Protein AF-A0A815XWL3-F1 (afdb_monomer_lite)

pLDDT: mean 79.12, std 17.38, range [24.2, 96.75]

InterPro domains:
  IPR008138 Saposin B type, region 2 [PF03489] (61-84)
  IPR039676 Acyloxyacyl hydrolase [PTHR15010] (204-361)

Foldseek 3Di:
DPDPPPVVLVVLVVQLVVQVPDDPDPWAFLAPLLVSQLLSLLVVVLVCVVVVDDDDNPALCPLSVVCVVVVHHSNLSCVLVVSTHHDPPADDFDLDDDPDPPDSVVVSVVSNVVDDHDDDDDDDDDDAQQCPLQEGQDCDPSYCVQANHFPDSNDSQAEAFFDDDQLQQPHRRNPLPAHHADPVPRHGRSCVQPVQDDDEADPVVCVVHSSNRRRDGRLDDVLDALQCLQVSLVSDRAAQPGGHAYAAEAEHADNLQFFLDPPSRVSHHALVRSLVSVVSNVQVCLVGGYAAHAYHYDAYDLLLVVCVVFQAPWDPSQPGDHTDGLLSVLSSSSSRSNRRGVQRSHPPPVSSVVSNVSSVSNVVSVVVVVPDDGRRYD

Organism: NCBI:txid392033

Sequence (378 aa):
MMKASLEWIFLIFAILLPVINGLSIKSIDGGSDCASCTIIVGLVEKLSIVYNESIRLIFLGPIIIDGFMKEDSPDIICHALKFCTDDPGQAKCRLYLSKSPILFTQHVLNLHQQHSQPSYDLSTSKIFDFDQDRFGSEPTFRGSSWRRKDCNDFSSAIHPGARIVQGDAIIDHNCNGIYGINSATGRSWEEEFCNETQRMGSTRLFDLDHCNHRDYQNIAVTGADSKSILDIAKTLRRNLINDVPLLVIYSLVGNDVCNGHPNTLDDMATVEEMYSNILNGLAYLDTILPKGSHVLTTGLANGNVLYQLLDDLIHTFGRIGIQFTYKKIYTYLSCLQISPCNGWLTSNDTLRAIMTRERLKSMLCEMRLDYRSWKNYL

Radius of gyration: 26.39 Å; chains: 1; bounding box: 52×59×80 Å

Structure (mmCIF, N/CA/C/O backbone):
data_AF-A0A815XWL3-F1
#
_entry.id   AF-A0A815XWL3-F1
#
loop_
_atom_site.group_PDB
_atom_site.id
_atom_site.type_symbol
_atom_site.label_atom_id
_atom_site.label_alt_id
_atom_site.label_comp_id
_atom_site.label_asym_id
_atom_site.label_entity_id
_atom_site.label_seq_id
_atom_site.pdbx_PDB_ins_code
_atom_site.Cartn_x
_atom_site.Cartn_y
_atom_site.Cartn_z
_atom_site.occupancy
_atom_site.B_iso_or_equiv
_atom_site.auth_seq_id
_atom_site.auth_comp_id
_atom_site.auth_asym_id
_atom_site.auth_atom_id
_atom_site.pdbx_PDB_model_num
ATOM 1 N N . MET A 1 1 ? -4.096 -38.341 17.964 1.00 28.17 1 MET A N 1
ATOM 2 C CA . MET A 1 1 ? -3.435 -37.545 19.020 1.00 28.17 1 MET A CA 1
ATOM 3 C C . MET A 1 1 ? -2.296 -36.753 18.393 1.00 28.17 1 MET A C 1
ATOM 5 O O . MET A 1 1 ? -1.173 -37.238 18.356 1.00 28.17 1 MET A O 1
ATOM 9 N N . MET A 1 2 ? -2.580 -35.568 17.853 1.00 24.20 2 MET A N 1
ATOM 10 C CA . MET A 1 2 ? -1.539 -34.563 17.626 1.00 24.20 2 MET A CA 1
ATOM 11 C C . MET A 1 2 ? -1.405 -33.813 18.947 1.00 24.20 2 MET A C 1
ATOM 13 O O . MET A 1 2 ? -2.294 -33.049 19.295 1.00 24.20 2 MET A O 1
ATOM 17 N N . LYS A 1 3 ? -0.349 -34.099 19.715 1.00 30.45 3 LYS A N 1
ATOM 18 C CA . LYS A 1 3 ? 0.056 -33.217 20.815 1.00 30.45 3 LYS A CA 1
ATOM 19 C C . LYS A 1 3 ? 0.349 -31.855 20.193 1.00 30.45 3 LYS A C 1
ATOM 21 O O . LYS A 1 3 ? 1.082 -31.821 19.204 1.00 30.45 3 LYS A O 1
ATOM 26 N N . ALA A 1 4 ? -0.181 -30.770 20.750 1.00 37.41 4 ALA A N 1
ATOM 27 C CA . ALA A 1 4 ? 0.330 -29.442 20.442 1.00 37.41 4 ALA A CA 1
ATOM 28 C C . ALA A 1 4 ? 1.840 -29.448 20.748 1.00 37.41 4 ALA A C 1
ATOM 30 O O . ALA A 1 4 ? 2.253 -29.504 21.909 1.00 37.41 4 ALA A O 1
ATOM 31 N N . SER A 1 5 ? 2.677 -29.534 19.708 1.00 38.53 5 SER A N 1
ATOM 32 C CA . SER A 1 5 ? 4.124 -29.469 19.872 1.00 38.53 5 SER A CA 1
ATOM 33 C C . SER A 1 5 ? 4.471 -28.071 20.375 1.00 38.53 5 SER A C 1
ATOM 35 O O . SER A 1 5 ? 3.822 -27.082 20.027 1.00 38.53 5 SER A O 1
ATOM 37 N N . LEU A 1 6 ? 5.512 -27.995 21.203 1.00 39.09 6 LEU A N 1
ATOM 38 C CA . LEU A 1 6 ? 6.081 -26.774 21.787 1.00 39.09 6 LEU A CA 1
ATOM 39 C C . LEU A 1 6 ? 6.323 -25.637 20.760 1.00 39.09 6 LEU A C 1
ATOM 41 O O . LEU A 1 6 ? 6.495 -24.482 21.140 1.00 39.09 6 LEU A O 1
ATOM 45 N N . GLU A 1 7 ? 6.314 -25.957 19.467 1.00 38.97 7 GLU A N 1
ATOM 46 C CA . GLU A 1 7 ? 6.517 -25.063 18.327 1.00 38.97 7 GLU A CA 1
ATOM 47 C C . GLU A 1 7 ? 5.387 -24.031 18.143 1.00 38.97 7 GLU A C 1
ATOM 49 O O . GLU A 1 7 ? 5.665 -22.893 17.767 1.00 38.97 7 GLU A O 1
ATOM 54 N N . TRP A 1 8 ? 4.132 -24.347 18.496 1.00 42.62 8 TRP A N 1
ATOM 55 C CA . TRP A 1 8 ? 3.025 -23.372 18.418 1.00 42.62 8 TRP A CA 1
ATOM 56 C C . TRP A 1 8 ? 3.133 -22.259 19.473 1.00 42.62 8 TRP A C 1
ATOM 58 O O . TRP A 1 8 ? 2.682 -21.135 19.254 1.00 42.62 8 TRP A O 1
ATOM 68 N N . ILE A 1 9 ? 3.772 -22.554 20.609 1.00 49.34 9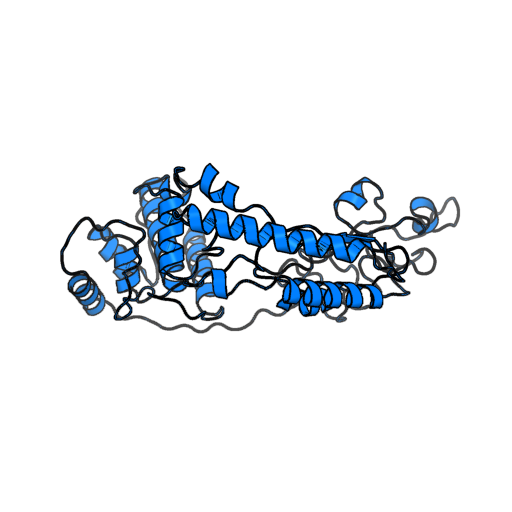 ILE A N 1
ATOM 69 C CA . ILE A 1 9 ? 3.934 -21.626 21.738 1.00 49.34 9 ILE A CA 1
ATOM 70 C C . ILE A 1 9 ? 5.006 -20.570 21.421 1.00 49.34 9 ILE A C 1
ATOM 72 O O . ILE A 1 9 ? 4.837 -19.400 21.765 1.00 49.34 9 ILE A O 1
ATOM 76 N N . PHE A 1 10 ? 6.065 -20.951 20.696 1.00 42.69 10 PHE A N 1
ATOM 77 C CA . PHE A 1 10 ? 7.072 -20.013 20.181 1.00 4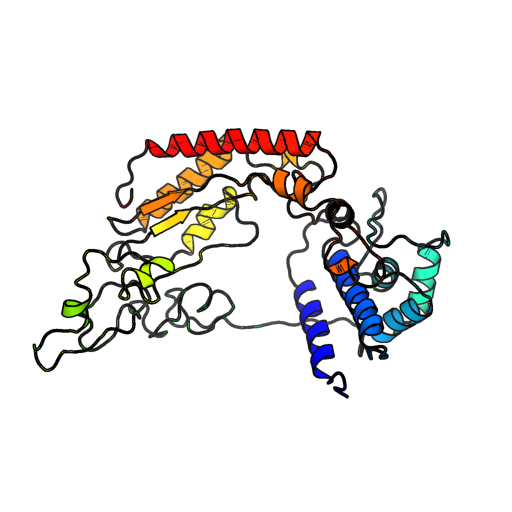2.69 10 PHE A CA 1
ATOM 78 C C . PHE A 1 10 ? 6.499 -19.055 19.125 1.00 42.69 10 PHE A C 1
ATOM 80 O O . PHE A 1 10 ? 6.899 -17.894 19.075 1.00 42.69 10 PHE A O 1
ATOM 87 N N . LEU A 1 11 ? 5.518 -19.501 18.334 1.00 46.34 11 LEU A N 1
ATOM 88 C CA . LEU A 1 11 ? 4.857 -18.689 17.307 1.00 46.34 11 LEU A CA 1
ATOM 89 C C . LEU A 1 11 ? 4.006 -17.556 17.900 1.00 46.34 11 LEU A C 1
ATOM 91 O O . LEU A 1 11 ? 4.074 -16.434 17.413 1.00 46.34 11 LEU A O 1
ATOM 95 N N . ILE A 1 12 ? 3.276 -17.802 18.993 1.00 50.62 12 ILE A N 1
ATOM 96 C CA . ILE A 1 12 ? 2.510 -16.749 19.691 1.00 50.62 12 ILE A CA 1
ATOM 97 C C . ILE A 1 12 ? 3.455 -15.699 20.304 1.00 50.62 12 ILE A C 1
ATOM 99 O O . ILE A 1 12 ? 3.162 -14.505 20.278 1.00 50.62 12 ILE A O 1
ATOM 103 N N . PHE A 1 13 ? 4.625 -16.123 20.795 1.00 50.78 13 PHE A N 1
ATOM 104 C CA . PHE A 1 13 ? 5.644 -15.223 21.346 1.00 50.78 13 PHE A CA 1
ATOM 105 C C . PHE A 1 13 ? 6.373 -14.405 20.266 1.00 50.78 13 PHE A C 1
ATOM 107 O O . PHE A 1 13 ? 6.606 -13.213 20.456 1.00 50.78 13 PHE A O 1
ATOM 114 N N . ALA A 1 14 ? 6.657 -15.001 19.104 1.00 48.00 14 ALA A N 1
ATOM 115 C CA . ALA A 1 14 ? 7.197 -14.293 17.940 1.00 48.00 14 ALA A CA 1
ATOM 116 C C . ALA A 1 14 ? 6.216 -13.258 17.352 1.00 48.00 14 ALA A C 1
ATOM 118 O O . ALA A 1 14 ? 6.655 -12.332 16.679 1.00 48.00 14 ALA A O 1
ATOM 119 N N . ILE A 1 15 ? 4.910 -13.385 17.631 1.00 47.97 15 ILE A N 1
ATOM 120 C CA . ILE A 1 15 ? 3.861 -12.419 17.251 1.00 47.97 15 ILE A CA 1
ATOM 121 C C . ILE A 1 15 ? 3.728 -11.275 18.278 1.00 47.97 15 ILE A C 1
ATOM 123 O O . ILE A 1 15 ? 3.324 -10.176 17.908 1.00 47.97 15 ILE A O 1
ATOM 127 N N . LEU A 1 16 ? 4.104 -11.489 19.546 1.00 46.97 16 LEU A N 1
ATOM 128 C CA . LEU A 1 16 ? 4.148 -10.442 20.584 1.00 46.97 16 LEU A CA 1
ATOM 129 C C . LEU A 1 16 ? 5.396 -9.544 20.481 1.00 46.97 16 LEU A C 1
ATOM 131 O O . LEU A 1 16 ? 5.343 -8.370 20.832 1.00 46.97 16 LEU A O 1
ATOM 135 N N . LEU A 1 17 ? 6.512 -10.078 19.981 1.00 47.41 17 LEU A N 1
ATOM 136 C CA . LEU A 1 17 ? 7.800 -9.378 19.862 1.00 47.41 17 LEU A CA 1
ATOM 137 C C . LEU A 1 17 ? 7.821 -8.135 18.938 1.00 47.41 17 LEU A C 1
ATOM 139 O O . LEU A 1 17 ? 8.492 -7.168 19.297 1.00 47.41 17 LEU A O 1
ATOM 143 N N . PRO A 1 18 ? 7.111 -8.075 17.792 1.00 44.75 18 PRO A N 1
ATOM 144 C CA . PRO A 1 18 ? 7.133 -6.902 16.918 1.00 44.75 18 PRO A CA 1
ATOM 145 C C . PRO A 1 18 ? 6.311 -5.728 17.461 1.00 44.75 18 PRO A C 1
ATOM 147 O O . PRO A 1 18 ? 6.518 -4.602 17.017 1.00 44.75 18 PRO A O 1
ATOM 150 N N . VAL A 1 19 ? 5.399 -5.969 18.414 1.00 45.75 19 VAL A N 1
ATOM 151 C CA . VAL A 1 19 ? 4.555 -4.922 19.023 1.00 45.75 19 VAL A CA 1
ATOM 152 C C . VAL A 1 19 ? 5.409 -3.930 19.825 1.00 45.75 19 VAL A C 1
ATOM 154 O O . VAL A 1 19 ? 5.076 -2.759 19.917 1.00 45.75 19 VAL A O 1
ATOM 157 N N . ILE A 1 20 ? 6.572 -4.361 20.321 1.00 46.56 20 ILE A N 1
ATOM 158 C CA . ILE A 1 20 ? 7.408 -3.576 21.241 1.00 46.56 20 ILE A CA 1
ATOM 159 C C . ILE A 1 20 ? 8.256 -2.507 20.514 1.00 46.56 20 ILE A C 1
ATOM 161 O O . ILE A 1 20 ? 8.685 -1.543 21.141 1.00 46.56 20 ILE A O 1
ATOM 165 N N . ASN A 1 21 ? 8.467 -2.614 19.192 1.00 36.91 21 ASN A N 1
ATOM 166 C CA . ASN A 1 21 ? 9.435 -1.769 18.467 1.00 36.91 21 ASN A CA 1
ATOM 167 C C . ASN A 1 21 ? 8.847 -0.889 17.342 1.00 36.91 21 ASN A C 1
ATOM 169 O O . ASN A 1 21 ? 9.606 -0.279 16.586 1.00 36.91 21 ASN A O 1
ATOM 173 N N . GLY A 1 22 ? 7.523 -0.793 17.197 1.00 38.16 22 GLY A N 1
ATOM 174 C CA . GLY A 1 22 ? 6.891 -0.056 16.096 1.00 38.16 22 GLY A CA 1
ATOM 175 C C . GLY A 1 22 ? 6.120 1.178 16.556 1.00 38.16 22 GLY A C 1
ATOM 176 O O . GLY A 1 22 ? 5.058 1.019 17.133 1.00 38.16 22 GLY A O 1
ATOM 177 N N . LEU A 1 23 ? 6.651 2.377 16.268 1.00 39.03 23 LEU A N 1
ATOM 178 C CA . LEU A 1 23 ? 6.000 3.702 16.334 1.00 39.03 23 LEU A CA 1
ATOM 179 C C . LEU A 1 23 ? 4.810 3.809 17.315 1.00 39.03 23 LEU A C 1
ATOM 181 O O . LEU A 1 23 ? 3.665 3.551 16.950 1.00 39.03 23 LEU A O 1
ATOM 185 N N . SER A 1 24 ? 5.067 4.293 18.534 1.00 40.28 24 SER A N 1
ATOM 186 C CA . SER A 1 24 ? 4.000 4.739 19.436 1.00 40.28 24 SER A CA 1
ATOM 187 C C . SER A 1 24 ? 3.271 5.932 18.805 1.00 40.28 24 SER A C 1
ATOM 189 O O . SER A 1 24 ? 3.732 7.074 18.852 1.00 40.28 24 SER A O 1
ATOM 191 N N . ILE A 1 25 ? 2.149 5.651 18.146 1.00 50.34 25 ILE A N 1
ATOM 192 C CA . ILE A 1 25 ? 1.191 6.658 17.699 1.00 50.34 25 ILE A CA 1
ATOM 193 C C . ILE A 1 25 ? 0.392 7.058 18.939 1.00 50.34 25 ILE A C 1
ATOM 195 O O . ILE A 1 25 ? -0.095 6.194 19.672 1.00 50.34 25 ILE A O 1
ATOM 199 N N . LYS A 1 26 ? 0.265 8.367 19.186 1.00 57.47 26 LYS A N 1
ATOM 200 C CA . LYS A 1 26 ? -0.549 8.911 20.281 1.00 57.47 26 LYS A CA 1
ATOM 201 C C . LYS A 1 26 ? -1.956 8.305 20.196 1.00 57.47 26 LYS A C 1
ATOM 203 O O . LYS A 1 26 ? -2.693 8.606 19.264 1.00 57.47 26 LYS A O 1
ATOM 208 N N . SER A 1 27 ? -2.284 7.433 21.138 1.00 71.88 27 SER A N 1
ATOM 209 C CA . SER A 1 27 ? -3.519 6.647 21.180 1.00 71.88 27 SER A CA 1
ATOM 210 C C . SER A 1 27 ? -4.064 6.634 22.606 1.00 71.88 27 SER A C 1
ATOM 212 O O . SER A 1 27 ? -3.357 7.016 23.540 1.00 71.88 27 SER A O 1
ATOM 214 N N . ILE A 1 28 ? -5.336 6.266 22.752 1.00 82.81 28 ILE A N 1
ATOM 215 C CA . ILE A 1 28 ? -6.025 6.213 24.046 1.00 82.81 28 ILE A CA 1
ATOM 216 C C . ILE A 1 28 ? -6.053 4.770 24.553 1.00 82.81 28 ILE A C 1
ATOM 218 O O . ILE A 1 28 ? -6.107 3.830 23.757 1.00 82.81 28 ILE A O 1
ATOM 222 N N . ASP A 1 29 ? -6.040 4.603 25.874 1.00 81.69 29 ASP A N 1
ATOM 223 C CA . ASP A 1 29 ? -6.262 3.336 26.580 1.00 81.69 29 ASP A CA 1
ATOM 224 C C . ASP A 1 29 ? -5.253 2.226 26.194 1.00 81.69 29 ASP A C 1
ATOM 226 O O . ASP A 1 29 ? -5.540 1.027 26.238 1.00 81.69 29 ASP A O 1
ATOM 230 N N . GLY A 1 30 ? -4.037 2.617 25.796 1.00 81.88 30 GLY A N 1
ATOM 231 C CA . GLY A 1 30 ? -2.971 1.708 25.353 1.00 81.88 30 GLY A CA 1
ATOM 232 C C . GLY A 1 30 ? -3.036 1.317 23.870 1.00 81.88 30 GLY A C 1
ATOM 233 O O . GLY A 1 30 ? -2.170 0.583 23.396 1.00 81.88 30 GLY A O 1
ATOM 234 N N . GLY A 1 31 ? -4.032 1.800 23.119 1.00 87.25 31 GLY A N 1
ATOM 235 C CA . GLY A 1 31 ? -4.044 1.770 21.656 1.00 87.25 31 GLY A CA 1
ATOM 236 C C . GLY A 1 31 ? -3.744 0.405 21.030 1.00 87.25 31 GLY A C 1
ATOM 237 O O . GLY A 1 31 ? -4.443 -0.586 21.264 1.00 87.25 31 GLY A O 1
ATOM 238 N N . SER A 1 32 ? -2.700 0.358 20.198 1.00 85.31 32 SER A N 1
ATOM 239 C CA . SER A 1 32 ? -2.276 -0.846 19.473 1.00 85.31 32 SER A CA 1
ATOM 240 C C . SER A 1 32 ? -1.833 -1.972 20.397 1.00 85.31 32 SER A C 1
ATOM 242 O O . SER A 1 32 ? -2.095 -3.138 20.096 1.00 85.31 32 SER A O 1
ATOM 244 N N . ASP A 1 33 ? -1.203 -1.640 21.521 1.00 82.50 33 ASP A N 1
ATOM 245 C CA . ASP A 1 33 ? -0.697 -2.618 22.483 1.00 82.50 33 ASP A CA 1
ATOM 246 C C . ASP A 1 33 ? -1.874 -3.289 23.190 1.00 82.50 33 ASP A C 1
ATOM 248 O O . ASP A 1 33 ? -1.933 -4.520 23.294 1.00 82.50 33 ASP A O 1
ATOM 252 N N . CYS A 1 34 ? -2.875 -2.486 23.560 1.00 88.25 34 CYS A N 1
ATOM 253 C CA . CYS A 1 34 ? -4.109 -2.977 24.152 1.00 88.25 34 CYS A CA 1
ATOM 254 C C . CYS A 1 34 ? -4.870 -3.905 23.198 1.00 88.25 34 CYS A C 1
ATOM 256 O O . CYS A 1 34 ? -5.239 -5.025 23.573 1.00 88.25 34 CYS A O 1
ATOM 258 N N . ALA A 1 35 ? -5.063 -3.484 21.943 1.00 89.75 35 ALA A N 1
ATOM 259 C CA . ALA A 1 35 ? -5.738 -4.305 20.940 1.00 89.75 35 ALA A CA 1
ATOM 260 C C . ALA A 1 35 ? -4.979 -5.608 20.657 1.00 89.75 35 ALA A C 1
ATOM 262 O O . ALA A 1 35 ? -5.590 -6.677 20.595 1.00 89.75 35 ALA A O 1
ATOM 263 N N . SER A 1 36 ? -3.652 -5.535 20.533 1.00 85.94 36 SER A N 1
ATOM 264 C CA . SER A 1 36 ? -2.799 -6.699 20.277 1.00 85.94 36 SER A CA 1
ATOM 265 C C . SER A 1 36 ? -2.889 -7.706 21.417 1.00 85.94 36 SER A C 1
ATOM 267 O O . SER A 1 36 ? -3.171 -8.881 21.173 1.00 85.94 36 SER A O 1
ATOM 269 N N . CYS A 1 37 ? -2.743 -7.248 22.664 1.00 85.69 37 CYS A N 1
ATOM 270 C CA . CYS A 1 37 ? -2.912 -8.103 23.832 1.00 85.69 37 CYS A CA 1
ATOM 271 C C . CYS A 1 37 ? -4.304 -8.748 23.848 1.00 85.69 37 CYS A C 1
ATOM 273 O O . CYS A 1 37 ? -4.416 -9.967 23.976 1.00 85.69 37 CYS A O 1
ATOM 275 N N . THR A 1 38 ? -5.361 -7.955 23.656 1.00 89.31 38 THR A N 1
ATOM 276 C CA . THR A 1 38 ? -6.756 -8.420 23.731 1.00 89.31 38 THR A CA 1
ATOM 277 C C . THR A 1 38 ? -7.047 -9.506 22.691 1.00 89.31 38 THR A C 1
ATOM 279 O O . THR A 1 38 ? -7.717 -10.503 22.985 1.00 89.31 38 THR A O 1
ATOM 282 N N . ILE A 1 39 ? -6.512 -9.352 21.476 1.00 88.19 39 ILE A N 1
ATOM 283 C CA . ILE A 1 39 ? -6.637 -10.346 20.404 1.00 88.19 39 ILE A CA 1
ATOM 284 C C . ILE A 1 39 ? -5.836 -11.605 20.738 1.00 88.19 39 ILE A C 1
ATOM 286 O O . ILE A 1 39 ? -6.361 -12.709 20.616 1.00 88.19 39 ILE A O 1
ATOM 290 N N . ILE A 1 40 ? -4.586 -11.468 21.182 1.00 84.81 40 ILE A N 1
ATOM 291 C CA . ILE A 1 40 ? -3.722 -12.616 21.477 1.00 84.81 40 ILE A CA 1
ATOM 292 C C . ILE A 1 40 ? -4.271 -13.428 22.652 1.00 84.81 40 ILE A C 1
ATOM 294 O O . ILE A 1 40 ? -4.422 -14.644 22.534 1.00 84.81 40 ILE A O 1
ATOM 298 N N . VAL A 1 41 ? -4.638 -12.776 23.755 1.00 83.88 41 VAL A N 1
ATOM 299 C CA . VAL A 1 41 ? -5.236 -13.440 24.921 1.00 83.88 41 VAL A CA 1
ATOM 300 C C . VAL A 1 41 ? -6.558 -14.107 24.526 1.00 83.88 41 VAL A C 1
ATOM 302 O O . VAL A 1 41 ? -6.756 -15.284 24.817 1.00 83.88 41 VAL A O 1
ATOM 305 N N . GLY A 1 42 ? -7.427 -13.440 23.761 1.00 86.00 42 GLY A N 1
ATOM 306 C CA . GLY A 1 42 ? -8.661 -14.079 23.294 1.00 86.00 42 GLY A CA 1
ATOM 307 C C . GLY A 1 42 ? -8.441 -15.216 22.279 1.00 86.00 42 GLY A C 1
ATOM 308 O O . GLY A 1 42 ? -9.260 -16.130 22.206 1.00 86.00 42 GLY A O 1
ATOM 309 N N . LEU A 1 43 ? -7.346 -15.219 21.505 1.00 84.62 43 LEU A N 1
ATOM 310 C CA . LEU A 1 43 ? -6.966 -16.364 20.661 1.00 84.62 43 LEU A CA 1
ATOM 311 C C . LEU A 1 43 ? -6.550 -17.559 21.520 1.00 84.62 43 LEU A C 1
ATOM 313 O O . LEU A 1 43 ? -6.952 -18.681 21.217 1.00 84.62 43 LEU A O 1
ATOM 317 N N . VAL A 1 44 ? -5.794 -17.326 22.595 1.00 80.75 44 VAL A N 1
ATOM 318 C CA . VAL A 1 44 ? -5.416 -18.373 23.556 1.00 80.75 44 VAL A CA 1
ATOM 319 C C . VAL A 1 44 ? -6.665 -19.004 24.177 1.00 80.75 44 VAL A C 1
ATOM 321 O O . VAL A 1 44 ? -6.784 -20.226 24.179 1.00 80.75 44 VAL A O 1
ATOM 324 N N . GLU A 1 45 ? -7.629 -18.197 24.623 1.00 80.38 45 GLU A N 1
ATOM 325 C CA . GLU A 1 45 ? -8.910 -18.697 25.144 1.00 80.38 45 GLU A CA 1
ATOM 326 C C . GLU A 1 45 ? -9.662 -19.542 24.099 1.00 80.38 45 GLU A C 1
ATOM 328 O O . GLU A 1 45 ? -10.144 -20.636 24.377 1.00 80.38 45 GLU A O 1
ATOM 333 N N . LYS A 1 46 ? -9.725 -19.091 22.843 1.00 82.50 46 LYS A N 1
ATOM 334 C CA . LYS A 1 46 ? -10.402 -19.851 21.777 1.00 82.50 46 LYS A CA 1
ATOM 335 C C . LYS A 1 46 ? -9.691 -21.164 21.461 1.00 82.50 46 LYS A C 1
ATOM 337 O O . LYS A 1 46 ? -10.356 -22.161 21.192 1.00 82.50 46 LYS A O 1
ATOM 342 N N . LEU A 1 47 ? -8.360 -21.184 21.492 1.00 78.56 47 LEU A N 1
ATOM 343 C CA . LEU A 1 47 ? -7.582 -22.405 21.291 1.00 78.56 47 LEU A CA 1
ATOM 344 C C . LEU A 1 47 ? -7.822 -23.414 22.419 1.00 78.56 47 LEU A C 1
ATOM 346 O O . LEU A 1 47 ? -7.948 -24.602 22.125 1.00 78.56 47 LEU A O 1
ATOM 350 N N . SER A 1 48 ? -7.953 -22.967 23.673 1.00 72.75 48 SER A N 1
ATOM 351 C CA . SER A 1 48 ? -8.272 -23.877 24.781 1.00 72.75 48 SER A CA 1
ATOM 352 C C . SER A 1 48 ? -9.670 -24.484 24.624 1.00 72.75 48 SER A C 1
ATOM 354 O O . SER A 1 48 ? -9.832 -25.681 24.850 1.00 72.75 48 SER A O 1
ATOM 356 N N . ILE A 1 49 ? -10.647 -23.713 24.126 1.00 73.31 49 ILE A N 1
ATOM 357 C CA . ILE A 1 49 ? -11.991 -24.216 23.789 1.00 73.31 49 ILE A CA 1
ATOM 358 C C . ILE A 1 49 ? -11.931 -25.265 22.668 1.00 73.31 49 ILE A C 1
ATOM 360 O O . ILE A 1 49 ? -12.559 -26.315 22.775 1.00 73.31 49 ILE A O 1
ATOM 364 N N . VAL A 1 50 ? -11.196 -24.992 21.584 1.00 76.44 50 VAL A N 1
ATOM 365 C CA . VAL A 1 50 ? -11.147 -25.875 20.402 1.00 76.44 50 VAL A CA 1
ATOM 366 C C . VAL A 1 50 ? -10.433 -27.190 20.695 1.00 76.44 50 VAL A C 1
ATOM 368 O O . VAL A 1 50 ? -10.906 -28.247 20.283 1.00 76.44 50 VAL A O 1
ATOM 371 N N . TYR A 1 51 ? -9.291 -27.132 21.379 1.00 71.62 51 TYR A N 1
ATOM 372 C CA . TYR A 1 51 ? -8.461 -28.313 21.615 1.00 71.62 51 TYR A CA 1
ATOM 373 C C . TYR A 1 51 ? -8.785 -29.029 22.929 1.00 71.62 51 TYR A C 1
ATOM 375 O O . TYR A 1 51 ? -8.330 -30.154 23.119 1.00 71.62 51 TYR A O 1
ATOM 383 N N . ASN A 1 52 ? -9.590 -28.425 23.813 1.00 66.62 52 ASN A N 1
ATOM 384 C CA . ASN A 1 52 ? -9.889 -28.939 25.154 1.00 66.62 52 ASN A CA 1
ATOM 385 C C . ASN A 1 52 ? -8.609 -29.293 25.950 1.00 66.62 52 ASN A C 1
ATOM 387 O O . ASN A 1 52 ? -8.578 -30.247 26.727 1.00 66.62 52 ASN A O 1
ATOM 391 N N . GLU A 1 53 ? -7.529 -28.541 25.713 1.00 62.09 53 GLU A N 1
ATOM 392 C CA . GLU A 1 53 ? -6.211 -28.727 26.324 1.00 62.09 53 GLU A CA 1
ATOM 393 C C . GLU A 1 53 ? -5.824 -27.506 27.171 1.00 62.09 53 GLU A C 1
ATOM 395 O O . GLU A 1 53 ? -6.135 -26.359 26.842 1.00 62.09 53 GLU A O 1
ATOM 400 N N . SER A 1 54 ? -5.084 -27.750 28.257 1.00 56.38 54 SER A N 1
ATOM 401 C CA . SER A 1 54 ? -4.476 -26.693 29.067 1.00 56.38 54 SER A CA 1
ATOM 402 C C . SER A 1 54 ? -3.264 -26.099 28.340 1.00 56.38 54 SER A C 1
ATOM 404 O O . SER A 1 54 ? -2.248 -26.779 28.169 1.00 56.38 54 SER A O 1
ATOM 406 N N . ILE A 1 55 ? -3.339 -24.828 27.947 1.00 56.09 55 ILE A N 1
ATOM 407 C CA . ILE A 1 55 ? -2.235 -24.130 27.277 1.00 56.09 55 ILE A CA 1
ATOM 408 C C . ILE A 1 55 ? -1.172 -23.741 28.315 1.00 56.09 55 ILE A C 1
ATOM 410 O O . ILE A 1 55 ? -1.431 -22.961 29.230 1.00 56.09 55 ILE A O 1
ATOM 414 N N . ARG A 1 56 ? 0.053 -24.268 28.177 1.00 47.22 56 ARG A N 1
ATOM 415 C CA . ARG A 1 56 ? 1.208 -23.857 28.995 1.00 47.22 56 ARG A CA 1
ATOM 416 C C . ARG A 1 56 ? 1.855 -22.599 28.408 1.00 47.22 56 ARG A C 1
ATOM 418 O O . ARG A 1 56 ? 2.630 -22.682 27.463 1.00 47.22 56 ARG A O 1
ATOM 425 N N . LEU A 1 57 ? 1.566 -21.439 28.992 1.00 51.44 57 LEU A N 1
ATOM 426 C CA . LEU A 1 57 ? 2.233 -20.168 28.687 1.00 51.44 57 LEU A CA 1
ATOM 427 C C . LEU A 1 57 ? 3.480 -20.007 29.577 1.00 51.44 57 LEU A C 1
ATOM 429 O O . LEU A 1 57 ? 3.374 -20.045 30.798 1.00 51.44 57 LEU A O 1
ATOM 433 N N . ILE A 1 58 ? 4.666 -19.844 28.980 1.00 49.03 58 ILE A N 1
ATOM 434 C CA . ILE A 1 58 ? 5.956 -19.989 29.691 1.00 49.03 58 ILE A CA 1
ATOM 435 C C . ILE A 1 58 ? 6.381 -18.719 30.467 1.00 49.03 58 ILE A C 1
ATOM 437 O O . ILE A 1 58 ? 7.129 -18.841 31.430 1.00 49.03 58 ILE A O 1
ATOM 441 N N . PHE A 1 59 ? 5.870 -17.522 30.134 1.00 47.38 59 PHE A N 1
ATOM 442 C CA . PHE A 1 59 ? 6.344 -16.262 30.754 1.00 47.38 59 PHE A CA 1
ATOM 443 C C . PHE A 1 59 ? 5.238 -15.313 31.258 1.00 47.38 59 PHE A C 1
ATOM 445 O O . PHE A 1 59 ? 5.340 -14.813 32.371 1.00 47.38 59 PHE A O 1
ATOM 452 N N . LEU A 1 60 ? 4.144 -15.119 30.507 1.00 53.50 60 LEU A N 1
ATOM 453 C CA . LEU A 1 60 ? 2.938 -14.383 30.958 1.00 53.50 60 LEU A CA 1
ATOM 454 C C . LEU A 1 60 ? 1.852 -15.317 31.521 1.00 53.50 60 LEU A C 1
ATOM 456 O O . LEU A 1 60 ? 0.740 -14.897 31.841 1.00 53.50 60 LEU A O 1
ATOM 460 N N . GLY A 1 61 ? 2.179 -16.607 31.616 1.00 61.97 61 GLY A N 1
ATOM 461 C CA . GLY A 1 61 ? 1.234 -17.665 31.932 1.00 61.97 61 GLY A CA 1
ATOM 462 C C . GLY A 1 61 ? 0.508 -17.510 33.257 1.00 61.97 61 GLY A C 1
ATOM 463 O O . GLY A 1 61 ? -0.697 -17.697 33.238 1.00 61.97 61 GLY A O 1
ATOM 464 N N . PRO A 1 62 ? 1.148 -17.137 34.380 1.00 67.50 62 PRO A N 1
ATOM 465 C CA . PRO A 1 62 ? 0.454 -17.117 35.665 1.00 67.50 62 PRO A CA 1
ATOM 466 C C . PRO A 1 62 ? -0.725 -16.137 35.710 1.00 67.50 62 PRO A C 1
ATOM 468 O O . PRO A 1 62 ? -1.817 -16.544 36.083 1.00 67.50 62 PRO A O 1
ATOM 471 N N . ILE A 1 63 ? -0.538 -14.893 35.245 1.00 67.12 63 ILE A N 1
ATOM 472 C CA . ILE A 1 63 ? -1.601 -13.869 35.238 1.00 67.12 63 ILE A CA 1
ATOM 473 C C . ILE A 1 63 ? -2.706 -14.240 34.242 1.00 67.12 63 ILE A C 1
ATOM 475 O O . ILE A 1 63 ? -3.884 -14.125 34.562 1.00 67.12 63 ILE A O 1
ATOM 479 N N . ILE A 1 64 ? -2.340 -14.709 33.043 1.00 72.38 64 ILE A N 1
ATOM 480 C CA . ILE A 1 64 ? -3.315 -15.100 32.013 1.00 72.38 64 ILE A CA 1
ATOM 481 C C . ILE A 1 64 ? -4.119 -16.330 32.460 1.00 72.38 64 ILE A C 1
ATOM 483 O O . ILE A 1 64 ? -5.339 -16.348 32.324 1.00 72.38 64 ILE A O 1
ATOM 487 N N . ILE A 1 65 ? -3.450 -17.350 33.008 1.00 70.19 65 ILE A N 1
ATOM 488 C CA . ILE A 1 65 ? -4.091 -18.570 33.509 1.00 70.19 65 ILE A CA 1
ATOM 489 C C . ILE A 1 65 ? -5.003 -18.230 34.686 1.00 70.19 65 ILE A C 1
ATOM 491 O O . ILE A 1 65 ? -6.149 -18.657 34.679 1.00 70.19 65 ILE A O 1
ATOM 495 N N . ASP A 1 66 ? -4.531 -17.462 35.669 1.00 73.12 66 ASP A N 1
ATOM 496 C CA . ASP A 1 66 ? -5.342 -17.076 36.828 1.00 73.12 66 ASP A CA 1
ATOM 497 C C . ASP A 1 66 ? -6.562 -16.237 36.417 1.00 73.12 66 ASP A C 1
ATOM 499 O O . ASP A 1 66 ? -7.670 -16.512 36.872 1.00 73.12 66 ASP A O 1
ATOM 503 N N . GLY A 1 67 ? -6.391 -15.301 35.478 1.00 74.44 67 GLY A N 1
ATOM 504 C CA . GLY A 1 67 ? -7.501 -14.563 34.876 1.00 74.44 67 GLY A CA 1
ATOM 505 C C . GLY A 1 67 ? -8.528 -15.488 34.216 1.00 74.44 67 GLY A C 1
ATOM 506 O O . GLY A 1 67 ? -9.714 -15.415 34.528 1.00 74.44 67 GLY A O 1
ATOM 507 N N . PHE A 1 68 ? -8.097 -16.433 33.374 1.00 78.38 68 PHE A N 1
ATOM 508 C CA . PHE A 1 68 ? -9.020 -17.401 32.766 1.00 78.38 68 PHE A CA 1
ATOM 509 C C . PHE A 1 68 ? -9.696 -18.321 33.789 1.00 78.38 68 PHE A C 1
ATOM 511 O O . PHE A 1 68 ? -10.885 -18.600 33.655 1.00 78.38 68 PHE A O 1
ATOM 518 N N . MET A 1 69 ? -8.982 -18.764 34.828 1.00 76.06 69 MET A N 1
ATOM 519 C CA . MET A 1 69 ? -9.555 -19.564 35.920 1.00 76.06 69 MET A CA 1
ATOM 520 C C . MET A 1 69 ? -10.621 -18.792 36.712 1.00 76.06 69 MET A C 1
ATOM 522 O O . MET A 1 69 ? -11.500 -19.409 37.311 1.00 76.06 69 MET A O 1
ATOM 526 N N . LYS A 1 70 ? -10.551 -17.457 36.703 1.00 78.75 70 LYS A N 1
ATOM 527 C CA . LYS A 1 70 ? -11.535 -16.541 37.296 1.00 78.75 70 LYS A CA 1
ATOM 528 C C . LYS A 1 70 ? -12.621 -16.087 36.313 1.00 78.75 70 LYS A C 1
ATOM 530 O O . LYS A 1 70 ? -13.457 -15.270 36.687 1.00 78.75 70 LYS A O 1
ATOM 535 N N . GLU A 1 71 ? -12.633 -16.629 35.094 1.00 79.44 71 GLU A N 1
ATOM 536 C CA . GLU A 1 71 ? -13.533 -16.234 34.002 1.00 79.44 71 GLU A CA 1
ATOM 537 C C . GLU A 1 71 ? -13.394 -14.754 33.588 1.00 79.44 71 GLU A C 1
ATOM 539 O O . GLU A 1 71 ? -14.342 -14.139 33.085 1.00 79.44 71 GLU A O 1
ATOM 544 N N . ASP A 1 72 ? -12.208 -14.167 33.776 1.00 82.88 72 ASP A N 1
ATOM 545 C CA . ASP A 1 72 ? -11.921 -12.809 33.328 1.00 82.88 72 ASP A CA 1
ATOM 546 C C . ASP A 1 72 ? -11.834 -12.741 31.801 1.00 82.88 72 ASP A C 1
ATOM 548 O O . ASP A 1 72 ? -11.200 -13.560 31.134 1.00 82.88 72 ASP A O 1
ATOM 552 N N . SER A 1 73 ? -12.436 -11.693 31.235 1.00 87.00 73 SER A N 1
ATOM 553 C CA . SER A 1 73 ? -12.323 -11.421 29.803 1.00 87.00 73 SER A CA 1
ATOM 554 C C . SER A 1 73 ? -10.894 -11.013 29.411 1.00 87.00 73 SER A C 1
ATOM 556 O O . SER A 1 73 ? -10.208 -10.378 30.222 1.00 87.00 73 SER A O 1
ATOM 558 N N . PRO A 1 74 ? -10.483 -11.227 28.147 1.00 88.81 74 PRO A N 1
ATOM 559 C CA . PRO A 1 74 ? -9.188 -10.770 27.646 1.00 88.81 74 PRO A CA 1
ATOM 560 C C . PRO A 1 74 ? -8.892 -9.286 27.904 1.00 88.81 74 PRO A C 1
ATOM 562 O O . PRO A 1 74 ? -7.758 -8.959 28.242 1.00 88.81 74 PRO A O 1
ATOM 565 N N . ASP A 1 75 ? -9.895 -8.399 27.841 1.00 87.69 75 ASP A N 1
ATOM 566 C CA . ASP A 1 75 ? -9.708 -6.976 28.166 1.00 87.69 75 ASP A CA 1
ATOM 567 C C . ASP A 1 75 ? -9.203 -6.792 29.613 1.00 87.69 75 ASP A C 1
ATOM 569 O O . ASP A 1 75 ? -8.267 -6.035 29.854 1.00 87.69 75 ASP A O 1
ATOM 573 N N . ILE A 1 76 ? -9.793 -7.502 30.585 1.00 86.19 76 ILE A N 1
ATOM 574 C CA . ILE A 1 76 ? -9.422 -7.420 32.013 1.00 86.19 76 ILE A CA 1
ATOM 575 C C . ILE A 1 76 ? -7.996 -7.930 32.218 1.00 86.19 76 ILE A C 1
ATOM 577 O O . ILE A 1 76 ? -7.184 -7.261 32.860 1.00 86.19 76 ILE A O 1
ATOM 581 N N . ILE A 1 77 ? -7.679 -9.080 31.621 1.00 84.06 77 ILE A N 1
ATOM 582 C CA . ILE A 1 77 ? -6.344 -9.678 31.691 1.00 84.06 77 ILE A CA 1
ATOM 583 C C . ILE A 1 77 ? -5.307 -8.713 31.106 1.00 84.06 77 ILE A C 1
ATOM 585 O O . ILE A 1 77 ? -4.260 -8.495 31.708 1.00 84.06 77 ILE A O 1
ATOM 589 N N . CYS A 1 78 ? -5.603 -8.064 29.980 1.00 85.88 78 CYS A N 1
ATOM 590 C CA . CYS A 1 78 ? -4.682 -7.126 29.339 1.00 85.88 78 CYS A CA 1
ATOM 591 C C . CYS A 1 78 ? -4.448 -5.834 30.128 1.00 85.88 78 CYS A C 1
ATOM 593 O O . CYS A 1 78 ? -3.344 -5.286 30.078 1.00 85.88 78 CYS A O 1
ATOM 595 N N . HIS A 1 79 ? -5.420 -5.386 30.923 1.00 84.25 79 HIS A N 1
ATOM 596 C CA . HIS A 1 79 ? -5.191 -4.316 31.897 1.00 84.25 79 HIS A CA 1
ATOM 597 C C . HIS A 1 79 ? -4.332 -4.793 33.076 1.00 84.25 79 HIS A C 1
ATOM 599 O O . HIS A 1 79 ? -3.422 -4.080 33.492 1.00 84.25 79 HIS A O 1
ATOM 605 N N . ALA A 1 80 ? -4.531 -6.026 33.556 1.00 81.69 80 ALA A N 1
ATOM 606 C CA . ALA A 1 80 ? -3.657 -6.655 34.556 1.00 81.69 80 ALA A CA 1
ATOM 607 C C . ALA A 1 80 ? -2.248 -6.988 34.037 1.00 81.69 80 ALA A C 1
ATOM 609 O O . ALA A 1 80 ? -1.337 -7.264 34.815 1.00 81.69 80 ALA A O 1
ATOM 610 N N . LEU A 1 81 ? -2.033 -6.947 32.725 1.00 77.00 81 LEU A N 1
ATOM 611 C CA . LEU A 1 81 ? -0.713 -7.030 32.105 1.00 77.00 81 LEU A CA 1
ATOM 612 C C . LEU A 1 81 ? -0.125 -5.653 31.760 1.00 77.00 81 LEU A C 1
ATOM 614 O O . LEU A 1 81 ? 1.032 -5.588 31.361 1.00 77.00 81 LEU A O 1
ATOM 618 N N . LYS A 1 82 ? -0.884 -4.565 31.959 1.00 79.56 82 LYS A N 1
ATOM 619 C CA . LYS A 1 82 ? -0.533 -3.174 31.608 1.00 79.56 82 LYS A CA 1
ATOM 620 C C . LYS A 1 82 ? -0.351 -2.898 30.112 1.00 79.56 82 LYS A C 1
ATOM 622 O O . LYS A 1 82 ? 0.207 -1.865 29.760 1.00 79.56 82 LYS A O 1
ATOM 627 N N . PHE A 1 83 ? -0.844 -3.778 29.240 1.00 82.12 83 PHE A N 1
ATOM 628 C CA . PHE A 1 83 ? -0.942 -3.483 27.804 1.00 82.12 83 PHE A CA 1
ATOM 629 C C . PHE A 1 83 ? -2.133 -2.572 27.487 1.00 82.12 83 PHE A C 1
ATOM 631 O O . PHE A 1 83 ? -2.101 -1.838 26.508 1.00 82.12 83 PHE A O 1
ATOM 638 N N . CYS A 1 84 ? -3.174 -2.615 28.321 1.00 84.00 84 CYS A N 1
ATOM 639 C CA . CYS A 1 84 ? -4.294 -1.681 28.279 1.00 84.00 84 CYS A CA 1
ATOM 640 C C . CYS A 1 84 ? -4.271 -0.759 29.501 1.00 84.00 84 CYS A C 1
ATOM 642 O O . CYS A 1 84 ? -3.945 -1.195 30.612 1.00 84.00 84 CYS A O 1
ATOM 644 N N . THR A 1 85 ? -4.661 0.497 29.305 1.00 87.00 85 THR A N 1
ATOM 645 C CA . THR A 1 85 ? -4.761 1.520 30.356 1.00 87.00 85 THR A CA 1
ATOM 646 C C . THR A 1 85 ? -6.133 2.188 30.323 1.00 87.00 85 THR A C 1
ATOM 648 O O . THR A 1 85 ? -6.853 2.058 29.345 1.00 87.00 85 THR A O 1
ATOM 651 N N . ASP A 1 86 ? -6.506 2.881 31.402 1.00 86.56 86 ASP A N 1
ATOM 652 C CA . ASP A 1 86 ? -7.682 3.760 31.429 1.00 86.56 86 ASP A CA 1
ATOM 653 C C . ASP A 1 86 ? -7.180 5.214 31.473 1.00 86.56 86 ASP A C 1
ATOM 655 O O . ASP A 1 86 ? -6.641 5.645 32.502 1.00 86.56 86 ASP A O 1
ATOM 659 N N . ASP A 1 87 ? -7.355 5.979 30.397 1.00 85.00 87 ASP A N 1
ATOM 660 C CA . ASP A 1 87 ? -6.909 7.373 30.362 1.00 85.00 87 ASP A CA 1
ATOM 661 C C . ASP A 1 87 ? -7.915 8.324 31.044 1.00 85.00 87 ASP A C 1
ATOM 663 O O . ASP A 1 87 ? -9.127 8.260 30.794 1.00 85.00 87 ASP A O 1
ATOM 667 N N . PRO A 1 88 ? -7.458 9.259 31.905 1.00 84.62 88 PRO A N 1
ATOM 668 C CA . PRO A 1 88 ? -8.354 10.178 32.598 1.00 84.62 88 PRO A CA 1
ATOM 669 C C . PRO A 1 88 ? -9.212 11.014 31.638 1.00 84.62 88 PRO A C 1
ATOM 671 O O . PRO A 1 88 ? -8.700 11.724 30.774 1.00 84.62 88 PRO A O 1
ATOM 674 N N . GLY A 1 89 ? -10.532 10.972 31.835 1.00 82.25 89 GLY A N 1
ATOM 675 C CA . GLY A 1 89 ? -11.496 11.735 31.035 1.00 82.25 89 GLY A CA 1
ATOM 676 C C . GLY A 1 89 ? -11.880 11.092 29.699 1.00 82.25 89 GLY A C 1
ATOM 677 O O . GLY A 1 89 ? -12.662 11.694 28.966 1.00 82.25 89 GLY A O 1
ATOM 678 N N . GLN A 1 90 ? -11.382 9.890 29.395 1.00 81.44 90 GLN A N 1
ATOM 679 C CA . GLN A 1 90 ? -11.721 9.146 28.181 1.00 81.44 90 GLN A CA 1
ATOM 680 C C . GLN A 1 90 ? -12.723 8.018 28.455 1.00 81.44 90 GLN A C 1
ATOM 682 O O . GLN A 1 90 ? -12.893 7.548 29.584 1.00 81.44 90 GLN A O 1
ATOM 687 N N . ALA A 1 91 ? -13.448 7.617 27.410 1.00 82.88 91 ALA A N 1
ATOM 688 C CA . ALA A 1 91 ? -14.363 6.485 27.480 1.00 82.88 91 ALA A CA 1
ATOM 689 C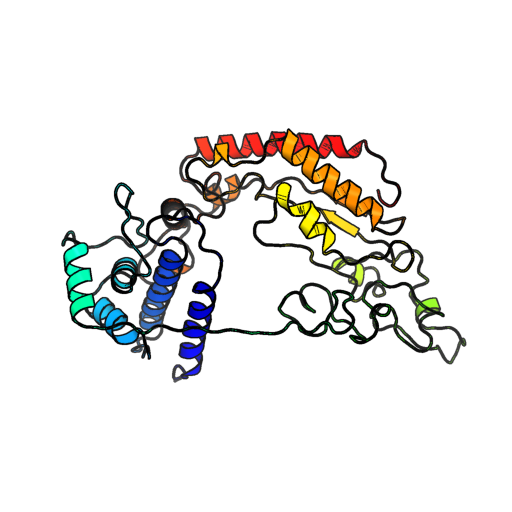 C . ALA A 1 91 ? -13.575 5.174 27.400 1.00 82.88 91 ALA A C 1
ATOM 691 O O . ALA A 1 91 ? -12.776 5.005 26.492 1.00 82.88 91 ALA A O 1
ATOM 692 N N . LYS A 1 92 ? -13.868 4.232 28.303 1.00 87.38 92 LYS A N 1
ATOM 693 C CA . LYS A 1 92 ? -13.149 2.954 28.382 1.00 87.38 92 LYS A CA 1
ATOM 694 C C . LYS A 1 92 ? -13.393 2.079 27.157 1.00 87.38 92 LYS A C 1
ATOM 696 O O . LYS A 1 92 ? -14.532 1.657 26.912 1.00 87.38 92 LYS A O 1
ATOM 701 N N . CYS A 1 93 ? -12.329 1.719 26.456 1.00 89.06 93 CYS A N 1
ATOM 702 C CA . CYS A 1 93 ? -12.410 0.887 25.262 1.00 89.06 93 CYS A CA 1
ATOM 703 C C . CYS A 1 93 ? -12.448 -0.610 25.599 1.00 89.06 93 CYS A C 1
ATOM 705 O O . CYS A 1 93 ? -11.515 -1.157 26.177 1.00 89.06 93 CYS A O 1
ATOM 707 N N . ARG A 1 94 ? -13.544 -1.303 25.245 1.00 87.50 94 ARG A N 1
ATOM 708 C CA . ARG A 1 94 ? -13.727 -2.736 25.564 1.00 87.50 94 ARG A CA 1
ATOM 709 C C . ARG A 1 94 ? -14.314 -3.541 24.419 1.00 87.50 94 ARG A C 1
ATOM 711 O O . ARG A 1 94 ? -15.374 -3.185 23.879 1.00 87.50 94 ARG A O 1
ATOM 718 N N . LEU A 1 95 ? -13.673 -4.663 24.106 1.00 90.44 95 LEU A N 1
ATOM 719 C CA . LEU A 1 95 ? -14.149 -5.591 23.089 1.00 90.44 95 LEU A CA 1
ATOM 720 C C . LEU A 1 95 ? -15.158 -6.591 23.672 1.00 90.44 95 LEU A C 1
ATOM 722 O O . LEU A 1 95 ? -16.222 -6.806 23.087 1.00 90.44 95 LEU A O 1
ATOM 726 N N . TYR A 1 96 ? -14.864 -7.131 24.849 1.00 87.50 96 TYR A N 1
ATOM 727 C CA . TYR A 1 96 ? -15.674 -8.084 25.591 1.00 87.50 96 TYR A CA 1
ATOM 728 C C . TYR A 1 96 ? -16.566 -7.359 26.608 1.00 87.50 96 TYR A C 1
ATOM 730 O O . TYR A 1 96 ? -16.164 -6.428 27.309 1.00 87.50 96 TYR A O 1
ATOM 738 N N . LEU A 1 97 ? -17.833 -7.769 26.684 1.00 71.81 97 LEU A N 1
ATOM 739 C CA . LEU A 1 97 ? -18.755 -7.257 27.696 1.00 71.81 97 LEU A CA 1
ATOM 740 C C . LEU A 1 97 ? -18.414 -7.907 29.043 1.00 71.81 97 LEU A C 1
ATOM 742 O O . LEU A 1 97 ? -18.495 -9.127 29.173 1.00 71.81 97 LEU A O 1
ATOM 746 N N . SER A 1 98 ? -18.056 -7.100 30.048 1.00 56.84 98 SER A N 1
ATOM 747 C CA . SER A 1 98 ? -17.889 -7.604 31.417 1.00 56.84 98 SER A CA 1
ATOM 748 C C . SER A 1 98 ? -19.237 -8.088 31.950 1.00 56.84 98 SER A C 1
ATOM 750 O O . SER A 1 98 ? -20.206 -7.328 31.960 1.00 56.84 98 SER A O 1
ATOM 752 N N . LYS A 1 99 ? -19.294 -9.335 32.432 1.00 53.78 99 LYS A N 1
ATOM 753 C CA . LYS A 1 99 ? -20.480 -9.892 33.101 1.00 53.78 99 LYS A CA 1
ATOM 754 C C . LYS A 1 99 ? -20.670 -9.371 34.532 1.00 53.78 99 LYS A C 1
ATOM 756 O O . LYS A 1 99 ? -21.710 -9.646 35.121 1.00 53.78 99 LYS A O 1
ATOM 761 N N . SER A 1 100 ? -19.713 -8.624 35.096 1.00 46.41 100 SER A N 1
ATOM 762 C CA . SER A 1 100 ? -19.768 -8.192 36.497 1.00 46.41 100 SER A CA 1
ATOM 763 C C . SER A 1 100 ? -19.464 -6.693 36.685 1.00 46.41 100 SER A C 1
ATOM 765 O O . SER A 1 100 ? -18.501 -6.187 36.098 1.00 46.41 100 SER A O 1
ATOM 767 N N . PRO A 1 101 ? -20.255 -5.973 37.509 1.00 43.53 101 PRO A N 1
ATOM 768 C CA . PRO A 1 101 ? -20.039 -4.568 37.860 1.00 43.53 101 PRO A CA 1
ATOM 769 C C . PRO A 1 101 ? -19.011 -4.360 38.986 1.00 43.53 101 PRO A C 1
ATOM 771 O O . PRO A 1 101 ? -18.840 -3.228 39.439 1.00 43.53 101 PRO A O 1
ATOM 774 N N . ILE A 1 102 ? -18.329 -5.414 39.462 1.00 50.53 102 ILE A N 1
ATOM 775 C CA . ILE A 1 102 ? -17.244 -5.269 40.445 1.00 50.53 102 ILE A CA 1
ATOM 776 C C . ILE A 1 102 ? -16.209 -4.299 39.873 1.00 50.53 102 ILE A C 1
ATOM 778 O O . ILE A 1 102 ? -15.796 -4.430 38.720 1.00 50.53 102 ILE A O 1
ATOM 782 N N . LEU A 1 103 ? -15.837 -3.301 40.680 1.00 52.31 103 LEU A N 1
ATOM 783 C CA . LEU A 1 103 ? -14.949 -2.211 40.299 1.00 52.31 103 LEU A CA 1
ATOM 784 C C . LEU A 1 103 ? -13.652 -2.789 39.720 1.00 52.31 103 LEU A C 1
ATOM 786 O O . LEU A 1 103 ? -12.778 -3.254 40.444 1.00 52.31 103 LEU A O 1
ATOM 790 N N . PHE A 1 104 ? -13.575 -2.756 38.396 1.00 54.56 104 PHE A N 1
ATOM 791 C CA . PHE A 1 104 ? -12.483 -3.213 37.543 1.00 54.56 104 PHE A CA 1
ATOM 792 C C . PHE A 1 104 ? -11.084 -2.937 38.116 1.00 54.56 104 PHE A C 1
ATOM 794 O O . PHE A 1 104 ? -10.215 -3.806 38.117 1.00 54.56 104 PHE A O 1
ATOM 801 N N . THR A 1 105 ? -10.907 -1.750 38.694 1.00 57.19 105 THR A N 1
ATOM 802 C CA . THR A 1 105 ? -9.672 -1.293 39.329 1.00 57.19 105 THR A CA 1
ATOM 803 C C . THR A 1 105 ? -9.230 -2.197 40.478 1.00 57.19 105 THR A C 1
ATOM 805 O O . THR A 1 105 ? -8.048 -2.489 40.606 1.00 57.19 105 THR A O 1
ATOM 808 N N . GLN A 1 106 ? -10.162 -2.693 41.295 1.00 59.47 106 GLN A N 1
ATOM 809 C CA . GLN A 1 106 ? -9.835 -3.534 42.446 1.00 59.47 106 GLN A CA 1
ATOM 810 C C . GLN A 1 106 ? -9.379 -4.937 42.025 1.00 59.47 106 GLN A C 1
ATOM 812 O O . GLN A 1 106 ? -8.476 -5.494 42.644 1.00 59.47 106 GLN A O 1
ATOM 817 N N . HIS A 1 107 ? -9.969 -5.506 40.967 1.00 62.75 107 HIS A N 1
ATOM 818 C CA . HIS A 1 107 ? -9.612 -6.850 40.500 1.00 62.75 107 HIS A CA 1
ATOM 819 C C . HIS A 1 107 ? -8.220 -6.873 39.850 1.00 62.75 107 HIS A C 1
ATOM 821 O O . HIS A 1 107 ? -7.395 -7.726 40.174 1.00 62.75 107 HIS A O 1
ATOM 827 N N . VAL A 1 108 ? -7.921 -5.867 39.022 1.00 59.59 108 VAL A N 1
ATOM 828 C CA . VAL A 1 108 ? -6.601 -5.667 38.400 1.00 59.59 108 VAL A CA 1
ATOM 829 C C . VAL A 1 108 ? -5.506 -5.449 39.455 1.00 59.59 108 VAL A C 1
ATOM 831 O O . VAL A 1 108 ? -4.428 -6.037 39.362 1.00 59.59 108 VAL A O 1
ATOM 834 N N . LEU A 1 109 ? -5.785 -4.661 40.502 1.00 60.91 109 LEU A N 1
ATOM 835 C CA . LEU A 1 109 ? -4.848 -4.448 41.614 1.00 60.91 109 LEU A CA 1
ATOM 836 C C . LEU A 1 109 ? -4.513 -5.751 42.356 1.00 60.91 109 LEU A C 1
ATOM 838 O O . LEU A 1 109 ? -3.352 -5.973 42.700 1.00 60.91 109 LEU A O 1
ATOM 842 N N . ASN A 1 110 ? -5.503 -6.624 42.561 1.00 64.38 110 ASN A N 1
ATOM 843 C CA . ASN A 1 110 ? -5.298 -7.906 43.236 1.00 64.38 110 ASN A CA 1
ATOM 844 C C . ASN A 1 110 ? -4.402 -8.852 42.413 1.00 64.38 110 ASN A C 1
ATOM 846 O O . ASN A 1 110 ? -3.527 -9.500 42.983 1.00 64.38 110 ASN A O 1
ATOM 850 N N . LEU A 1 111 ? -4.566 -8.893 41.083 1.00 59.56 111 LEU A N 1
ATOM 851 C CA . LEU A 1 111 ? -3.733 -9.712 40.187 1.00 59.56 111 LEU A CA 1
ATOM 852 C C . LEU A 1 111 ? -2.269 -9.246 40.170 1.00 59.56 111 LEU A C 1
ATOM 854 O O . LEU A 1 111 ? -1.345 -10.059 40.210 1.00 59.56 111 LEU A O 1
ATOM 858 N N . HIS A 1 112 ? -2.040 -7.931 40.175 1.00 60.91 112 HIS A N 1
ATOM 859 C CA . HIS A 1 112 ? -0.693 -7.361 40.220 1.00 60.91 112 HIS A CA 1
ATOM 860 C C . HIS A 1 112 ? 0.051 -7.632 41.528 1.00 60.91 112 HIS A C 1
ATOM 862 O O . HIS A 1 112 ? 1.270 -7.792 41.509 1.00 60.91 112 HIS A O 1
ATOM 868 N N . GLN A 1 113 ? -0.652 -7.700 42.662 1.00 60.91 113 GLN A N 1
ATOM 869 C CA . GLN A 1 113 ? -0.027 -8.040 43.943 1.00 60.91 113 GLN A CA 1
ATOM 870 C C . GLN A 1 113 ? 0.510 -9.480 43.977 1.00 60.91 113 GLN A C 1
ATOM 872 O O . GLN A 1 113 ? 1.372 -9.779 44.800 1.00 60.91 113 GLN A O 1
ATOM 877 N N . GLN A 1 114 ? 0.045 -10.359 43.082 1.00 57.72 114 GLN A N 1
ATOM 878 C CA . GLN A 1 114 ? 0.431 -11.771 43.056 1.00 57.72 114 GLN A CA 1
ATOM 879 C C . GLN A 1 114 ? 1.598 -12.086 42.098 1.00 57.72 114 GLN A C 1
ATOM 881 O O . GLN A 1 114 ? 2.234 -13.127 42.265 1.00 57.72 114 GLN A O 1
ATOM 886 N N . HIS A 1 115 ? 1.940 -11.206 41.141 1.00 57.69 115 HIS A N 1
ATOM 887 C CA . HIS A 1 115 ? 2.941 -11.496 40.098 1.00 57.69 115 HIS A CA 1
ATOM 888 C C . HIS A 1 115 ? 3.791 -10.275 39.669 1.00 57.69 115 HIS A C 1
ATOM 890 O O . HIS A 1 115 ? 3.265 -9.199 39.395 1.00 57.69 115 HIS A O 1
ATOM 896 N N . SER A 1 116 ? 5.117 -10.450 39.550 1.00 46.84 116 SER A N 1
ATOM 897 C CA . SER A 1 116 ? 6.094 -9.425 39.109 1.00 46.84 116 SER A CA 1
ATOM 898 C C . SER A 1 116 ? 6.473 -9.588 37.619 1.00 46.84 116 SER A C 1
ATOM 900 O O . SER A 1 116 ? 6.620 -10.715 37.156 1.00 46.84 116 SER A O 1
ATOM 902 N N . GLN A 1 117 ? 6.651 -8.488 36.870 1.00 49.31 117 GLN A N 1
ATOM 903 C CA . GLN A 1 117 ? 6.897 -8.468 35.406 1.00 49.31 117 GLN A CA 1
ATOM 904 C C . GLN A 1 117 ? 8.404 -8.428 35.027 1.00 49.31 117 GLN A C 1
ATOM 906 O O . GLN A 1 117 ? 9.158 -7.755 35.734 1.00 49.31 117 GLN A O 1
ATOM 911 N N . PRO A 1 118 ? 8.848 -9.047 33.906 1.00 35.44 118 PRO A N 1
ATOM 912 C CA . PRO A 1 118 ? 10.188 -8.870 33.320 1.00 35.44 118 PRO A CA 1
ATOM 913 C C . PRO A 1 118 ? 10.217 -7.952 32.070 1.00 35.44 118 PRO A C 1
ATOM 915 O O . PRO A 1 118 ? 9.221 -7.836 31.360 1.00 35.44 118 PRO A O 1
ATOM 918 N N . SER A 1 119 ? 11.373 -7.335 31.773 1.00 30.58 119 SER A N 1
ATOM 919 C CA . SER A 1 119 ? 11.635 -6.490 30.585 1.00 30.58 119 SER A CA 1
ATOM 920 C C . SER A 1 119 ? 12.574 -7.167 29.567 1.00 30.58 119 SER A C 1
ATOM 922 O O . SER A 1 119 ? 13.460 -7.924 29.963 1.00 30.58 119 SER A O 1
ATOM 924 N N . TYR A 1 120 ? 12.411 -6.874 28.265 1.00 31.62 120 TYR A N 1
ATOM 925 C CA . TYR A 1 120 ? 13.248 -7.397 27.168 1.00 31.62 120 TYR A CA 1
ATOM 926 C C . TYR A 1 120 ? 13.534 -6.341 26.085 1.00 31.62 120 TYR A C 1
ATOM 928 O O . TYR A 1 120 ? 12.674 -5.522 25.777 1.00 31.62 120 TYR A O 1
ATOM 936 N N . ASP A 1 121 ? 14.732 -6.425 25.499 1.00 24.84 121 ASP A N 1
ATOM 937 C CA . ASP A 1 121 ? 15.237 -5.658 24.351 1.00 24.84 121 ASP A CA 1
ATOM 938 C C . ASP A 1 121 ? 15.732 -6.650 23.280 1.00 24.84 121 ASP A C 1
ATOM 940 O O . ASP A 1 121 ? 16.303 -7.692 23.622 1.00 24.84 121 ASP A O 1
ATOM 944 N N . LEU A 1 122 ? 15.507 -6.358 21.995 1.00 31.28 122 LEU A N 1
ATOM 945 C CA . LEU A 1 122 ? 16.026 -7.172 20.896 1.00 31.28 122 LEU A CA 1
ATOM 946 C C . LEU A 1 122 ? 16.325 -6.317 19.662 1.00 31.28 122 LEU A C 1
ATOM 948 O O . LEU A 1 122 ? 15.434 -5.699 19.075 1.00 31.28 122 LEU A O 1
ATOM 952 N N . SER A 1 123 ? 17.585 -6.352 19.229 1.00 29.75 123 SER A N 1
ATOM 953 C CA . SER A 1 123 ? 18.067 -5.664 18.038 1.00 29.75 123 SER A CA 1
ATOM 954 C C . SER A 1 123 ? 18.596 -6.633 16.972 1.00 29.75 123 SER A C 1
ATOM 956 O O . SER A 1 123 ? 19.249 -7.635 17.261 1.00 29.75 123 SER A O 1
ATOM 958 N N . THR A 1 124 ? 18.371 -6.215 15.722 1.00 30.45 124 THR A N 1
ATOM 959 C CA . THR A 1 124 ? 19.066 -6.553 14.464 1.00 30.45 124 THR A CA 1
ATOM 960 C C . THR A 1 124 ? 18.582 -7.746 13.623 1.00 30.45 124 THR A C 1
ATOM 962 O O . THR A 1 124 ? 18.784 -8.912 13.938 1.00 30.45 124 THR A O 1
ATOM 965 N N . SER A 1 125 ? 18.055 -7.419 12.437 1.00 34.09 125 SER A N 1
ATOM 966 C CA . SER A 1 125 ? 18.133 -8.256 11.235 1.00 34.09 125 SER A CA 1
ATOM 967 C C . SER A 1 125 ? 18.602 -7.369 10.072 1.00 34.09 125 SER A C 1
ATOM 969 O O . SER A 1 125 ? 18.130 -6.240 9.930 1.00 34.09 125 SER A O 1
ATOM 971 N N . LYS A 1 126 ? 19.614 -7.827 9.323 1.00 43.56 126 LYS A N 1
ATOM 972 C CA . LYS A 1 126 ? 20.298 -7.097 8.237 1.00 43.56 126 LYS A CA 1
ATOM 973 C C . LYS A 1 126 ? 19.577 -7.312 6.899 1.00 43.56 126 LYS A C 1
ATOM 975 O O . LYS A 1 126 ? 19.109 -8.411 6.628 1.00 43.56 126 LYS A O 1
ATOM 980 N N . ILE A 1 127 ? 19.558 -6.277 6.060 1.00 52.56 127 ILE A N 1
ATOM 981 C CA . ILE A 1 127 ? 19.102 -6.311 4.660 1.00 52.56 127 ILE A CA 1
ATOM 982 C C . ILE A 1 127 ? 20.250 -6.858 3.781 1.00 52.56 127 ILE A C 1
ATOM 984 O O . ILE A 1 127 ? 21.392 -6.439 3.971 1.00 52.56 127 ILE A O 1
ATOM 988 N N . PHE A 1 128 ? 19.957 -7.791 2.862 1.00 62.28 128 PHE A N 1
ATOM 989 C CA . PHE A 1 128 ? 20.898 -8.355 1.875 1.00 62.28 128 PHE A CA 1
ATOM 990 C C . PHE A 1 128 ? 20.639 -7.739 0.485 1.00 62.28 128 PHE A C 1
ATOM 992 O O . PHE A 1 128 ? 19.730 -8.180 -0.217 1.00 62.28 128 PHE A O 1
ATOM 999 N N . ASP A 1 129 ? 21.409 -6.698 0.166 1.00 71.50 129 ASP A N 1
ATOM 1000 C CA . ASP A 1 129 ? 21.524 -5.987 -1.122 1.00 71.50 129 ASP A CA 1
ATOM 1001 C C . ASP A 1 129 ? 22.965 -5.435 -1.146 1.00 71.50 129 ASP A C 1
ATOM 1003 O O . ASP A 1 129 ? 23.287 -4.497 -0.404 1.00 71.50 129 ASP A O 1
ATOM 1007 N N . PHE A 1 130 ? 23.881 -6.124 -1.833 1.00 80.38 130 PHE A N 1
ATOM 1008 C CA . PHE A 1 130 ? 25.324 -5.858 -1.729 1.00 80.38 130 PHE A CA 1
ATOM 1009 C C . PHE A 1 130 ? 25.822 -4.818 -2.738 1.00 80.38 130 PHE A C 1
ATOM 1011 O O . PHE A 1 130 ? 26.790 -4.109 -2.435 1.00 80.38 130 PHE A O 1
ATOM 1018 N N . ASP A 1 131 ? 25.181 -4.695 -3.900 1.00 80.25 131 ASP A N 1
ATOM 1019 C CA . ASP A 1 131 ? 25.550 -3.731 -4.943 1.00 80.25 131 ASP A CA 1
ATOM 1020 C C . ASP A 1 131 ? 24.702 -2.445 -4.951 1.00 80.25 131 ASP A C 1
ATOM 1022 O O . ASP A 1 131 ? 25.023 -1.501 -5.683 1.00 80.25 131 ASP A O 1
ATOM 1026 N N . GLN A 1 132 ? 23.709 -2.364 -4.059 1.00 84.00 132 GLN A N 1
ATOM 1027 C CA . GLN A 1 132 ? 22.865 -1.198 -3.794 1.00 84.00 132 GLN A CA 1
ATOM 1028 C C . GLN A 1 132 ? 22.013 -0.770 -4.990 1.00 84.00 132 GLN A C 1
ATOM 1030 O O . GLN A 1 132 ? 21.685 0.416 -5.156 1.00 84.00 132 GLN A O 1
ATOM 1035 N N . ASP A 1 133 ? 21.622 -1.721 -5.831 1.00 82.50 133 ASP A N 1
ATOM 1036 C CA . ASP A 1 133 ? 20.701 -1.475 -6.931 1.00 82.50 133 ASP A CA 1
ATOM 1037 C C . ASP A 1 133 ? 19.218 -1.544 -6.519 1.00 82.50 133 ASP A C 1
ATOM 1039 O O . ASP A 1 133 ? 18.346 -1.097 -7.276 1.00 82.50 133 ASP A O 1
ATOM 1043 N N . ARG A 1 134 ? 18.960 -1.932 -5.257 1.00 84.06 134 ARG A N 1
ATOM 1044 C CA . ARG A 1 134 ? 17.653 -2.097 -4.597 1.00 84.06 134 ARG A CA 1
ATOM 1045 C C . ARG A 1 134 ? 16.917 -3.382 -4.959 1.00 84.06 134 ARG A C 1
ATOM 1047 O O . ARG A 1 134 ? 15.752 -3.521 -4.572 1.00 84.06 134 ARG A O 1
ATOM 1054 N N . PHE A 1 135 ? 17.537 -4.281 -5.699 1.00 82.81 135 PHE A N 1
ATOM 1055 C CA . PHE A 1 135 ? 17.144 -5.670 -5.812 1.00 82.81 135 PHE A CA 1
ATOM 1056 C C . PHE A 1 135 ? 18.006 -6.496 -4.855 1.00 82.81 135 PHE A C 1
ATOM 1058 O O . PHE A 1 135 ? 19.002 -6.048 -4.310 1.00 82.81 135 PHE A O 1
ATOM 1065 N N . GLY A 1 136 ? 17.525 -7.683 -4.516 1.00 76.25 136 GLY A N 1
ATOM 1066 C CA . GLY A 1 136 ? 18.216 -8.522 -3.553 1.00 76.25 136 GLY A CA 1
ATOM 1067 C C . GLY A 1 136 ? 17.664 -9.929 -3.570 1.00 76.25 136 GLY A C 1
ATOM 1068 O O . GLY A 1 136 ? 16.601 -10.215 -4.139 1.00 76.25 136 GLY A O 1
ATOM 1069 N N . SER A 1 137 ? 18.401 -10.839 -2.950 1.00 73.19 137 SER A N 1
ATOM 1070 C CA . SER A 1 137 ? 18.068 -12.263 -2.949 1.00 73.19 137 SER A CA 1
ATOM 1071 C C . SER A 1 137 ? 17.094 -12.669 -1.829 1.00 73.19 137 SER A C 1
ATOM 1073 O O . SER A 1 137 ? 16.280 -13.580 -2.026 1.00 73.19 137 SER A O 1
ATOM 1075 N N . GLU A 1 138 ? 17.104 -11.960 -0.698 1.00 76.56 138 GLU A N 1
ATOM 1076 C CA . GLU A 1 138 ? 16.289 -12.246 0.493 1.00 76.56 138 GLU A CA 1
ATOM 1077 C C . GLU A 1 138 ? 14.798 -11.924 0.263 1.00 76.56 138 GLU A C 1
ATOM 1079 O O . GLU A 1 138 ? 14.481 -10.790 -0.084 1.00 76.56 138 GLU A O 1
ATOM 1084 N N . PRO A 1 139 ? 13.847 -12.864 0.437 1.00 69.62 139 PRO A N 1
ATOM 1085 C CA . PRO A 1 139 ? 12.428 -12.628 0.143 1.00 69.62 139 PRO A CA 1
ATOM 1086 C C . PRO A 1 139 ? 11.752 -11.563 1.002 1.00 69.62 139 PRO A C 1
ATOM 1088 O O . PRO A 1 139 ? 10.828 -10.903 0.520 1.00 69.62 139 PRO A O 1
ATOM 1091 N N . THR A 1 140 ? 12.153 -11.399 2.257 1.00 70.12 140 THR A N 1
ATOM 1092 C CA . THR A 1 140 ? 11.532 -10.444 3.184 1.00 70.12 140 THR A CA 1
ATOM 1093 C C . THR A 1 140 ? 12.221 -9.072 3.139 1.00 70.12 140 THR A C 1
ATOM 1095 O O . THR A 1 140 ? 12.895 -8.758 2.168 1.00 70.12 140 THR A O 1
ATOM 1098 N N . PHE A 1 141 ? 11.978 -8.194 4.123 1.00 73.75 141 PHE A N 1
ATOM 1099 C CA . PHE A 1 141 ? 12.676 -6.904 4.293 1.00 73.75 141 PHE A CA 1
ATOM 1100 C C . PHE A 1 141 ? 12.849 -6.054 3.017 1.00 73.75 141 PHE A C 1
ATOM 1102 O O . PHE A 1 141 ? 13.897 -5.457 2.805 1.00 73.75 141 PHE A O 1
ATOM 1109 N N . ARG A 1 142 ? 11.799 -5.960 2.185 1.00 75.56 142 ARG A N 1
ATOM 1110 C CA . ARG A 1 142 ? 11.796 -5.235 0.893 1.00 75.56 142 ARG A CA 1
ATOM 1111 C C . ARG A 1 142 ? 12.648 -5.849 -0.231 1.00 75.56 142 ARG A C 1
ATOM 1113 O O . ARG A 1 142 ? 12.749 -5.217 -1.275 1.00 75.56 142 ARG A O 1
ATOM 1120 N N . GLY A 1 143 ? 13.157 -7.070 -0.070 1.00 69.81 143 GLY A N 1
ATOM 1121 C CA . GLY A 1 143 ? 13.877 -7.817 -1.105 1.00 69.81 143 GLY A CA 1
ATOM 1122 C C . GLY A 1 143 ? 12.958 -8.584 -2.071 1.00 69.81 143 GLY A C 1
ATOM 1123 O O . GLY A 1 143 ? 11.969 -8.034 -2.563 1.00 69.81 143 GLY A O 1
ATOM 1124 N N . SER A 1 144 ? 13.252 -9.862 -2.338 1.00 79.38 144 SER A N 1
ATOM 1125 C CA . SER A 1 144 ? 12.781 -10.596 -3.525 1.00 79.38 144 SER A CA 1
ATOM 1126 C C . SER A 1 144 ? 11.256 -10.792 -3.657 1.00 79.38 144 SER A C 1
ATOM 1128 O O . SER A 1 144 ? 10.754 -11.030 -4.761 1.00 79.38 144 SER A O 1
ATOM 1130 N N . SER A 1 145 ? 10.484 -10.660 -2.566 1.00 80.31 145 SER A N 1
ATOM 1131 C CA . SER A 1 145 ? 9.006 -10.659 -2.627 1.00 80.31 145 SER A CA 1
ATOM 1132 C C . SER A 1 145 ? 8.435 -9.321 -3.102 1.00 80.31 145 SER A C 1
ATOM 1134 O O . SER A 1 145 ? 7.352 -9.280 -3.688 1.00 80.31 145 SER A O 1
ATOM 1136 N N . TRP A 1 146 ? 9.147 -8.220 -2.861 1.00 78.44 146 TRP A N 1
ATOM 1137 C CA . TRP A 1 146 ? 8.716 -6.859 -3.192 1.00 78.44 146 TRP A CA 1
ATOM 1138 C C . TRP A 1 146 ? 9.196 -6.423 -4.568 1.00 78.44 146 TRP A C 1
ATOM 1140 O O . TRP A 1 146 ? 8.471 -5.742 -5.288 1.00 78.44 146 TRP A O 1
ATOM 1150 N N . ARG A 1 147 ? 10.401 -6.833 -4.939 1.00 81.81 147 ARG A N 1
ATOM 1151 C CA . ARG A 1 147 ? 11.020 -6.640 -6.251 1.00 81.81 147 ARG A CA 1
ATOM 1152 C C . ARG A 1 147 ? 11.680 -7.963 -6.551 1.00 81.81 147 ARG A C 1
ATOM 1154 O O . ARG A 1 147 ? 12.322 -8.477 -5.654 1.00 81.81 147 ARG A O 1
ATOM 1161 N N . ARG A 1 148 ? 11.456 -8.581 -7.706 1.00 84.62 148 ARG A N 1
ATOM 1162 C CA . ARG A 1 148 ? 11.911 -9.969 -7.912 1.00 84.62 148 ARG A CA 1
ATOM 1163 C C . ARG A 1 148 ? 13.408 -10.129 -7.689 1.00 84.62 148 ARG A C 1
ATOM 1165 O O . ARG A 1 148 ? 14.174 -9.179 -7.759 1.00 84.62 148 ARG A O 1
ATOM 1172 N N . LYS A 1 149 ? 13.784 -11.379 -7.429 1.00 85.56 149 LYS A N 1
ATOM 1173 C CA . LYS A 1 149 ? 15.147 -11.783 -7.114 1.00 85.56 149 LYS A CA 1
ATOM 1174 C C . LYS A 1 149 ? 16.147 -11.267 -8.148 1.00 85.56 149 LYS A C 1
ATOM 1176 O O . LYS A 1 149 ? 16.026 -11.596 -9.334 1.00 85.56 149 LYS A O 1
ATOM 1181 N N . ASP A 1 150 ? 17.161 -10.593 -7.630 1.00 86.31 150 ASP A N 1
ATOM 1182 C CA . ASP A 1 150 ? 18.366 -10.267 -8.367 1.00 86.31 150 ASP A CA 1
ATOM 1183 C C . ASP A 1 150 ? 19.142 -11.542 -8.746 1.00 86.31 150 ASP A C 1
ATOM 1185 O O . ASP A 1 150 ? 19.334 -12.457 -7.931 1.00 86.31 150 ASP A O 1
ATOM 1189 N N . CYS A 1 151 ? 19.526 -11.637 -10.015 1.00 88.81 151 CYS A N 1
ATOM 1190 C CA . CYS A 1 151 ? 20.363 -12.713 -10.515 1.00 88.81 151 CYS A CA 1
ATOM 1191 C C . CYS A 1 151 ? 21.855 -12.480 -10.232 1.00 88.81 151 CYS A C 1
ATOM 1193 O O . CYS A 1 151 ? 22.598 -13.466 -10.228 1.00 88.81 151 CYS A O 1
ATOM 1195 N N . ASN A 1 152 ? 22.279 -11.245 -9.929 1.00 87.12 152 ASN A N 1
ATOM 1196 C CA . ASN A 1 152 ? 23.655 -10.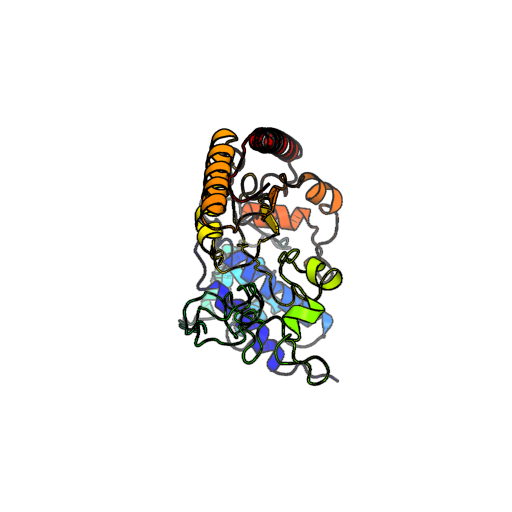910 -9.584 1.00 87.12 152 ASN A CA 1
ATOM 1197 C C . ASN A 1 152 ? 23.771 -9.735 -8.590 1.00 87.12 152 ASN A C 1
ATOM 1199 O O . ASN A 1 152 ? 24.132 -8.635 -8.986 1.00 87.12 152 ASN A O 1
ATOM 1203 N N . ASP A 1 153 ? 23.669 -10.059 -7.296 1.00 84.25 153 ASP A N 1
ATOM 1204 C CA . ASP A 1 153 ? 23.779 -9.153 -6.125 1.00 84.25 153 ASP A CA 1
ATOM 1205 C C . ASP A 1 153 ? 25.181 -8.502 -5.959 1.00 84.25 153 ASP A C 1
ATOM 1207 O O . ASP A 1 153 ? 25.549 -8.022 -4.895 1.00 84.25 153 ASP A O 1
ATOM 1211 N N . PHE A 1 154 ? 26.046 -8.562 -6.974 1.00 85.56 154 PHE A N 1
ATOM 1212 C CA . PHE A 1 154 ? 27.381 -7.954 -6.985 1.00 85.56 154 PHE A CA 1
ATOM 1213 C C . PHE A 1 154 ? 27.574 -6.980 -8.154 1.00 85.56 154 PHE A C 1
ATOM 1215 O O . PHE A 1 154 ? 28.682 -6.462 -8.345 1.00 85.56 154 PHE A O 1
ATOM 1222 N N . SER A 1 155 ? 26.545 -6.742 -8.967 1.00 87.19 155 SER A N 1
ATOM 1223 C CA . SER A 1 155 ? 26.604 -5.855 -10.119 1.00 87.19 155 SER A CA 1
ATOM 1224 C C . SER A 1 155 ? 25.296 -5.098 -10.320 1.00 87.19 155 SER A C 1
ATOM 1226 O O . SER A 1 155 ? 24.398 -5.562 -11.007 1.00 87.19 155 SER A O 1
ATOM 1228 N N . SER A 1 156 ? 25.292 -3.829 -9.912 1.00 87.88 156 SER A N 1
ATOM 1229 C CA . SER A 1 156 ? 24.133 -2.931 -10.043 1.00 87.88 156 SER A CA 1
ATOM 1230 C C . SER A 1 156 ? 23.685 -2.590 -11.473 1.00 87.88 156 SER A C 1
ATOM 1232 O O . SER A 1 156 ? 22.796 -1.752 -11.663 1.00 87.88 156 SER A O 1
ATOM 1234 N N . ALA A 1 157 ? 24.341 -3.168 -12.482 1.00 90.62 157 ALA A N 1
ATOM 1235 C CA . ALA A 1 157 ? 23.964 -3.099 -13.890 1.00 90.62 157 ALA A CA 1
ATOM 1236 C C . ALA A 1 157 ? 23.215 -4.358 -14.367 1.00 90.62 157 ALA A C 1
ATOM 1238 O O . ALA A 1 157 ? 22.709 -4.357 -15.486 1.00 90.62 157 ALA A O 1
ATOM 1239 N N . ILE A 1 158 ? 23.182 -5.420 -13.557 1.00 92.00 158 ILE A N 1
ATOM 1240 C CA . ILE A 1 158 ? 22.513 -6.686 -13.845 1.00 92.00 158 ILE A CA 1
ATOM 1241 C C . ILE A 1 158 ? 21.338 -6.800 -12.887 1.00 92.00 158 ILE A C 1
ATOM 1243 O O . ILE A 1 158 ? 21.528 -7.111 -11.723 1.00 92.00 158 ILE A O 1
ATOM 1247 N N . HIS A 1 159 ? 20.133 -6.527 -13.376 1.00 91.44 159 HIS A N 1
ATOM 1248 C CA . HIS A 1 159 ? 18.938 -6.529 -12.541 1.00 91.44 159 HIS A CA 1
ATOM 1249 C C . HIS A 1 159 ? 17.655 -6.645 -13.359 1.00 91.44 159 HIS A C 1
ATOM 1251 O O . HIS A 1 159 ? 17.645 -6.312 -14.549 1.00 91.44 159 HIS A O 1
ATOM 1257 N N . PRO A 1 160 ? 16.525 -7.028 -12.732 1.00 92.50 160 PRO A N 1
ATOM 1258 C CA . PRO A 1 160 ? 15.227 -7.042 -13.392 1.00 92.50 160 PRO A CA 1
ATOM 1259 C C . PRO A 1 160 ? 14.924 -5.762 -14.188 1.00 92.50 160 PRO A C 1
ATOM 1261 O O . PRO A 1 160 ? 14.904 -4.653 -13.645 1.00 92.50 160 PRO A O 1
ATOM 1264 N N . GLY A 1 161 ? 14.692 -5.941 -15.493 1.00 90.19 161 GLY A N 1
ATOM 1265 C CA . GLY A 1 161 ? 14.291 -4.890 -16.433 1.00 90.19 161 GLY A CA 1
ATOM 1266 C C . GLY A 1 161 ? 15.406 -3.992 -16.987 1.00 90.19 161 GLY A C 1
ATOM 1267 O O . GLY A 1 161 ? 15.094 -3.022 -17.688 1.00 90.19 161 GLY A O 1
ATOM 1268 N N . ALA A 1 162 ? 16.678 -4.312 -16.727 1.00 92.25 162 ALA A N 1
ATOM 1269 C CA . ALA A 1 162 ? 17.795 -3.747 -17.484 1.00 92.25 162 ALA A CA 1
ATOM 1270 C C . ALA A 1 162 ? 17.675 -4.093 -18.987 1.00 92.25 162 ALA A C 1
ATOM 1272 O O . ALA A 1 162 ? 17.046 -5.081 -19.371 1.00 92.25 162 ALA A O 1
ATOM 1273 N N . ARG A 1 163 ? 18.253 -3.272 -19.866 1.00 89.50 163 ARG A N 1
ATOM 1274 C CA . ARG A 1 163 ? 18.389 -3.578 -21.300 1.00 89.50 163 ARG A CA 1
ATOM 1275 C C . ARG A 1 163 ? 19.467 -4.627 -21.520 1.00 89.50 163 ARG A C 1
ATOM 1277 O O . ARG A 1 163 ? 20.442 -4.680 -20.771 1.00 89.50 163 ARG A O 1
ATOM 1284 N N . ILE A 1 164 ? 19.306 -5.427 -22.572 1.00 87.00 164 ILE A N 1
ATOM 1285 C CA . ILE A 1 164 ? 20.271 -6.484 -22.876 1.00 87.00 164 ILE A CA 1
ATOM 1286 C C . ILE A 1 164 ? 21.595 -5.880 -23.343 1.00 87.00 164 ILE A C 1
ATOM 1288 O O . ILE A 1 164 ? 21.639 -4.838 -24.006 1.00 87.00 164 ILE A O 1
ATOM 1292 N N . VAL A 1 165 ? 22.692 -6.576 -23.059 1.00 87.50 165 VAL A N 1
ATOM 1293 C CA . VAL A 1 165 ? 24.020 -6.213 -23.565 1.00 87.50 165 VAL A CA 1
ATOM 1294 C C . VAL A 1 165 ? 24.500 -7.335 -24.474 1.00 87.50 165 VAL A C 1
ATOM 1296 O O . VAL A 1 165 ? 24.731 -8.455 -24.029 1.00 87.50 165 VAL A O 1
ATOM 1299 N N . GLN A 1 166 ? 24.647 -7.032 -25.771 1.00 87.12 166 GLN A N 1
ATOM 1300 C CA . GLN A 1 166 ? 25.018 -8.013 -26.808 1.00 87.12 166 GLN A CA 1
ATOM 1301 C C . GLN A 1 166 ? 24.073 -9.230 -26.843 1.00 87.12 166 GLN A C 1
ATOM 1303 O O . GLN A 1 166 ? 24.520 -10.374 -26.937 1.00 87.12 166 GLN A O 1
ATOM 1308 N N . GLY A 1 167 ? 22.766 -8.982 -26.714 1.00 82.44 167 GLY A N 1
ATOM 1309 C CA . GLY A 1 167 ? 21.754 -10.038 -26.744 1.00 82.44 167 GLY A CA 1
ATOM 1310 C C . GLY A 1 167 ? 21.821 -11.009 -25.562 1.00 82.44 167 GLY A C 1
ATOM 1311 O O . GLY A 1 167 ? 21.338 -12.129 -25.672 1.00 82.44 167 GLY A O 1
ATOM 1312 N N . ASP A 1 168 ? 22.488 -10.632 -24.467 1.00 90.38 168 ASP A N 1
ATOM 1313 C CA . ASP A 1 168 ? 22.736 -11.506 -23.316 1.00 90.38 168 ASP A CA 1
ATOM 1314 C C . ASP A 1 168 ? 23.396 -12.835 -23.732 1.00 90.38 168 ASP A C 1
ATOM 1316 O O . ASP A 1 168 ? 23.143 -13.909 -23.196 1.00 90.38 168 ASP A O 1
ATOM 1320 N N . ALA A 1 169 ? 24.301 -12.781 -24.715 1.00 90.31 169 ALA A N 1
ATOM 1321 C CA . ALA A 1 169 ? 24.947 -13.970 -25.273 1.00 90.31 169 ALA A CA 1
ATOM 1322 C C . ALA A 1 169 ? 25.791 -14.769 -24.255 1.00 90.31 169 ALA A C 1
ATOM 1324 O O . ALA A 1 169 ? 26.074 -15.945 -24.485 1.00 90.31 169 ALA A O 1
ATOM 1325 N N . ILE A 1 170 ? 26.217 -14.141 -23.151 1.00 89.12 170 ILE A N 1
ATOM 1326 C CA . ILE A 1 170 ? 27.081 -14.750 -22.120 1.00 89.12 170 ILE A CA 1
ATOM 1327 C C . ILE A 1 170 ? 26.464 -14.625 -20.722 1.00 89.12 170 ILE A C 1
ATOM 1329 O O . ILE A 1 170 ? 26.520 -15.574 -19.942 1.00 89.12 170 ILE A O 1
ATOM 1333 N N . ILE A 1 171 ? 25.899 -13.461 -20.404 1.00 91.94 171 ILE A N 1
ATOM 1334 C CA . ILE A 1 171 ? 25.350 -13.116 -19.090 1.00 91.94 171 ILE A CA 1
ATOM 1335 C C . ILE A 1 171 ? 23.920 -12.624 -19.302 1.00 91.94 171 ILE A C 1
ATOM 1337 O O . ILE A 1 171 ? 23.691 -11.831 -20.211 1.00 91.94 171 ILE A O 1
ATOM 1341 N N . ASP A 1 172 ? 22.999 -13.092 -18.462 1.00 92.25 172 ASP A N 1
ATOM 1342 C CA . ASP A 1 172 ? 21.637 -12.566 -18.333 1.00 92.25 172 ASP A CA 1
ATOM 1343 C C . ASP A 1 172 ? 21.697 -11.231 -17.574 1.00 92.25 172 ASP A C 1
ATOM 1345 O O . ASP A 1 172 ? 21.920 -11.224 -16.362 1.00 92.25 172 ASP A O 1
ATOM 1349 N N . HIS A 1 173 ? 21.578 -10.105 -18.281 1.00 92.94 173 HIS A N 1
ATOM 1350 C CA . HIS A 1 173 ? 21.697 -8.772 -17.679 1.00 92.94 173 HIS A CA 1
ATOM 1351 C C . HIS A 1 173 ? 20.379 -8.298 -17.071 1.00 92.94 173 HIS A C 1
ATOM 1353 O O . HIS A 1 173 ? 20.378 -7.442 -16.191 1.00 92.94 173 HIS A O 1
ATOM 1359 N N . ASN A 1 174 ? 19.254 -8.839 -17.534 1.00 91.62 174 ASN A N 1
ATOM 1360 C CA . ASN A 1 174 ? 17.926 -8.375 -17.149 1.00 91.62 174 ASN A CA 1
ATOM 1361 C C . ASN A 1 174 ? 17.202 -9.339 -16.188 1.00 91.62 174 ASN A C 1
ATOM 1363 O O . ASN A 1 174 ? 16.069 -9.077 -15.781 1.00 91.62 174 ASN A O 1
ATOM 1367 N N . CYS A 1 175 ? 17.856 -10.443 -15.819 1.00 92.69 175 CYS A N 1
ATOM 1368 C CA . CYS A 1 175 ? 17.395 -11.480 -14.905 1.00 92.69 175 CYS A CA 1
ATOM 1369 C C . CYS A 1 175 ? 16.103 -12.202 -15.325 1.00 92.69 175 CYS A C 1
ATOM 1371 O O . CYS A 1 175 ? 15.418 -12.786 -14.469 1.00 92.69 175 CYS A O 1
ATOM 1373 N N . ASN A 1 176 ? 15.743 -12.187 -16.610 1.00 91.00 176 ASN A N 1
ATOM 1374 C CA . ASN A 1 176 ? 14.541 -12.857 -17.103 1.00 91.00 176 ASN A CA 1
ATOM 1375 C C . ASN A 1 176 ? 14.756 -14.365 -17.361 1.00 91.00 176 ASN A C 1
ATOM 1377 O O . ASN A 1 176 ? 13.783 -15.097 -17.557 1.00 91.00 176 ASN A O 1
ATOM 1381 N N . GLY A 1 177 ? 15.998 -14.853 -17.277 1.00 92.62 177 GLY A N 1
ATOM 1382 C CA . GLY A 1 177 ? 16.371 -16.251 -17.479 1.00 92.62 177 GLY A CA 1
ATOM 1383 C C . GLY A 1 177 ? 16.604 -16.651 -18.939 1.00 92.62 177 GLY A C 1
ATOM 1384 O O . GLY A 1 177 ? 16.786 -17.842 -19.203 1.00 92.62 177 GLY A O 1
ATOM 1385 N N . ILE A 1 178 ? 16.603 -15.701 -19.875 1.00 91.00 178 ILE A N 1
ATOM 1386 C CA . ILE A 1 178 ? 16.843 -15.913 -21.304 1.00 91.00 178 ILE A CA 1
ATOM 1387 C C . ILE A 1 178 ? 18.212 -15.320 -21.644 1.00 91.00 178 ILE A C 1
ATOM 1389 O O . ILE A 1 178 ? 18.405 -14.114 -21.627 1.00 91.00 178 ILE A O 1
ATOM 1393 N N . TYR A 1 179 ? 19.183 -16.181 -21.938 1.00 94.00 179 TYR A N 1
ATOM 1394 C CA . TYR A 1 179 ? 20.549 -15.779 -22.276 1.00 94.00 179 TYR A CA 1
ATOM 1395 C C . TYR A 1 179 ? 21.255 -16.915 -23.031 1.00 94.00 179 TYR A C 1
ATOM 1397 O O . TYR A 1 179 ? 20.786 -18.058 -23.042 1.00 94.00 179 TYR A O 1
ATOM 1405 N N . GLY A 1 180 ? 22.396 -16.630 -23.656 1.00 94.56 180 GLY A N 1
ATOM 1406 C CA . GLY A 1 180 ? 23.172 -17.604 -24.428 1.00 94.56 180 GLY A CA 1
ATOM 1407 C C . GLY A 1 180 ? 22.930 -17.541 -25.938 1.00 94.56 180 GLY A C 1
ATOM 1408 O O . GLY A 1 180 ? 22.160 -16.721 -26.435 1.00 94.56 180 GLY A O 1
ATOM 1409 N N . ILE A 1 181 ? 23.608 -18.425 -26.677 1.00 94.25 181 ILE A N 1
ATOM 1410 C CA . ILE A 1 181 ? 23.601 -18.458 -28.147 1.00 94.25 181 ILE A CA 1
ATOM 1411 C C . ILE A 1 181 ? 22.900 -19.721 -28.649 1.00 94.25 181 ILE A C 1
ATOM 1413 O O . ILE A 1 181 ? 23.196 -20.834 -28.203 1.00 94.25 181 ILE A O 1
ATOM 1417 N N . ASN A 1 182 ? 22.017 -19.555 -29.629 1.00 93.88 182 ASN A N 1
ATOM 1418 C CA . ASN A 1 182 ? 21.454 -20.648 -30.401 1.00 93.88 182 ASN A CA 1
ATOM 1419 C C . ASN A 1 182 ? 22.522 -21.207 -31.355 1.00 93.88 182 ASN A C 1
ATOM 1421 O O . ASN A 1 182 ? 22.943 -20.556 -32.313 1.00 93.88 182 ASN A O 1
ATOM 1425 N N . SER A 1 183 ? 22.964 -22.442 -31.109 1.00 94.44 183 SER A N 1
ATOM 1426 C CA . SER A 1 183 ? 24.023 -23.088 -31.895 1.00 94.44 183 SER A CA 1
ATOM 1427 C C . SER A 1 183 ? 23.643 -23.352 -33.357 1.00 94.44 183 SER A C 1
ATOM 1429 O O . SER A 1 183 ? 24.536 -23.542 -34.181 1.00 94.44 183 SER A O 1
ATOM 1431 N N . ALA A 1 184 ? 22.350 -23.348 -33.696 1.00 94.94 184 ALA A N 1
ATOM 1432 C CA . ALA A 1 184 ? 21.875 -23.567 -35.060 1.00 94.94 184 ALA A CA 1
ATOM 1433 C C . ALA A 1 184 ? 21.923 -22.296 -35.927 1.00 94.94 184 ALA A C 1
ATOM 1435 O O . ALA A 1 184 ? 22.147 -22.385 -37.133 1.00 94.94 184 ALA A O 1
ATOM 1436 N N . THR A 1 185 ? 21.706 -21.121 -35.334 1.00 93.12 185 THR A N 1
ATOM 1437 C CA . THR A 1 185 ? 21.586 -19.832 -36.045 1.00 93.12 185 THR A CA 1
ATOM 1438 C C . THR A 1 185 ? 22.778 -18.903 -35.800 1.00 93.12 185 THR A C 1
ATOM 1440 O O . THR A 1 185 ? 23.007 -17.983 -36.585 1.00 93.12 185 THR A O 1
ATOM 1443 N N . GLY A 1 186 ? 23.520 -19.119 -34.710 1.00 92.69 186 GLY A N 1
ATOM 1444 C CA . GLY A 1 186 ? 24.574 -18.230 -34.229 1.00 92.69 186 GLY A CA 1
ATOM 1445 C C . GLY A 1 186 ? 24.068 -16.929 -33.595 1.00 92.69 186 GLY A C 1
ATOM 1446 O O . GLY A 1 186 ? 24.890 -16.063 -33.305 1.00 92.69 186 GLY A O 1
ATOM 1447 N N . ARG A 1 187 ? 22.753 -16.768 -33.394 1.00 90.88 187 ARG A N 1
ATOM 1448 C CA . ARG A 1 187 ? 22.150 -15.592 -32.738 1.00 90.88 187 ARG A CA 1
ATOM 1449 C C . ARG A 1 187 ? 21.892 -15.857 -31.262 1.00 90.88 187 ARG A C 1
ATOM 1451 O O . ARG A 1 187 ? 21.828 -17.010 -30.836 1.00 90.88 187 ARG A O 1
ATOM 1458 N N . SER A 1 188 ? 21.768 -14.794 -30.474 1.00 92.19 188 SER A N 1
ATOM 1459 C CA . SER A 1 188 ? 21.417 -14.947 -29.064 1.00 92.19 188 SER A CA 1
ATOM 1460 C C . SER A 1 188 ? 19.944 -15.320 -28.887 1.00 92.19 188 SER A C 1
ATOM 1462 O O . SER A 1 188 ? 19.092 -14.968 -29.708 1.00 92.19 188 SER A O 1
ATOM 1464 N N . TRP A 1 189 ? 19.630 -16.025 -27.799 1.00 92.25 189 TRP A N 1
ATOM 1465 C CA . TRP A 1 189 ? 18.243 -16.381 -27.492 1.00 92.25 189 TRP A CA 1
ATOM 1466 C C . TRP A 1 189 ? 17.363 -15.149 -27.251 1.00 92.25 189 TRP A C 1
ATOM 1468 O O . TRP A 1 189 ? 16.194 -15.171 -27.633 1.00 92.25 189 TRP A O 1
ATOM 1478 N N . GLU A 1 190 ? 17.912 -14.056 -26.711 1.00 90.31 190 GLU A N 1
ATOM 1479 C CA . GLU A 1 190 ? 17.134 -12.826 -26.517 1.00 90.31 190 GLU A CA 1
ATOM 1480 C C . GLU A 1 190 ? 16.789 -12.106 -27.813 1.00 90.31 190 GLU A C 1
ATOM 1482 O O . GLU A 1 190 ? 15.681 -11.578 -27.963 1.00 90.31 190 GLU A O 1
ATOM 1487 N N . GLU A 1 191 ? 17.706 -12.104 -28.778 1.00 88.69 191 GLU A N 1
ATOM 1488 C CA . GLU A 1 191 ? 17.425 -11.556 -30.103 1.00 88.69 191 GLU A CA 1
ATOM 1489 C C . GLU A 1 191 ? 16.329 -12.353 -30.814 1.00 88.69 191 GLU A C 1
ATOM 1491 O O . GLU A 1 191 ? 15.473 -11.767 -31.477 1.00 88.69 191 GLU A O 1
ATOM 1496 N N . GLU A 1 192 ? 16.341 -13.682 -30.679 1.00 88.94 192 GLU A N 1
ATOM 1497 C CA . GLU A 1 192 ? 15.366 -14.553 -31.336 1.00 88.94 192 GLU A CA 1
ATOM 1498 C C . GLU A 1 192 ? 13.983 -14.514 -30.687 1.00 88.94 192 GLU A C 1
ATOM 1500 O O . GLU A 1 192 ? 12.980 -14.524 -31.404 1.00 88.94 192 GLU A O 1
ATOM 1505 N N . PHE A 1 193 ? 13.909 -14.481 -29.355 1.00 88.06 193 PHE A N 1
ATOM 1506 C CA . PHE A 1 193 ? 12.635 -14.614 -28.649 1.00 88.06 193 PHE A CA 1
ATOM 1507 C C . PHE A 1 193 ? 11.971 -13.291 -28.303 1.00 88.06 193 PHE A C 1
ATOM 1509 O O . PHE A 1 193 ? 10.747 -13.256 -28.201 1.00 88.06 193 PHE A O 1
ATOM 1516 N N . CYS A 1 194 ? 12.738 -12.215 -28.138 1.00 84.56 194 CYS A N 1
ATOM 1517 C CA . CYS A 1 194 ? 12.218 -11.058 -27.426 1.00 84.56 194 CYS A CA 1
ATOM 1518 C C . CYS A 1 194 ? 12.393 -9.709 -28.119 1.00 84.56 194 CYS A C 1
ATOM 1520 O O . CYS A 1 194 ? 11.582 -8.817 -27.878 1.00 84.56 194 CYS A O 1
ATOM 1522 N N . ASN A 1 195 ? 13.420 -9.543 -28.959 1.00 70.50 195 ASN A N 1
ATOM 1523 C CA . ASN A 1 195 ? 13.569 -8.421 -29.901 1.00 70.50 195 ASN A CA 1
ATOM 1524 C C . ASN A 1 195 ? 13.197 -7.017 -29.339 1.00 70.50 195 ASN A C 1
ATOM 1526 O O . ASN A 1 195 ? 12.534 -6.248 -30.035 1.00 70.50 195 ASN A O 1
ATOM 1530 N N . GLU A 1 196 ? 13.574 -6.743 -28.074 1.00 62.22 196 GLU A N 1
ATOM 1531 C CA . GLU A 1 196 ? 13.510 -5.537 -27.195 1.00 62.22 196 GLU A CA 1
ATOM 1532 C C . GLU A 1 196 ? 12.378 -4.486 -27.299 1.00 62.22 196 GLU A C 1
ATOM 1534 O O . GLU A 1 196 ? 12.240 -3.636 -26.420 1.00 62.22 196 GLU A O 1
ATOM 1539 N N . THR A 1 197 ? 11.565 -4.473 -28.343 1.00 57.12 197 THR A N 1
ATOM 1540 C CA . THR A 1 197 ? 10.806 -3.295 -28.782 1.00 57.12 197 THR A CA 1
ATOM 1541 C C . THR A 1 197 ? 9.414 -3.191 -28.164 1.00 57.12 197 THR A C 1
ATOM 1543 O O . THR A 1 197 ? 8.759 -2.166 -28.340 1.00 57.12 197 THR A O 1
ATOM 1546 N N . GLN A 1 198 ? 8.964 -4.205 -27.417 1.00 63.28 198 GLN A N 1
ATOM 1547 C CA . GLN A 1 198 ? 7.616 -4.249 -26.825 1.00 63.28 198 GLN A CA 1
ATOM 1548 C C . GLN A 1 198 ? 7.578 -4.662 -25.346 1.00 63.28 198 GLN A C 1
ATOM 1550 O O . GLN A 1 198 ? 6.496 -4.862 -24.798 1.00 63.28 198 GLN A O 1
ATOM 1555 N N . ARG A 1 199 ? 8.735 -4.757 -24.678 1.00 66.31 199 ARG A N 1
ATOM 1556 C CA . ARG A 1 199 ? 8.791 -5.170 -23.270 1.00 66.31 199 ARG A CA 1
ATOM 1557 C C . ARG A 1 199 ? 8.264 -4.082 -22.342 1.00 66.31 199 ARG A C 1
ATOM 1559 O O . ARG A 1 199 ? 8.605 -2.906 -22.485 1.00 66.31 199 ARG A O 1
ATOM 1566 N N . MET A 1 200 ? 7.461 -4.498 -21.371 1.00 64.00 200 MET A N 1
ATOM 1567 C CA . MET A 1 200 ? 6.885 -3.636 -20.349 1.00 64.00 200 MET A CA 1
ATOM 1568 C C . MET A 1 200 ? 6.691 -4.465 -19.075 1.00 64.00 200 MET A C 1
ATOM 1570 O O . MET A 1 200 ? 6.092 -5.538 -19.108 1.00 64.00 200 MET A O 1
ATOM 1574 N N . GLY A 1 201 ? 7.221 -3.995 -17.946 1.00 57.44 201 GLY A N 1
ATOM 1575 C CA . GLY A 1 201 ? 7.205 -4.759 -16.693 1.00 57.44 201 GLY A CA 1
ATOM 1576 C C . GLY A 1 201 ? 5.852 -4.738 -15.963 1.00 57.44 201 GLY A C 1
ATOM 1577 O O . GLY A 1 201 ? 5.326 -3.667 -15.656 1.00 57.44 201 GLY A O 1
ATOM 1578 N N . SER A 1 202 ? 5.268 -5.915 -15.690 1.00 57.06 202 SER A N 1
ATOM 1579 C CA . SER A 1 202 ? 4.169 -6.165 -14.729 1.00 57.06 202 SER A CA 1
ATOM 1580 C C . SER A 1 202 ? 3.863 -7.673 -14.624 1.00 57.06 202 SER A C 1
ATOM 1582 O O . SER A 1 202 ? 4.174 -8.454 -15.520 1.00 57.06 202 SER A O 1
ATOM 1584 N N . THR A 1 203 ? 3.222 -8.122 -13.538 1.00 54.03 203 THR A N 1
ATOM 1585 C CA . THR A 1 203 ? 2.979 -9.556 -13.268 1.00 54.03 203 THR A CA 1
ATOM 1586 C C . THR A 1 203 ? 2.106 -10.263 -14.306 1.00 54.03 203 THR A C 1
ATOM 1588 O O . THR A 1 203 ? 2.377 -11.417 -14.615 1.00 54.03 203 THR A O 1
ATOM 1591 N N . ARG A 1 204 ? 1.087 -9.596 -14.869 1.00 64.06 204 ARG A N 1
ATOM 1592 C CA . ARG A 1 204 ? 0.263 -10.158 -15.963 1.00 64.06 204 ARG A CA 1
ATOM 1593 C C . ARG A 1 204 ? 0.902 -9.994 -17.342 1.00 64.06 204 ARG A C 1
ATOM 1595 O O . ARG A 1 204 ? 0.439 -10.613 -18.292 1.00 64.06 204 ARG A O 1
ATOM 1602 N N . LEU A 1 205 ? 1.943 -9.167 -17.453 1.00 71.38 205 LEU A N 1
ATOM 1603 C CA . LEU A 1 205 ? 2.684 -8.991 -18.701 1.00 71.38 205 LEU A CA 1
ATOM 1604 C C . LEU A 1 205 ? 3.610 -10.179 -18.981 1.00 71.38 205 LEU A C 1
ATOM 1606 O O . LEU A 1 205 ? 3.909 -10.418 -20.141 1.00 71.38 205 LEU A O 1
ATOM 1610 N N . PHE A 1 206 ? 3.967 -10.980 -17.968 1.00 76.12 206 PHE A N 1
ATOM 1611 C CA . PHE A 1 206 ? 4.690 -12.240 -18.175 1.00 76.12 206 PHE A CA 1
ATOM 1612 C C . PHE A 1 206 ? 3.893 -13.251 -19.013 1.00 76.12 206 PHE A C 1
ATOM 1614 O O . PHE A 1 206 ? 4.450 -13.840 -19.929 1.00 76.12 206 PHE A O 1
ATOM 1621 N N . ASP A 1 207 ? 2.593 -13.427 -18.747 1.00 76.81 207 ASP A N 1
ATOM 1622 C CA . ASP A 1 207 ? 1.763 -14.386 -19.499 1.00 76.81 207 ASP A CA 1
ATOM 1623 C C . ASP A 1 207 ? 1.545 -13.955 -20.964 1.00 76.81 207 ASP A C 1
ATOM 1625 O O . ASP A 1 207 ? 1.232 -14.780 -21.820 1.00 76.81 207 ASP A O 1
ATOM 1629 N N . LEU A 1 208 ? 1.678 -12.655 -21.249 1.00 80.19 208 LEU A N 1
ATOM 1630 C CA . LEU A 1 208 ? 1.580 -12.091 -22.598 1.00 80.19 208 LEU A CA 1
ATOM 1631 C C . LEU A 1 208 ? 2.928 -12.104 -23.324 1.00 80.19 208 LEU A C 1
ATOM 1633 O O . LEU A 1 208 ? 2.972 -12.312 -24.533 1.00 80.19 208 LEU A O 1
ATOM 1637 N N . ASP A 1 209 ? 4.007 -11.883 -22.580 1.00 84.38 209 ASP A N 1
ATOM 1638 C CA . ASP A 1 209 ? 5.380 -11.874 -23.056 1.00 84.38 209 ASP A CA 1
ATOM 1639 C C . ASP A 1 209 ? 6.313 -12.318 -21.914 1.00 84.38 209 ASP A C 1
ATOM 1641 O O . ASP A 1 209 ? 6.595 -11.575 -20.964 1.00 84.38 209 ASP A O 1
ATOM 1645 N N . HIS A 1 210 ? 6.804 -13.557 -22.022 1.00 88.00 210 HIS A N 1
ATOM 1646 C CA . HIS A 1 210 ? 7.656 -14.184 -21.011 1.00 88.00 210 HIS A CA 1
ATOM 1647 C C . HIS A 1 210 ? 8.991 -13.460 -20.815 1.00 88.00 210 HIS A C 1
ATOM 1649 O O . HIS A 1 210 ? 9.630 -13.639 -19.779 1.00 88.00 210 HIS A O 1
ATOM 1655 N N . CYS A 1 211 ? 9.393 -12.603 -21.754 1.00 88.06 211 CYS A N 1
ATOM 1656 C CA . CYS A 1 211 ? 10.598 -11.799 -21.637 1.00 88.06 211 CYS A CA 1
ATOM 1657 C C . CYS A 1 211 ? 10.505 -10.754 -20.509 1.00 88.06 211 CYS A C 1
ATOM 1659 O O . CYS A 1 211 ? 11.532 -10.244 -20.065 1.00 88.06 211 CYS A O 1
ATOM 1661 N N . ASN A 1 212 ? 9.294 -10.484 -19.999 1.00 87.50 212 ASN A N 1
ATOM 1662 C CA . ASN A 1 212 ? 9.042 -9.660 -18.811 1.00 87.50 212 ASN A CA 1
ATOM 1663 C C . ASN A 1 212 ? 9.226 -10.435 -17.492 1.00 87.50 212 ASN A C 1
ATOM 1665 O O . ASN A 1 212 ? 8.808 -9.968 -16.425 1.00 87.50 212 ASN A O 1
ATOM 1669 N N . HIS A 1 213 ? 9.799 -11.645 -17.531 1.00 89.50 213 HIS A N 1
ATOM 1670 C CA . HIS A 1 213 ? 10.082 -12.403 -16.320 1.00 89.50 213 HIS A CA 1
ATOM 1671 C C . HIS A 1 213 ? 10.905 -11.554 -15.344 1.00 89.50 213 HIS A C 1
ATOM 1673 O O . HIS A 1 213 ? 11.878 -10.908 -15.707 1.00 89.50 213 HIS A O 1
ATOM 1679 N N . ARG A 1 214 ? 10.480 -11.561 -14.080 1.00 87.69 214 ARG A N 1
ATOM 1680 C CA . ARG A 1 214 ? 11.033 -10.778 -12.964 1.00 87.69 214 ARG A CA 1
ATOM 1681 C C . ARG A 1 214 ? 10.872 -9.258 -13.008 1.00 87.69 214 ARG A C 1
ATOM 1683 O O . ARG A 1 214 ? 11.007 -8.660 -11.946 1.00 87.69 214 ARG A O 1
ATOM 1690 N N . ASP A 1 215 ? 10.498 -8.633 -14.119 1.00 90.69 215 ASP A N 1
ATOM 1691 C CA . ASP A 1 215 ? 10.360 -7.171 -14.182 1.00 90.69 215 ASP A CA 1
ATOM 1692 C C . ASP A 1 215 ? 9.053 -6.678 -13.519 1.00 90.69 215 ASP A C 1
ATOM 1694 O O . ASP A 1 215 ? 8.101 -6.244 -14.166 1.00 90.69 215 ASP A O 1
ATOM 1698 N N . TYR A 1 216 ? 8.980 -6.793 -12.188 1.00 88.19 216 TYR A N 1
ATOM 1699 C CA . TYR A 1 216 ? 7.971 -6.142 -11.355 1.00 88.19 216 TYR A CA 1
ATOM 1700 C C . TYR A 1 216 ? 8.609 -5.501 -10.126 1.00 88.19 216 TYR A C 1
ATOM 1702 O O . TYR A 1 216 ? 9.542 -6.039 -9.523 1.00 88.19 216 TYR A O 1
ATOM 1710 N N . GLN A 1 217 ? 8.013 -4.394 -9.684 1.00 88.62 217 GLN A N 1
ATOM 1711 C CA . GLN A 1 217 ? 8.341 -3.751 -8.417 1.00 88.62 217 GLN A CA 1
ATOM 1712 C C . GLN A 1 217 ? 7.057 -3.322 -7.704 1.00 88.62 217 GLN A C 1
ATOM 1714 O O . GLN A 1 217 ? 6.257 -2.559 -8.241 1.00 88.62 217 GLN A O 1
ATOM 1719 N N . ASN A 1 218 ? 6.854 -3.805 -6.480 1.00 89.31 218 ASN A N 1
ATOM 1720 C CA . ASN A 1 218 ? 5.792 -3.338 -5.600 1.00 89.31 218 ASN A CA 1
ATOM 1721 C C . ASN A 1 218 ? 6.327 -2.197 -4.726 1.00 89.31 218 ASN A C 1
ATOM 1723 O O . ASN A 1 218 ? 6.974 -2.418 -3.700 1.00 89.31 218 ASN A O 1
ATOM 1727 N N . ILE A 1 219 ? 6.037 -0.969 -5.153 1.00 89.94 219 ILE A N 1
ATOM 1728 C CA . ILE A 1 219 ? 6.428 0.270 -4.474 1.00 89.94 219 ILE A CA 1
ATOM 1729 C C . ILE A 1 219 ? 5.281 0.761 -3.571 1.00 89.94 219 ILE A C 1
ATOM 1731 O O . ILE A 1 219 ? 4.868 1.914 -3.626 1.00 89.94 219 ILE A O 1
ATOM 1735 N N . ALA A 1 220 ? 4.718 -0.136 -2.755 1.00 87.25 220 ALA A N 1
ATOM 1736 C CA . ALA A 1 220 ? 3.631 0.185 -1.829 1.00 87.25 220 ALA A CA 1
ATOM 1737 C C . ALA A 1 220 ? 4.082 0.152 -0.365 1.00 87.25 220 ALA A C 1
ATOM 1739 O O . ALA A 1 220 ? 4.912 -0.663 0.050 1.00 87.25 220 ALA A O 1
ATOM 1740 N N . VAL A 1 221 ? 3.483 1.013 0.452 1.00 85.25 221 VAL A N 1
ATOM 1741 C CA . VAL A 1 221 ? 3.679 1.055 1.905 1.00 85.25 221 VAL A CA 1
ATOM 1742 C C . VAL A 1 221 ? 2.309 1.150 2.570 1.00 85.25 221 VAL A C 1
ATOM 1744 O O . VAL A 1 221 ? 1.431 1.864 2.090 1.00 85.25 221 VAL A O 1
ATOM 1747 N N . THR A 1 222 ? 2.101 0.424 3.669 1.00 84.75 222 THR A N 1
ATOM 1748 C CA . THR A 1 222 ? 0.904 0.606 4.501 1.00 84.75 222 THR A CA 1
ATOM 1749 C C . THR A 1 222 ? 0.860 2.043 5.013 1.00 84.75 222 THR A C 1
ATOM 1751 O O . THR A 1 222 ? 1.861 2.535 5.524 1.00 84.75 222 THR A O 1
ATOM 1754 N N . GLY A 1 223 ? -0.285 2.710 4.880 1.00 88.19 223 GLY A N 1
ATOM 1755 C CA . GLY A 1 223 ? -0.429 4.117 5.269 1.00 88.19 223 GLY A CA 1
ATOM 1756 C C . GLY A 1 223 ? 0.043 5.127 4.216 1.00 88.19 223 GLY A C 1
ATOM 1757 O O . 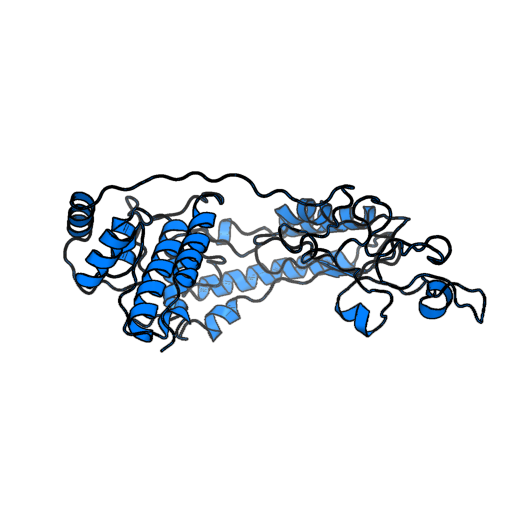GLY A 1 223 ? -0.041 6.318 4.476 1.00 88.19 223 GLY A O 1
ATOM 1758 N N . ALA A 1 224 ? 0.497 4.686 3.034 1.00 89.38 224 ALA A N 1
ATOM 1759 C CA . ALA A 1 224 ? 0.844 5.596 1.942 1.00 89.38 224 ALA A CA 1
ATOM 1760 C C . ALA A 1 224 ? -0.357 6.459 1.520 1.00 89.38 224 ALA A C 1
ATOM 1762 O O . ALA A 1 224 ? -1.455 5.936 1.307 1.00 89.38 224 ALA A O 1
ATOM 1763 N N . ASP A 1 225 ? -0.118 7.753 1.367 1.00 91.81 225 ASP A N 1
ATOM 1764 C CA . ASP A 1 225 ? -1.065 8.801 0.982 1.00 91.81 225 ASP A CA 1
ATOM 1765 C C . ASP A 1 225 ? -0.392 9.756 -0.018 1.00 91.81 225 ASP A C 1
ATOM 1767 O O . ASP A 1 225 ? 0.782 9.586 -0.366 1.00 91.81 225 ASP A O 1
ATOM 1771 N N . SER A 1 226 ? -1.101 10.784 -0.488 1.00 92.00 226 SER A N 1
ATOM 1772 C CA . SER A 1 226 ? -0.504 11.746 -1.419 1.00 92.00 226 SER A CA 1
ATOM 1773 C C . SER A 1 226 ? 0.677 12.503 -0.806 1.00 92.00 226 SER A C 1
ATOM 1775 O O . SER A 1 226 ? 1.634 12.803 -1.511 1.00 92.00 226 SER A O 1
ATOM 1777 N N . LYS A 1 227 ? 0.684 12.769 0.502 1.00 91.50 227 LYS A N 1
ATOM 1778 C CA . LYS A 1 227 ? 1.769 13.518 1.160 1.00 91.50 227 LYS A CA 1
ATOM 1779 C C . LYS A 1 227 ? 3.094 12.751 1.125 1.00 91.50 227 LYS A C 1
ATOM 1781 O O . LYS A 1 227 ? 4.149 13.347 0.926 1.00 91.50 227 LYS A O 1
ATOM 1786 N N . SER A 1 228 ? 3.040 11.432 1.286 1.00 92.00 228 SER A N 1
ATOM 1787 C CA . SER A 1 228 ? 4.211 10.547 1.342 1.00 92.00 228 SER A CA 1
ATOM 1788 C C . SER A 1 228 ? 4.620 9.952 -0.011 1.00 92.00 228 SER A C 1
ATOM 1790 O O . SER A 1 228 ? 5.738 9.448 -0.155 1.00 92.00 228 SER A O 1
ATOM 1792 N N . ILE A 1 229 ? 3.750 10.016 -1.025 1.00 88.44 229 ILE A N 1
ATOM 1793 C CA . ILE A 1 229 ? 3.944 9.289 -2.287 1.00 88.44 229 ILE A CA 1
ATOM 1794 C C . ILE A 1 229 ? 5.199 9.690 -3.058 1.00 88.44 229 ILE A C 1
ATOM 1796 O O . ILE A 1 229 ? 5.789 8.845 -3.720 1.00 88.44 229 ILE A O 1
ATOM 1800 N N . LEU A 1 230 ? 5.647 10.945 -2.966 1.00 92.25 230 LEU A N 1
ATOM 1801 C CA . LEU A 1 230 ? 6.865 11.381 -3.645 1.00 92.25 230 LEU A CA 1
ATOM 1802 C C . LEU A 1 230 ? 8.090 10.638 -3.099 1.00 92.25 230 LEU A C 1
ATOM 1804 O O . LEU A 1 230 ? 8.918 10.151 -3.867 1.00 92.25 230 LEU A O 1
ATOM 1808 N N . ASP A 1 231 ? 8.203 10.521 -1.778 1.00 92.06 231 ASP A N 1
ATOM 1809 C CA . ASP A 1 231 ? 9.331 9.836 -1.149 1.00 92.06 231 ASP A CA 1
ATOM 1810 C C . ASP A 1 231 ? 9.259 8.323 -1.353 1.00 92.06 231 ASP A C 1
ATOM 1812 O O . ASP A 1 231 ? 10.282 7.679 -1.586 1.00 92.06 231 ASP A O 1
ATOM 1816 N N . ILE A 1 232 ? 8.048 7.765 -1.382 1.00 90.56 232 ILE A N 1
ATOM 1817 C CA . ILE A 1 232 ? 7.818 6.365 -1.747 1.00 90.56 232 ILE A CA 1
ATOM 1818 C C . ILE A 1 232 ? 8.208 6.120 -3.212 1.00 90.56 232 ILE A C 1
ATOM 1820 O O . ILE A 1 232 ? 8.948 5.176 -3.498 1.00 90.56 232 ILE A O 1
ATOM 1824 N N . ALA A 1 233 ? 7.795 6.989 -4.137 1.00 90.56 233 ALA A N 1
ATOM 1825 C CA . ALA A 1 233 ? 8.125 6.896 -5.557 1.00 90.56 233 ALA A CA 1
ATOM 1826 C C . ALA A 1 233 ? 9.637 6.970 -5.794 1.00 90.56 233 ALA A C 1
ATOM 1828 O O . ALA A 1 233 ? 10.153 6.233 -6.629 1.00 90.56 233 ALA A O 1
ATOM 1829 N N . LYS A 1 234 ? 10.379 7.762 -5.005 1.00 92.31 234 LYS A N 1
ATOM 1830 C CA . LYS A 1 234 ? 11.853 7.803 -5.056 1.00 92.31 234 LYS A CA 1
ATOM 1831 C C . LYS A 1 234 ? 12.525 6.472 -4.734 1.00 92.31 234 LYS A C 1
ATOM 1833 O O . LYS A 1 234 ? 13.710 6.305 -5.035 1.00 92.31 234 LYS A O 1
ATOM 1838 N N . THR A 1 235 ? 11.809 5.519 -4.134 1.00 90.44 235 THR A N 1
ATOM 1839 C CA . THR A 1 235 ? 12.321 4.162 -3.908 1.00 90.44 235 THR A CA 1
ATOM 1840 C C . THR A 1 235 ? 12.236 3.280 -5.158 1.00 90.44 235 THR A C 1
ATOM 1842 O O . THR A 1 235 ? 12.967 2.286 -5.221 1.00 90.44 235 THR A O 1
ATOM 1845 N N . LEU A 1 236 ? 11.429 3.636 -6.167 1.00 92.31 236 LEU A N 1
ATOM 1846 C CA . LEU A 1 236 ? 11.386 2.944 -7.461 1.00 92.31 236 LEU A CA 1
ATOM 1847 C C . LEU A 1 236 ? 12.794 2.878 -8.065 1.00 92.31 236 LEU A C 1
ATOM 1849 O O . LEU A 1 236 ? 13.544 3.856 -8.012 1.00 92.31 236 LEU A O 1
ATOM 1853 N N . ARG A 1 237 ? 13.174 1.720 -8.611 1.00 91.88 237 ARG A N 1
ATOM 1854 C CA . ARG A 1 237 ? 14.421 1.571 -9.363 1.00 91.88 237 ARG A CA 1
ATOM 1855 C C . ARG A 1 237 ? 14.097 1.538 -10.850 1.00 91.88 237 ARG A C 1
ATOM 1857 O O . ARG A 1 237 ? 13.523 0.568 -11.334 1.00 91.88 237 ARG A O 1
ATOM 1864 N N . ARG A 1 238 ? 14.461 2.598 -11.567 1.00 93.81 238 ARG A N 1
ATOM 1865 C CA . ARG A 1 238 ? 14.494 2.589 -13.029 1.00 93.81 238 ARG A CA 1
ATOM 1866 C C . ARG A 1 238 ? 15.527 3.575 -13.550 1.00 93.81 238 ARG A C 1
ATOM 1868 O O . ARG A 1 238 ? 15.655 4.673 -13.011 1.00 93.81 238 ARG A O 1
ATOM 1875 N N . ASN A 1 239 ? 16.264 3.175 -14.574 1.00 93.38 239 ASN A N 1
ATOM 1876 C CA . ASN A 1 239 ? 17.202 4.012 -15.296 1.00 93.38 239 ASN A CA 1
ATOM 1877 C C . ASN A 1 239 ? 16.596 4.455 -16.628 1.00 93.38 239 ASN A C 1
ATOM 1879 O O . ASN A 1 239 ? 16.219 3.625 -17.447 1.00 93.38 239 ASN A O 1
ATOM 1883 N N . LEU A 1 240 ? 16.582 5.767 -16.866 1.00 92.69 240 LEU A N 1
ATOM 1884 C CA . LEU A 1 240 ? 15.981 6.397 -18.044 1.00 92.69 240 LEU A CA 1
ATOM 1885 C C . LEU A 1 240 ? 16.481 5.833 -19.387 1.00 92.69 240 LEU A C 1
ATOM 1887 O O . LEU A 1 240 ? 15.728 5.796 -20.359 1.00 92.69 240 LEU A O 1
ATOM 1891 N N . ILE A 1 241 ? 17.757 5.448 -19.452 1.00 90.62 241 ILE A N 1
ATOM 1892 C CA . ILE A 1 241 ? 18.433 5.026 -20.684 1.00 90.62 241 ILE A CA 1
ATOM 1893 C C . ILE A 1 241 ? 18.593 3.507 -20.703 1.00 90.62 241 ILE A C 1
ATOM 1895 O O . ILE A 1 241 ? 18.291 2.863 -21.707 1.00 90.62 241 ILE A O 1
ATOM 1899 N N . ASN A 1 242 ? 19.059 2.948 -19.588 1.00 91.88 242 ASN A N 1
ATOM 1900 C CA . ASN A 1 242 ? 19.544 1.575 -19.528 1.00 91.88 242 ASN A CA 1
ATOM 1901 C C . ASN A 1 242 ? 18.456 0.550 -19.234 1.00 91.88 242 ASN A C 1
ATOM 1903 O O . ASN A 1 242 ? 18.747 -0.630 -19.352 1.00 91.88 242 ASN A O 1
ATOM 1907 N N . ASP A 1 243 ? 17.229 0.967 -18.914 1.00 92.88 243 ASP A N 1
ATOM 1908 C CA . ASP A 1 243 ? 16.143 0.037 -18.613 1.00 92.88 243 ASP A CA 1
ATOM 1909 C C . ASP A 1 243 ? 15.023 0.115 -19.660 1.00 92.88 243 ASP A C 1
ATOM 1911 O O . ASP A 1 243 ? 14.875 1.098 -20.405 1.00 92.88 243 ASP A O 1
ATOM 1915 N N . VAL A 1 244 ? 14.208 -0.940 -19.725 1.00 90.81 244 VAL A N 1
ATOM 1916 C CA . VAL A 1 244 ? 13.019 -0.972 -20.590 1.00 90.81 244 VAL A CA 1
ATOM 1917 C C . VAL A 1 244 ? 11.866 -0.143 -19.986 1.00 90.81 244 VAL A C 1
ATOM 1919 O O . VAL A 1 244 ? 11.872 0.144 -18.785 1.00 90.81 244 VAL A O 1
ATOM 1922 N N . PRO A 1 245 ? 10.869 0.299 -20.771 1.00 91.94 245 PRO A N 1
ATOM 1923 C CA . PRO A 1 245 ? 9.713 1.021 -20.238 1.00 91.94 245 PRO A CA 1
ATOM 1924 C C . PRO A 1 245 ? 8.917 0.231 -19.189 1.00 91.94 245 PRO A C 1
ATOM 1926 O O . PRO A 1 245 ? 8.986 -0.997 -19.127 1.00 91.94 245 PRO A O 1
ATOM 1929 N N . LEU A 1 246 ? 8.140 0.938 -18.365 1.00 90.19 246 LEU A N 1
ATOM 1930 C CA . LEU A 1 246 ? 7.336 0.337 -17.296 1.00 90.19 246 LEU A CA 1
ATOM 1931 C C . LEU A 1 246 ? 5.859 0.731 -17.418 1.00 90.19 246 LEU A C 1
ATOM 1933 O O . LEU A 1 246 ? 5.542 1.867 -17.777 1.00 90.19 246 LEU A O 1
ATOM 1937 N N . LEU A 1 247 ? 4.961 -0.191 -17.058 1.00 91.00 247 LEU A N 1
ATOM 1938 C CA . LEU A 1 247 ? 3.582 0.147 -16.715 1.00 91.00 247 LEU A CA 1
ATOM 1939 C C . LEU A 1 247 ? 3.520 0.467 -15.222 1.00 91.00 247 LEU A C 1
ATOM 1941 O O . LEU A 1 247 ? 3.649 -0.422 -14.380 1.00 91.00 247 LEU A O 1
ATOM 1945 N N . VAL A 1 248 ? 3.291 1.729 -14.884 1.00 92.25 248 VAL A N 1
ATOM 1946 C CA . VAL A 1 248 ? 3.135 2.172 -13.498 1.00 92.25 248 VAL A CA 1
ATOM 1947 C C . VAL A 1 248 ? 1.656 2.297 -13.175 1.00 92.25 248 VAL A C 1
ATOM 1949 O O . VAL A 1 248 ? 0.932 3.038 -13.828 1.00 92.25 248 VAL A O 1
ATOM 1952 N N . ILE A 1 249 ? 1.213 1.608 -12.125 1.00 91.88 249 ILE A N 1
ATOM 1953 C CA . ILE A 1 249 ? -0.118 1.809 -11.547 1.00 91.88 249 ILE A CA 1
ATOM 1954 C C . ILE A 1 249 ? 0.046 2.696 -10.312 1.00 91.88 249 ILE A C 1
ATOM 1956 O O . ILE A 1 249 ? 0.505 2.249 -9.261 1.00 91.88 249 ILE A O 1
ATOM 1960 N N . TYR A 1 250 ? -0.305 3.968 -10.455 1.00 91.12 250 TYR A N 1
ATOM 1961 C CA . TYR A 1 250 ? -0.241 4.976 -9.406 1.00 91.12 250 TYR A CA 1
ATOM 1962 C C . TYR A 1 250 ? -1.546 4.957 -8.600 1.00 91.12 250 TYR A C 1
ATOM 1964 O O . TYR A 1 250 ? -2.557 5.534 -9.001 1.00 91.12 250 TYR A O 1
ATOM 1972 N N . SER A 1 251 ? -1.544 4.237 -7.476 1.00 90.88 251 SER A N 1
ATOM 1973 C CA . SER A 1 251 ? -2.777 3.837 -6.787 1.00 90.88 251 SER A CA 1
ATOM 1974 C C . SER A 1 251 ? -2.807 4.242 -5.311 1.00 90.88 251 SER A C 1
ATOM 1976 O O . SER A 1 251 ? -2.407 3.471 -4.436 1.00 90.88 251 SER A O 1
ATOM 1978 N N . LEU A 1 252 ? -3.357 5.428 -5.032 1.00 90.38 252 LEU A N 1
ATOM 1979 C CA . LEU A 1 252 ? -3.636 5.940 -3.685 1.00 90.38 252 LEU A CA 1
ATOM 1980 C C . LEU A 1 252 ? -5.136 5.834 -3.385 1.00 90.38 252 LEU A C 1
ATOM 1982 O O . LEU A 1 252 ? -5.925 6.727 -3.671 1.00 90.38 252 LEU A O 1
ATOM 1986 N N . VAL A 1 253 ? -5.557 4.697 -2.835 1.00 90.69 253 VAL A N 1
ATOM 1987 C CA . VAL A 1 253 ? -6.986 4.332 -2.830 1.00 90.69 253 VAL A CA 1
ATOM 1988 C C . VAL A 1 253 ? -7.753 4.717 -1.564 1.00 90.69 253 VAL A C 1
ATOM 1990 O O . VAL A 1 253 ? -8.951 4.438 -1.496 1.00 90.69 253 VAL A O 1
ATOM 1993 N N . GLY A 1 254 ? -7.120 5.327 -0.553 1.00 90.81 254 GLY A N 1
ATOM 1994 C CA . GLY A 1 254 ? -7.829 5.566 0.709 1.00 90.81 254 GLY A CA 1
ATOM 1995 C C . GLY A 1 254 ? -7.208 6.503 1.740 1.00 90.81 254 GLY A C 1
ATOM 1996 O O . GLY A 1 254 ? -7.956 7.292 2.302 1.00 90.81 254 GLY A O 1
ATOM 1997 N N . ASN A 1 255 ? -5.904 6.444 2.028 1.00 92.69 255 ASN A N 1
ATOM 1998 C CA . ASN A 1 255 ? -5.350 7.112 3.226 1.00 92.69 255 ASN A CA 1
ATOM 1999 C C . ASN A 1 255 ? -5.407 8.648 3.185 1.00 92.69 255 ASN A C 1
ATOM 2001 O O . ASN A 1 255 ? -5.389 9.275 4.233 1.00 92.69 255 ASN A O 1
ATOM 2005 N N . ASP A 1 256 ? -5.589 9.253 2.010 1.00 91.31 256 ASP A N 1
ATOM 2006 C CA . ASP A 1 256 ? -5.882 10.686 1.890 1.00 91.31 256 ASP A CA 1
ATOM 2007 C C . ASP A 1 256 ? -7.200 11.098 2.572 1.00 91.31 256 ASP A C 1
ATOM 2009 O O . ASP A 1 256 ? -7.360 12.252 2.959 1.00 91.31 256 ASP A O 1
ATOM 2013 N N . VAL A 1 257 ? -8.138 10.162 2.754 1.00 90.75 257 VAL A N 1
ATOM 2014 C CA . VAL A 1 257 ? -9.387 10.378 3.507 1.00 90.75 257 VAL A CA 1
ATOM 2015 C C . VAL A 1 257 ? -9.504 9.479 4.743 1.00 90.75 257 VAL A C 1
ATOM 2017 O O . VAL A 1 257 ? -10.260 9.778 5.661 1.00 90.75 257 VAL A O 1
ATOM 2020 N N . CYS A 1 258 ? -8.780 8.361 4.791 1.00 93.50 258 CYS A N 1
ATOM 2021 C CA . CYS A 1 258 ? -8.832 7.404 5.890 1.00 93.50 258 CYS A CA 1
ATOM 2022 C C . CYS A 1 258 ? -7.771 7.685 6.952 1.00 93.50 258 CYS A C 1
ATOM 2024 O O . CYS A 1 258 ? -6.577 7.624 6.682 1.00 93.50 258 CYS A O 1
ATOM 2026 N N . ASN A 1 259 ? -8.224 7.899 8.186 1.00 92.50 259 ASN A N 1
ATOM 2027 C CA . ASN A 1 259 ? -7.370 8.066 9.357 1.00 92.50 259 ASN A CA 1
ATOM 2028 C C . ASN A 1 259 ? -8.042 7.508 10.628 1.00 92.50 259 ASN A C 1
ATOM 2030 O O . ASN A 1 259 ? -9.240 7.202 10.633 1.00 92.50 259 ASN A O 1
ATOM 2034 N N . GLY A 1 260 ? -7.263 7.381 11.706 1.00 90.06 260 GLY A N 1
ATOM 2035 C CA . GLY A 1 260 ? -7.718 6.919 13.025 1.00 90.06 260 GLY A CA 1
ATOM 2036 C C . GLY A 1 260 ? -8.055 8.036 14.014 1.00 90.06 260 GLY A C 1
ATOM 2037 O O . GLY A 1 260 ? -8.332 7.754 15.181 1.00 90.06 260 GLY A O 1
ATOM 2038 N N . HIS A 1 261 ? -8.049 9.297 13.573 1.00 89.06 261 HIS A N 1
ATOM 2039 C CA . HIS A 1 261 ? -8.213 10.449 14.454 1.00 89.06 261 HIS A CA 1
ATOM 2040 C C . HIS A 1 261 ? -9.683 10.687 14.839 1.00 89.06 261 HIS A C 1
ATOM 2042 O O . HIS A 1 261 ? -10.581 10.431 14.026 1.00 89.06 261 HIS A O 1
ATOM 2048 N N . PRO A 1 262 ? -9.968 11.185 16.061 1.00 86.19 262 PRO A N 1
ATOM 2049 C CA . PRO A 1 262 ? -11.336 11.491 16.492 1.00 86.19 262 PRO A CA 1
ATOM 2050 C C . PRO A 1 262 ? -12.035 12.521 15.599 1.00 86.19 262 PRO A C 1
ATOM 2052 O O . PRO A 1 262 ? -13.192 12.332 15.225 1.00 86.19 262 PRO A O 1
ATOM 2055 N N . ASN A 1 263 ? -11.314 13.571 15.198 1.00 88.50 263 ASN A N 1
ATOM 2056 C CA . ASN A 1 263 ? -11.800 14.609 14.289 1.00 88.50 263 ASN A CA 1
ATOM 2057 C C . ASN A 1 263 ? -11.466 14.243 12.842 1.00 88.50 263 ASN A C 1
ATOM 2059 O O . ASN A 1 263 ? -10.799 14.988 12.137 1.00 88.50 263 ASN A O 1
ATOM 2063 N N . THR A 1 264 ? -11.931 13.070 12.404 1.00 91.00 264 THR A N 1
ATOM 2064 C CA . THR A 1 264 ? -11.464 12.441 11.159 1.00 91.00 264 THR A CA 1
ATOM 2065 C C . THR A 1 264 ? -11.494 13.372 9.942 1.00 91.00 264 THR A C 1
ATOM 2067 O O . THR A 1 264 ? -10.566 13.316 9.142 1.00 91.00 264 THR A O 1
ATOM 2070 N N . LEU A 1 265 ? -12.516 14.239 9.830 1.00 91.31 265 LEU A N 1
ATOM 2071 C CA . LEU A 1 265 ? -12.714 15.186 8.722 1.00 91.31 265 LEU A CA 1
ATOM 2072 C C . LEU A 1 265 ? -11.604 16.239 8.613 1.00 91.31 265 LEU A C 1
ATOM 2074 O O . LEU A 1 265 ? -11.253 16.613 7.499 1.00 91.31 265 LEU A O 1
ATOM 2078 N N . ASP A 1 266 ? -11.061 16.695 9.742 1.00 91.50 266 ASP A N 1
ATOM 2079 C CA . ASP A 1 266 ? -10.051 17.760 9.773 1.00 91.50 266 ASP A CA 1
ATOM 2080 C C . ASP A 1 266 ? -8.673 17.247 9.328 1.00 91.50 266 ASP A C 1
ATOM 2082 O O . ASP A 1 266 ? -7.848 18.011 8.834 1.00 91.50 266 ASP A O 1
ATOM 2086 N N . ASP A 1 267 ? -8.443 15.939 9.468 1.00 90.50 267 ASP A N 1
ATOM 2087 C CA . ASP A 1 267 ? -7.179 15.275 9.146 1.00 90.50 267 ASP A CA 1
ATOM 2088 C C . ASP A 1 267 ? -7.160 14.658 7.734 1.00 90.50 267 ASP A C 1
ATOM 2090 O O . ASP A 1 267 ? -6.244 13.910 7.383 1.00 90.50 267 ASP A O 1
ATOM 2094 N N . MET A 1 268 ? -8.169 14.943 6.907 1.00 91.12 268 MET A N 1
ATOM 2095 C CA . MET A 1 268 ? -8.179 14.543 5.496 1.00 91.12 268 MET A CA 1
ATOM 2096 C C . MET A 1 268 ? -7.299 15.472 4.670 1.00 91.12 268 MET A C 1
ATOM 2098 O O . MET A 1 268 ? -7.195 16.667 4.944 1.00 91.12 268 MET A O 1
ATOM 2102 N N . ALA A 1 269 ? -6.691 14.938 3.615 1.00 89.25 269 ALA A N 1
ATOM 2103 C CA . ALA A 1 269 ? -6.046 15.771 2.615 1.00 89.25 269 ALA A CA 1
ATOM 2104 C C . ALA A 1 269 ? -7.100 16.626 1.900 1.00 89.25 269 ALA A C 1
ATOM 2106 O O . ALA A 1 269 ? -8.129 16.125 1.436 1.00 89.25 269 ALA A O 1
ATOM 2107 N N . THR A 1 270 ? -6.824 17.922 1.773 1.00 88.81 270 THR A N 1
ATOM 2108 C CA . THR A 1 270 ? -7.633 18.792 0.916 1.00 88.81 270 THR A CA 1
ATOM 2109 C C . THR A 1 270 ? -7.426 18.429 -0.556 1.00 88.81 270 THR A C 1
ATOM 2111 O O . THR A 1 270 ? -6.414 17.836 -0.946 1.00 88.81 270 THR A O 1
ATOM 2114 N N . VAL A 1 271 ? -8.382 18.803 -1.407 1.00 85.44 271 VAL A N 1
ATOM 2115 C CA . VAL A 1 271 ? -8.316 18.524 -2.850 1.00 85.44 271 VAL A CA 1
ATOM 2116 C C . VAL A 1 271 ? -7.097 19.203 -3.481 1.00 85.44 271 VAL A C 1
ATOM 2118 O O . VAL A 1 271 ? -6.435 18.622 -4.341 1.00 85.44 271 VAL A O 1
ATOM 2121 N N . GLU A 1 272 ? -6.780 20.417 -3.036 1.00 85.94 272 GLU A N 1
ATOM 2122 C CA . GLU A 1 272 ? -5.645 21.211 -3.498 1.00 85.94 272 GLU A CA 1
ATOM 2123 C C . GLU A 1 272 ? -4.304 20.590 -3.088 1.00 85.94 272 GLU A C 1
ATOM 2125 O O . GLU A 1 272 ? -3.382 20.520 -3.906 1.00 85.94 272 GLU A O 1
ATOM 2130 N N . GLU A 1 273 ? -4.194 20.105 -1.847 1.00 89.12 273 GLU A N 1
ATOM 2131 C CA . GLU A 1 273 ? -3.009 19.382 -1.379 1.00 89.12 273 GLU A CA 1
ATOM 2132 C C . GLU A 1 273 ? -2.816 18.090 -2.167 1.00 89.12 273 GLU A C 1
ATOM 2134 O O . GLU A 1 273 ? -1.737 17.872 -2.719 1.00 89.12 273 GLU A O 1
ATOM 2139 N N . MET A 1 274 ? -3.865 17.269 -2.282 1.00 87.56 274 MET A N 1
ATOM 2140 C CA . MET A 1 274 ? -3.805 16.001 -3.009 1.00 87.56 274 MET A CA 1
ATOM 2141 C C . MET A 1 274 ? -3.383 16.221 -4.466 1.00 87.56 274 MET A C 1
ATOM 2143 O O . MET A 1 274 ? -2.509 15.518 -4.969 1.00 87.56 274 MET A O 1
ATOM 2147 N N . TYR A 1 275 ? -3.931 17.244 -5.128 1.00 85.38 275 TYR A N 1
ATOM 2148 C CA . TYR A 1 275 ? -3.543 17.622 -6.487 1.00 85.38 275 TYR A CA 1
ATOM 2149 C C . TYR A 1 275 ? -2.057 17.950 -6.611 1.00 85.38 275 TYR A C 1
ATOM 2151 O O . TYR A 1 275 ? -1.366 17.410 -7.474 1.00 85.38 275 TYR A O 1
ATOM 2159 N N . SER A 1 276 ? -1.574 18.854 -5.754 1.00 88.75 276 SER A N 1
ATOM 2160 C CA . SER A 1 276 ? -0.184 19.310 -5.755 1.00 88.75 276 SER A CA 1
ATOM 2161 C C . SER A 1 276 ? 0.768 18.141 -5.508 1.00 88.75 276 SER A C 1
ATOM 2163 O O . SER A 1 276 ? 1.741 17.942 -6.235 1.00 88.75 276 SER A O 1
ATOM 2165 N N . ASN A 1 277 ? 0.436 17.312 -4.524 1.00 91.81 277 ASN A N 1
ATOM 2166 C CA . ASN A 1 277 ? 1.204 16.143 -4.140 1.00 91.81 277 ASN A CA 1
ATOM 2167 C C . ASN A 1 277 ? 1.294 15.102 -5.263 1.00 91.81 277 ASN A C 1
ATOM 2169 O O . ASN A 1 277 ? 2.392 14.658 -5.609 1.00 91.81 277 ASN A O 1
ATOM 2173 N N . ILE A 1 278 ? 0.157 14.752 -5.873 1.00 89.00 278 ILE A N 1
ATOM 2174 C CA . ILE A 1 278 ? 0.116 13.802 -6.989 1.00 89.00 278 ILE A CA 1
ATOM 2175 C C . ILE A 1 278 ? 0.880 14.359 -8.188 1.00 89.00 278 ILE A C 1
ATOM 2177 O O . ILE A 1 278 ? 1.685 13.641 -8.777 1.00 89.00 278 ILE A O 1
ATOM 2181 N N . LEU A 1 279 ? 0.709 15.643 -8.519 1.00 88.88 279 LEU A N 1
ATOM 2182 C CA . LEU A 1 279 ? 1.477 16.281 -9.589 1.00 88.88 279 LEU A CA 1
ATOM 2183 C C . LEU A 1 279 ? 2.984 16.196 -9.361 1.00 88.88 279 LEU A C 1
ATOM 2185 O O . LEU A 1 279 ? 3.717 15.922 -10.307 1.00 88.88 279 LEU A O 1
ATOM 2189 N N . ASN A 1 280 ? 3.449 16.415 -8.132 1.00 91.62 280 ASN A N 1
ATOM 2190 C CA . ASN A 1 280 ? 4.868 16.314 -7.805 1.00 91.62 280 ASN A CA 1
ATOM 2191 C C . ASN A 1 280 ? 5.382 14.876 -7.968 1.00 91.62 280 ASN A C 1
ATOM 2193 O O . ASN A 1 280 ? 6.468 14.674 -8.511 1.00 91.62 280 ASN A O 1
ATOM 2197 N N . GLY A 1 281 ? 4.593 13.878 -7.554 1.00 92.56 281 GLY A N 1
ATOM 2198 C CA . GLY A 1 281 ? 4.903 12.463 -7.772 1.00 92.56 281 GLY A CA 1
ATOM 2199 C C . GLY A 1 281 ? 4.984 12.103 -9.258 1.00 92.56 281 GLY A C 1
ATOM 2200 O O . GLY A 1 281 ? 5.975 11.528 -9.704 1.00 92.56 281 GLY A O 1
ATOM 2201 N N . LEU A 1 282 ? 3.984 12.503 -10.046 1.00 92.12 282 LEU A N 1
ATOM 2202 C CA . LEU A 1 282 ? 3.936 12.276 -11.494 1.00 92.12 282 LEU A CA 1
ATOM 2203 C C . LEU A 1 282 ? 5.075 12.993 -12.237 1.00 92.12 282 LEU A C 1
ATOM 2205 O O . LEU A 1 282 ? 5.704 12.412 -13.123 1.00 92.12 282 LEU A O 1
ATOM 2209 N N . ALA A 1 283 ? 5.396 14.226 -11.840 1.00 93.06 283 ALA A N 1
ATOM 2210 C CA . ALA A 1 283 ? 6.524 14.967 -12.394 1.00 93.06 283 ALA A CA 1
ATOM 2211 C C . ALA A 1 283 ? 7.861 14.298 -12.078 1.00 93.06 283 ALA A C 1
ATOM 2213 O O . ALA A 1 283 ? 8.735 14.247 -12.939 1.00 93.06 283 ALA A O 1
ATOM 2214 N N . TYR A 1 284 ? 8.014 13.738 -10.876 1.00 95.25 284 TYR A N 1
ATOM 2215 C CA . TYR A 1 284 ? 9.188 12.945 -10.535 1.00 95.25 284 TYR A CA 1
ATOM 2216 C C . TYR A 1 284 ? 9.296 11.680 -11.395 1.00 95.25 284 TYR A C 1
ATOM 2218 O O . TYR A 1 284 ? 10.377 11.398 -11.913 1.00 95.25 284 TYR A O 1
ATOM 2226 N N . LEU A 1 285 ? 8.196 10.951 -11.615 1.00 95.12 285 LEU A N 1
ATOM 2227 C CA . LEU A 1 285 ? 8.200 9.773 -12.489 1.00 95.12 285 LEU A CA 1
ATOM 2228 C C . LEU A 1 285 ? 8.686 10.103 -13.909 1.00 95.12 285 LEU A C 1
ATOM 2230 O O . LEU A 1 285 ? 9.448 9.326 -14.481 1.00 95.12 285 LEU A O 1
ATOM 2234 N N . ASP A 1 286 ? 8.349 11.282 -14.446 1.00 95.00 286 ASP A N 1
ATOM 2235 C CA . ASP A 1 286 ? 8.812 11.716 -15.776 1.00 95.00 286 ASP A CA 1
ATOM 2236 C C . ASP A 1 286 ? 10.337 11.897 -15.830 1.00 95.00 286 ASP A C 1
ATOM 2238 O O . ASP A 1 286 ? 10.923 11.881 -16.904 1.00 95.00 286 ASP A O 1
ATOM 2242 N N . THR A 1 287 ? 11.015 12.032 -14.687 1.00 95.50 287 THR A N 1
ATOM 2243 C CA . THR A 1 287 ? 12.482 12.155 -14.635 1.00 95.50 287 THR A CA 1
ATOM 2244 C C . THR A 1 287 ? 13.222 10.818 -14.621 1.00 95.50 287 THR A C 1
ATOM 2246 O O . THR A 1 287 ? 14.416 10.795 -14.914 1.00 95.50 287 THR A O 1
ATOM 2249 N N . ILE A 1 288 ? 12.539 9.717 -14.291 1.00 95.44 288 ILE A N 1
ATOM 2250 C CA . ILE A 1 288 ? 13.174 8.403 -14.083 1.00 95.44 288 ILE A CA 1
ATOM 2251 C C . ILE A 1 288 ? 12.653 7.305 -15.013 1.00 95.44 288 ILE A C 1
ATOM 2253 O O . ILE A 1 288 ? 13.370 6.338 -15.265 1.00 95.44 288 ILE A O 1
ATOM 2257 N N . LEU A 1 289 ? 11.424 7.425 -15.521 1.00 94.81 289 LEU A N 1
ATOM 2258 C CA . LEU A 1 289 ? 10.831 6.412 -16.388 1.00 94.81 289 LEU A CA 1
ATOM 2259 C C . LEU A 1 289 ? 11.396 6.514 -17.812 1.00 94.81 289 LEU A C 1
ATOM 2261 O O . LEU A 1 289 ? 11.376 7.606 -18.376 1.00 94.81 289 LEU A O 1
ATOM 2265 N N . PRO A 1 290 ? 11.846 5.404 -18.428 1.00 94.19 290 PRO A N 1
ATOM 2266 C CA . PRO A 1 290 ? 12.236 5.371 -19.835 1.00 94.19 290 PRO A CA 1
ATOM 2267 C C . PRO A 1 290 ? 11.101 5.799 -20.760 1.00 94.19 290 PRO A C 1
ATOM 2269 O O . PRO A 1 290 ? 9.927 5.519 -20.498 1.00 94.19 290 PRO A O 1
ATOM 2272 N N . LYS A 1 291 ? 11.460 6.426 -21.883 1.00 92.94 291 LYS A N 1
ATOM 2273 C CA . LYS A 1 291 ? 10.499 6.842 -22.906 1.00 92.94 291 LYS A CA 1
ATOM 2274 C C . LYS A 1 291 ? 9.679 5.652 -23.416 1.00 92.94 291 LYS A C 1
ATOM 2276 O O . LYS A 1 291 ? 10.246 4.632 -23.798 1.00 92.94 291 LYS A O 1
ATOM 2281 N N . GLY A 1 292 ? 8.361 5.832 -23.491 1.00 90.25 292 GLY A N 1
ATOM 2282 C CA . GLY A 1 292 ? 7.407 4.785 -23.875 1.00 90.25 292 GLY A CA 1
ATOM 2283 C C . GLY A 1 292 ? 6.792 4.056 -22.680 1.00 90.25 292 GLY A C 1
ATOM 2284 O O . GLY A 1 292 ? 6.128 3.043 -22.868 1.00 90.25 292 GLY A O 1
ATOM 2285 N N . SER A 1 293 ? 7.025 4.547 -21.460 1.00 92.44 293 SER A N 1
ATOM 2286 C CA . SER A 1 293 ? 6.341 4.050 -20.264 1.00 92.44 293 SER A CA 1
ATOM 2287 C C . SER A 1 293 ? 4.876 4.501 -20.255 1.00 92.44 293 SER A C 1
ATOM 2289 O O . SER A 1 293 ? 4.477 5.380 -21.019 1.00 92.44 293 SER A O 1
ATOM 2291 N N . HIS A 1 294 ? 4.069 3.918 -19.375 1.00 91.19 294 HIS A N 1
ATOM 2292 C CA . HIS A 1 294 ? 2.661 4.282 -19.206 1.00 91.19 294 HIS A CA 1
ATOM 2293 C C . HIS A 1 294 ? 2.344 4.434 -17.727 1.00 91.19 294 HIS A C 1
ATOM 2295 O O . HIS A 1 294 ? 2.758 3.591 -16.928 1.00 91.19 294 HIS A O 1
ATOM 2301 N N . VAL A 1 295 ? 1.599 5.477 -17.359 1.00 90.94 295 VAL A N 1
ATOM 2302 C CA . VAL A 1 295 ? 1.185 5.695 -15.968 1.00 90.94 295 VAL A CA 1
ATOM 2303 C C . VAL A 1 295 ? -0.336 5.690 -15.884 1.00 90.94 295 VAL A C 1
ATOM 2305 O O . VAL A 1 295 ? -1.009 6.566 -16.407 1.00 90.94 295 VAL A O 1
ATOM 2308 N N . LEU A 1 296 ? -0.884 4.701 -15.182 1.00 88.06 296 LEU A N 1
ATOM 2309 C CA . LEU A 1 296 ? -2.305 4.614 -14.871 1.00 88.06 296 LEU A CA 1
ATOM 2310 C C . LEU A 1 296 ? -2.539 5.092 -13.440 1.00 88.06 296 LEU A C 1
ATOM 2312 O O . LEU A 1 296 ? -2.125 4.425 -12.491 1.00 88.06 296 LEU A O 1
ATOM 2316 N N . THR A 1 297 ? -3.233 6.212 -13.271 1.00 86.19 297 THR A N 1
ATOM 2317 C CA . THR A 1 297 ? -3.730 6.645 -11.962 1.00 86.19 297 THR A CA 1
ATOM 2318 C C . THR A 1 297 ? -5.052 5.947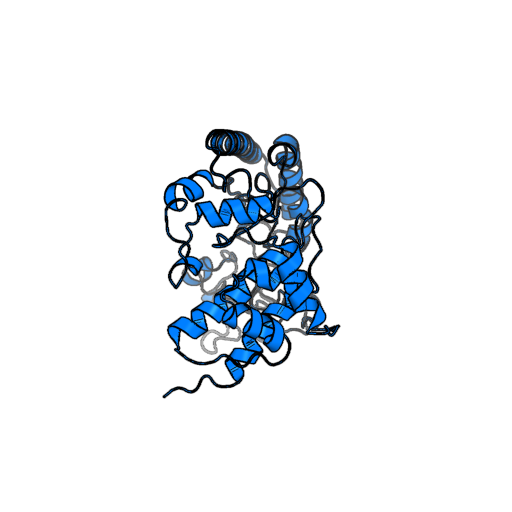 -11.640 1.00 86.19 297 THR A C 1
ATOM 2320 O O . THR A 1 297 ? -5.856 5.647 -12.525 1.00 86.19 297 THR A O 1
ATOM 2323 N N . THR A 1 298 ? -5.287 5.650 -10.363 1.00 85.31 298 THR A N 1
ATOM 2324 C CA . THR A 1 298 ? -6.565 5.091 -9.904 1.00 85.31 298 THR A CA 1
ATOM 2325 C C . THR A 1 298 ? -7.212 6.010 -8.885 1.00 85.31 298 THR A C 1
ATOM 2327 O O . THR A 1 298 ? -6.543 6.412 -7.935 1.00 85.31 298 THR A O 1
ATOM 2330 N N . GLY A 1 299 ? -8.523 6.211 -9.001 1.00 82.75 299 GLY A N 1
ATOM 2331 C CA . GLY A 1 299 ? -9.271 6.968 -8.005 1.00 82.75 299 GLY A CA 1
ATOM 2332 C C . GLY A 1 299 ? -9.446 6.247 -6.674 1.00 82.75 299 GLY A C 1
ATOM 2333 O O . GLY A 1 299 ? -9.323 5.024 -6.560 1.00 82.75 299 GLY A O 1
ATOM 2334 N N . LEU A 1 300 ? -9.814 7.026 -5.659 1.00 88.06 300 LEU A N 1
ATOM 2335 C CA . LEU A 1 300 ? -10.070 6.528 -4.312 1.00 88.06 300 LEU A CA 1
ATOM 2336 C C . LEU A 1 300 ? -11.204 5.491 -4.291 1.00 88.06 300 LEU A C 1
ATOM 2338 O O . LEU A 1 300 ? -12.198 5.602 -5.019 1.00 88.06 300 LEU A O 1
ATOM 2342 N N . ALA A 1 301 ? -11.116 4.510 -3.396 1.00 89.81 301 ALA A N 1
ATOM 2343 C CA . ALA A 1 301 ? -12.152 3.501 -3.194 1.00 89.81 301 ALA A CA 1
ATOM 2344 C C . ALA A 1 301 ? -13.424 4.093 -2.556 1.00 89.81 301 ALA A C 1
ATOM 2346 O O . ALA A 1 301 ? -13.372 5.087 -1.837 1.00 89.81 301 ALA A O 1
ATOM 2347 N N . ASN A 1 302 ? -14.586 3.471 -2.788 1.00 90.50 302 ASN A N 1
ATOM 2348 C CA . ASN A 1 302 ? -15.804 3.780 -2.031 1.00 90.50 302 ASN A CA 1
ATOM 2349 C C . ASN A 1 302 ? -15.893 2.881 -0.789 1.00 90.50 302 ASN A C 1
ATOM 2351 O O . ASN A 1 302 ? -16.495 1.807 -0.837 1.00 90.50 302 ASN A O 1
ATOM 2355 N N . GLY A 1 303 ? -15.305 3.318 0.324 1.00 91.06 303 GLY A N 1
ATOM 2356 C CA . GLY A 1 303 ? -15.273 2.514 1.547 1.00 91.06 303 GLY A CA 1
ATOM 2357 C C . GLY A 1 303 ? -16.610 2.389 2.286 1.00 91.06 303 GLY A C 1
ATOM 2358 O O . GLY A 1 303 ? -16.718 1.534 3.161 1.00 91.06 303 GLY A O 1
ATOM 2359 N N . ASN A 1 304 ? -17.658 3.149 1.929 1.00 93.06 304 ASN A N 1
ATOM 2360 C CA . ASN A 1 304 ? -18.975 3.013 2.573 1.00 93.06 304 ASN A CA 1
ATOM 2361 C C . ASN A 1 304 ? -19.570 1.603 2.394 1.00 93.06 304 ASN A C 1
ATOM 2363 O O . ASN A 1 304 ? -20.267 1.105 3.277 1.00 93.06 304 ASN A O 1
ATOM 2367 N N . VAL A 1 305 ? -19.232 0.938 1.284 1.00 93.81 305 VAL A N 1
ATOM 2368 C CA . VAL A 1 305 ? -19.641 -0.444 0.997 1.00 93.81 305 VAL A CA 1
ATOM 2369 C C . VAL A 1 305 ? -19.126 -1.422 2.062 1.00 93.81 305 VAL A C 1
ATOM 2371 O O . VAL A 1 305 ? -19.810 -2.391 2.372 1.00 93.81 305 VAL A O 1
ATOM 2374 N N . LEU A 1 306 ? -17.961 -1.162 2.673 1.00 94.44 306 LEU A N 1
ATOM 2375 C CA . LEU A 1 306 ? -17.391 -2.041 3.701 1.00 94.44 306 LEU A CA 1
ATOM 2376 C C . LEU A 1 306 ? -18.308 -2.142 4.918 1.00 94.44 306 LEU A C 1
ATOM 2378 O O . LEU A 1 306 ? -18.633 -3.244 5.345 1.00 94.44 306 LEU A O 1
ATOM 2382 N N . TYR A 1 307 ? -18.757 -1.002 5.448 1.00 95.56 307 TYR A N 1
ATOM 2383 C CA . TYR A 1 307 ? -19.657 -1.001 6.598 1.00 95.56 307 TYR A CA 1
ATOM 2384 C C . TYR A 1 307 ? -20.999 -1.641 6.234 1.00 95.56 307 TYR A C 1
ATOM 2386 O O . TYR A 1 307 ? -21.464 -2.512 6.953 1.00 95.56 307 TYR A O 1
ATOM 2394 N N . GLN A 1 308 ? -21.571 -1.281 5.079 1.00 94.50 308 GLN A N 1
ATOM 2395 C CA . GLN A 1 308 ? -22.872 -1.793 4.627 1.00 94.50 308 GLN A CA 1
ATOM 2396 C C . GLN A 1 308 ? -22.923 -3.313 4.436 1.00 94.50 308 GLN A C 1
ATOM 2398 O O . GLN A 1 308 ? -23.992 -3.900 4.561 1.00 94.50 308 GLN A O 1
ATOM 2403 N N . LEU A 1 309 ? -21.803 -3.939 4.066 1.00 96.50 309 LEU A N 1
ATOM 2404 C CA . LEU A 1 309 ? -21.751 -5.381 3.822 1.00 96.50 309 LEU A CA 1
ATOM 2405 C C . LEU A 1 309 ? -21.319 -6.190 5.047 1.00 96.50 309 LEU A C 1
ATOM 2407 O O . LEU A 1 309 ? -21.591 -7.389 5.093 1.00 96.50 309 LEU A O 1
ATOM 2411 N N . LEU A 1 310 ? -20.593 -5.580 5.989 1.00 96.75 310 LEU A N 1
ATOM 2412 C CA . LEU A 1 310 ? -19.903 -6.319 7.047 1.00 96.75 310 LEU A CA 1
ATOM 2413 C C . LEU A 1 310 ? -20.438 -6.053 8.449 1.00 96.75 310 LEU A C 1
ATOM 2415 O O . LEU A 1 310 ? -20.246 -6.915 9.301 1.00 96.75 310 LEU A O 1
ATOM 2419 N N . ASP A 1 311 ? -21.050 -4.899 8.723 1.00 96.19 311 ASP A N 1
ATOM 2420 C CA . ASP A 1 311 ? -21.312 -4.421 10.087 1.00 96.19 311 ASP A CA 1
ATOM 2421 C C . ASP A 1 311 ? -22.052 -5.426 10.983 1.00 96.19 311 ASP A C 1
ATOM 2423 O O . ASP A 1 311 ? -21.650 -5.604 12.139 1.00 96.19 311 ASP A O 1
ATOM 2427 N N . ASP A 1 312 ? -23.048 -6.123 10.436 1.00 95.81 312 ASP A N 1
ATOM 2428 C CA . ASP A 1 312 ? -23.837 -7.151 11.122 1.00 95.81 312 ASP A CA 1
ATOM 2429 C C . ASP A 1 312 ? -23.229 -8.564 11.049 1.00 95.81 312 ASP A C 1
ATOM 2431 O O . ASP A 1 312 ? -23.637 -9.461 11.793 1.00 95.81 312 ASP A O 1
ATOM 2435 N N . LEU A 1 313 ? -22.221 -8.793 10.201 1.00 96.38 313 LEU A N 1
ATOM 2436 C CA . LEU A 1 313 ? -21.546 -10.087 10.131 1.00 96.38 313 LEU A CA 1
ATOM 2437 C C . LEU A 1 313 ? -20.718 -10.338 11.393 1.00 96.38 313 LEU A C 1
ATOM 2439 O O . LEU A 1 313 ? -20.062 -9.446 11.936 1.00 96.38 313 LEU A O 1
ATOM 2443 N N . ILE A 1 314 ? -20.689 -11.596 11.832 1.00 94.75 314 ILE A N 1
ATOM 2444 C CA . ILE A 1 314 ? -19.806 -12.035 12.914 1.00 94.75 314 ILE A CA 1
ATOM 2445 C C . ILE A 1 314 ? -18.362 -11.958 12.416 1.00 94.75 314 ILE A C 1
ATOM 2447 O O . ILE A 1 314 ? -17.991 -12.613 11.435 1.00 94.75 314 ILE A O 1
ATOM 2451 N N . HIS A 1 315 ? -17.535 -11.180 13.116 1.00 93.50 315 HIS A N 1
ATOM 2452 C CA . HIS A 1 315 ? -16.113 -11.084 12.813 1.00 93.50 315 HIS A CA 1
ATOM 2453 C C . HIS A 1 315 ? -15.459 -12.463 12.962 1.00 93.50 315 HIS A C 1
ATOM 2455 O O . HIS A 1 315 ? -15.840 -13.235 13.839 1.00 93.50 315 HIS A O 1
ATOM 2461 N N . THR A 1 316 ? -14.440 -12.788 12.162 1.00 88.50 316 THR A N 1
ATOM 2462 C CA . THR A 1 316 ? -13.773 -14.107 12.211 1.00 88.50 316 THR A CA 1
ATOM 2463 C C . THR A 1 316 ? -13.322 -14.476 13.623 1.00 88.50 316 THR A C 1
ATOM 2465 O O . THR A 1 316 ? -13.553 -15.592 14.085 1.00 88.50 316 THR A O 1
ATOM 2468 N N . PHE A 1 317 ? -12.758 -13.505 14.343 1.00 84.62 317 PHE A N 1
ATOM 2469 C CA . PHE A 1 317 ? -12.339 -13.686 15.731 1.00 84.62 317 PHE A CA 1
ATOM 2470 C C . PHE A 1 317 ? -13.528 -13.964 16.673 1.00 84.62 317 PHE A C 1
ATOM 2472 O O . PHE A 1 317 ? -13.344 -14.607 17.693 1.00 84.62 317 PHE A O 1
ATOM 2479 N N . GLY A 1 318 ? -14.757 -13.575 16.332 1.00 84.12 318 GLY A N 1
ATOM 2480 C CA . GLY A 1 318 ? -15.976 -13.801 17.118 1.00 84.12 318 GLY A CA 1
ATOM 2481 C C . GLY A 1 318 ? -16.712 -15.106 16.803 1.00 84.12 318 GLY A C 1
ATOM 2482 O O . GLY A 1 318 ? -17.784 -15.334 17.344 1.00 84.12 318 GLY A O 1
ATOM 2483 N N . ARG A 1 319 ? -16.189 -15.979 15.932 1.00 84.94 319 ARG A N 1
ATOM 2484 C CA . ARG A 1 319 ? -16.893 -17.219 15.538 1.00 84.94 319 ARG A CA 1
ATOM 2485 C C . ARG A 1 319 ? -16.883 -18.324 16.599 1.00 84.94 319 ARG A C 1
ATOM 2487 O O . ARG A 1 319 ? -17.718 -19.219 16.544 1.00 84.94 319 ARG A O 1
ATOM 2494 N N . ILE A 1 320 ? -15.932 -18.279 17.530 1.00 80.81 320 ILE A N 1
ATOM 2495 C CA . ILE A 1 320 ? -15.743 -19.277 18.593 1.00 80.81 320 ILE A CA 1
ATOM 2496 C C . ILE A 1 320 ? -15.809 -18.560 19.942 1.00 80.81 320 ILE A C 1
ATOM 2498 O O . ILE A 1 320 ? -15.133 -17.548 20.122 1.00 80.81 320 ILE A O 1
ATOM 2502 N N . GLY A 1 321 ? -16.590 -19.075 20.892 1.00 81.31 321 GLY A N 1
ATOM 2503 C CA . GLY A 1 321 ? -16.790 -18.436 22.198 1.00 81.31 321 GLY A CA 1
ATOM 2504 C C . GLY A 1 321 ? -17.729 -17.227 22.120 1.00 81.31 321 GLY A C 1
ATOM 2505 O O . GLY A 1 321 ? -18.788 -17.301 21.495 1.00 81.31 321 GLY A O 1
ATOM 2506 N N . ILE A 1 322 ? -17.354 -16.115 22.765 1.00 82.38 322 ILE A N 1
ATOM 2507 C CA . ILE A 1 322 ? -18.138 -14.869 22.740 1.00 82.38 322 ILE A CA 1
ATOM 2508 C C . ILE A 1 322 ? -18.146 -14.290 21.320 1.00 82.38 322 ILE A C 1
ATOM 2510 O O . ILE A 1 322 ? -17.089 -14.039 20.733 1.00 82.38 322 ILE A O 1
ATOM 2514 N N . GLN A 1 323 ? -19.350 -14.058 20.794 1.00 87.00 323 GLN A N 1
ATOM 2515 C CA . GLN A 1 323 ? -19.556 -13.508 19.459 1.00 87.00 323 GLN A CA 1
ATOM 2516 C C . GLN A 1 323 ? -19.516 -11.981 19.463 1.00 87.00 323 GLN A C 1
ATOM 2518 O O . GLN A 1 323 ? -20.084 -11.328 20.337 1.00 87.00 323 GLN A O 1
ATOM 2523 N N . PHE A 1 324 ? -18.885 -11.408 18.443 1.00 89.12 324 PHE A N 1
ATOM 2524 C CA . PHE A 1 324 ? -18.894 -9.973 18.175 1.00 89.12 324 PHE A CA 1
ATOM 2525 C C . PHE A 1 324 ? -18.925 -9.729 16.668 1.00 89.12 324 PHE A C 1
ATOM 2527 O O . PHE A 1 324 ? -18.290 -10.443 15.884 1.00 89.12 324 PHE A O 1
ATOM 2534 N N . THR A 1 325 ? -19.690 -8.718 16.266 1.00 94.25 325 THR A N 1
ATOM 2535 C CA . THR A 1 325 ? -19.833 -8.319 14.866 1.00 94.25 325 THR A CA 1
ATOM 2536 C C . THR A 1 325 ? -18.703 -7.387 14.429 1.00 94.25 325 THR A C 1
ATOM 2538 O O . THR A 1 325 ? -17.977 -6.841 15.270 1.00 94.25 325 THR A O 1
ATOM 2541 N N . TYR A 1 326 ? -18.550 -7.155 13.122 1.00 95.81 326 TYR A N 1
ATOM 2542 C CA . TYR A 1 326 ? -17.608 -6.139 12.631 1.00 95.81 326 TYR A CA 1
ATOM 2543 C C . TYR A 1 326 ? -17.926 -4.754 13.193 1.00 95.81 326 TYR A C 1
ATOM 2545 O O . TYR A 1 326 ? -17.002 -4.041 13.572 1.00 95.81 326 TYR A O 1
ATOM 2553 N N . LYS A 1 327 ? -19.207 -4.395 13.360 1.00 95.69 327 LYS A N 1
ATOM 2554 C CA . LYS A 1 327 ? -19.609 -3.148 14.027 1.00 95.69 327 LYS A CA 1
ATOM 2555 C C . LYS A 1 327 ? -18.969 -2.991 15.404 1.00 95.69 327 LYS A C 1
ATOM 2557 O O . LYS A 1 327 ? -18.452 -1.920 15.714 1.00 95.69 327 LYS A O 1
ATOM 2562 N N . LYS A 1 328 ? -18.962 -4.053 16.218 1.00 93.69 328 LYS A N 1
ATOM 2563 C CA . LYS A 1 328 ? -18.347 -4.031 17.553 1.00 93.69 328 LYS A CA 1
ATOM 2564 C C . LYS A 1 328 ? -16.828 -3.850 17.475 1.00 93.69 328 LYS A C 1
ATOM 2566 O O . LYS A 1 328 ? -16.282 -3.082 18.264 1.00 93.69 328 LYS A O 1
ATOM 2571 N N . ILE A 1 329 ? -16.171 -4.501 16.513 1.00 94.06 329 ILE A N 1
ATOM 2572 C CA . ILE A 1 329 ? -14.730 -4.339 16.259 1.00 94.06 329 ILE A CA 1
ATOM 2573 C C . ILE A 1 329 ? -14.413 -2.907 15.819 1.00 94.06 329 ILE A C 1
ATOM 2575 O O . ILE A 1 329 ? -13.513 -2.290 16.376 1.00 94.06 329 ILE A O 1
ATOM 2579 N N . TYR A 1 330 ? -15.178 -2.340 14.887 1.00 95.44 330 TYR A N 1
ATOM 2580 C CA . TYR A 1 330 ? -14.985 -0.966 14.422 1.00 95.44 330 TYR A CA 1
ATOM 2581 C C . TYR A 1 330 ? -15.121 0.048 15.559 1.00 95.44 330 TYR A C 1
ATOM 2583 O O . TYR A 1 330 ? -14.259 0.907 15.720 1.00 95.44 330 TYR A O 1
ATOM 2591 N N . THR A 1 331 ? -16.146 -0.089 16.406 1.00 94.25 331 THR A N 1
ATOM 2592 C CA . THR A 1 331 ? -16.301 0.763 17.594 1.00 94.25 331 THR A CA 1
ATOM 2593 C C . THR A 1 331 ? -15.134 0.609 18.569 1.00 94.25 331 THR A C 1
ATOM 2595 O O . THR A 1 331 ? -14.664 1.606 19.108 1.00 94.25 331 THR A O 1
ATOM 2598 N N . TYR A 1 332 ? -14.647 -0.615 18.783 1.00 93.81 332 TYR A N 1
ATOM 2599 C CA . TYR A 1 332 ? -13.509 -0.874 19.665 1.00 93.81 332 TYR A CA 1
ATOM 2600 C C . TYR A 1 332 ? -12.214 -0.226 19.149 1.00 93.81 332 TYR A C 1
ATOM 2602 O O . TYR A 1 332 ? -11.570 0.517 19.885 1.00 93.81 332 TYR A O 1
ATOM 2610 N N . LEU A 1 333 ? -11.874 -0.427 17.873 1.00 93.94 333 LEU A N 1
ATOM 2611 C CA . LEU A 1 333 ? -10.673 0.158 17.264 1.00 93.94 333 LEU A CA 1
ATOM 2612 C C . LEU A 1 333 ? -10.747 1.688 17.175 1.00 93.94 333 LEU A C 1
ATOM 2614 O O . LEU A 1 333 ? -9.738 2.365 17.355 1.00 93.94 333 LEU A O 1
ATOM 2618 N N . SER A 1 334 ? -11.936 2.239 16.910 1.00 93.44 334 SER A N 1
ATOM 2619 C CA . SER A 1 334 ? -12.160 3.689 16.886 1.00 93.44 334 SER A CA 1
ATOM 2620 C C . SER A 1 334 ? -11.992 4.310 18.274 1.00 93.44 334 SER A C 1
ATOM 2622 O O . SER A 1 334 ? -11.337 5.340 18.400 1.00 93.44 334 SER A O 1
ATOM 2624 N N . CYS A 1 335 ? -12.496 3.646 19.321 1.00 92.62 335 CYS A N 1
ATOM 2625 C CA . CYS A 1 335 ? -12.304 4.070 20.709 1.00 92.62 335 CYS A CA 1
ATOM 2626 C C . CYS A 1 335 ? -10.812 4.159 21.071 1.00 92.62 335 CYS A C 1
ATOM 2628 O O . CYS A 1 335 ? -10.362 5.176 21.590 1.00 92.62 335 CYS A O 1
ATOM 2630 N N . LEU A 1 336 ? -10.036 3.136 20.699 1.00 91.31 336 LEU A N 1
ATOM 2631 C CA . LEU A 1 336 ? -8.586 3.082 20.909 1.00 91.31 336 LEU A CA 1
ATOM 2632 C C . LEU A 1 336 ? -7.785 4.054 20.017 1.00 91.31 336 LEU A C 1
ATOM 2634 O O . LEU A 1 336 ? -6.565 4.126 20.136 1.00 91.31 336 LEU A O 1
ATOM 2638 N N . GLN A 1 337 ? -8.442 4.789 19.110 1.00 91.50 337 GLN A N 1
ATOM 2639 C CA . GLN A 1 337 ? -7.815 5.661 18.104 1.00 91.50 337 GLN A CA 1
ATOM 2640 C C . GLN A 1 337 ? -6.827 4.943 17.167 1.00 91.50 337 GLN A C 1
ATOM 2642 O O . GLN A 1 337 ? -5.862 5.528 16.684 1.00 91.50 337 GLN A O 1
ATOM 2647 N N . ILE A 1 338 ? -7.083 3.665 16.883 1.00 92.12 338 ILE A N 1
ATOM 2648 C CA . ILE A 1 338 ? -6.271 2.834 15.975 1.00 92.12 338 ILE A CA 1
ATOM 2649 C C . ILE A 1 338 ? -7.082 2.290 14.796 1.00 92.12 338 ILE A C 1
ATOM 2651 O O . ILE A 1 338 ? -6.636 1.398 14.074 1.00 92.12 338 ILE A O 1
ATOM 2655 N N . SER A 1 339 ? -8.310 2.780 14.614 1.00 94.25 339 SER A N 1
ATOM 2656 C CA . SER A 1 339 ? -9.101 2.441 13.436 1.00 94.25 339 SER A CA 1
ATOM 2657 C C . SER A 1 339 ? -8.349 2.878 12.178 1.00 94.25 339 SER A C 1
ATOM 2659 O O . SER A 1 339 ? -7.921 4.029 12.102 1.00 94.25 339 SER A O 1
ATOM 2661 N N . PRO A 1 340 ? -8.224 2.017 11.157 1.00 93.75 340 PRO A N 1
ATOM 2662 C CA . PRO A 1 340 ? -7.558 2.403 9.919 1.00 93.75 340 PRO A CA 1
ATOM 2663 C C . PRO A 1 340 ? -8.367 3.432 9.117 1.00 93.75 340 PRO A C 1
ATOM 2665 O O . PRO A 1 340 ? -7.826 4.060 8.216 1.00 93.75 340 PRO A O 1
ATOM 2668 N N . CYS A 1 341 ? -9.669 3.588 9.396 1.00 95.56 341 CYS A N 1
ATOM 2669 C CA . CYS A 1 341 ? -10.513 4.558 8.704 1.00 95.56 341 CYS A CA 1
ATOM 2670 C C . CYS A 1 341 ? -11.784 4.883 9.504 1.00 95.56 341 CYS A C 1
ATOM 2672 O O . CYS A 1 341 ? -12.852 4.325 9.241 1.00 95.56 341 CYS A O 1
ATOM 2674 N N . ASN A 1 342 ? -11.695 5.804 10.467 1.00 95.06 342 ASN A N 1
ATOM 2675 C CA . ASN A 1 342 ? -12.831 6.246 11.288 1.00 95.06 342 ASN A CA 1
ATOM 2676 C C . ASN A 1 342 ? -14.010 6.760 10.455 1.00 95.06 342 ASN A C 1
ATOM 2678 O O . ASN A 1 342 ? -15.163 6.508 10.803 1.00 95.06 342 ASN A O 1
ATOM 2682 N N . GLY A 1 343 ? -13.737 7.445 9.343 1.00 94.75 343 GLY A N 1
ATOM 2683 C CA . GLY A 1 343 ? -14.778 8.007 8.493 1.00 94.75 343 GLY A CA 1
ATOM 2684 C C . GLY A 1 343 ? -15.720 6.968 7.867 1.00 94.75 343 GLY A C 1
ATOM 2685 O O . GLY A 1 343 ? -16.927 7.200 7.817 1.00 94.75 343 GLY A O 1
ATOM 2686 N N . TRP A 1 344 ? -15.206 5.825 7.394 1.00 96.25 344 TRP A N 1
ATOM 2687 C CA . TRP A 1 344 ? -16.037 4.771 6.786 1.00 96.25 344 TRP A CA 1
ATOM 2688 C C . TRP A 1 344 ? -16.375 3.630 7.745 1.00 96.25 344 TRP A C 1
ATOM 2690 O O . TRP A 1 344 ? -17.472 3.079 7.663 1.00 96.25 344 TRP A O 1
ATOM 2700 N N . LEU A 1 345 ? -15.480 3.277 8.669 1.00 96.75 345 LEU A N 1
ATOM 2701 C CA . LEU A 1 345 ? -15.671 2.177 9.619 1.00 96.75 345 LEU A CA 1
ATOM 2702 C C . LEU A 1 345 ? -16.359 2.677 10.892 1.00 96.75 345 LEU A C 1
ATOM 2704 O O . LEU A 1 345 ? -15.830 2.595 11.996 1.00 96.75 345 LEU A O 1
ATOM 2708 N N . THR A 1 346 ? -17.558 3.225 10.729 1.00 95.69 346 THR A N 1
ATOM 2709 C CA . THR A 1 346 ? -18.334 3.832 11.813 1.00 95.69 346 THR A CA 1
ATOM 2710 C C . THR A 1 346 ? -19.815 3.571 11.627 1.00 95.69 346 THR A C 1
ATOM 2712 O O . THR A 1 346 ? -20.293 3.488 10.501 1.00 95.69 346 THR A O 1
ATOM 2715 N N . SER A 1 347 ? -20.562 3.486 12.728 1.00 95.50 347 SER A N 1
ATOM 2716 C CA . SER A 1 347 ? -22.027 3.381 12.686 1.00 95.50 347 SER A CA 1
ATOM 2717 C C . SER A 1 347 ? -22.726 4.675 12.270 1.00 95.50 347 SER A C 1
ATOM 2719 O O . SER A 1 347 ? -23.865 4.616 11.814 1.00 95.50 347 SER A O 1
ATOM 2721 N N . ASN A 1 348 ? -22.030 5.813 12.338 1.00 95.94 348 ASN A N 1
ATOM 2722 C CA . ASN A 1 348 ? -22.546 7.114 11.927 1.00 95.94 348 ASN A CA 1
ATOM 2723 C C . ASN A 1 348 ? -22.652 7.201 10.393 1.00 95.94 348 ASN A C 1
ATOM 2725 O O . ASN A 1 348 ? -21.671 7.454 9.695 1.00 95.94 348 ASN A O 1
ATOM 2729 N N . ASP A 1 349 ? -23.853 6.983 9.868 1.00 95.38 349 ASP A N 1
ATOM 2730 C CA . ASP A 1 349 ? -24.164 7.016 8.438 1.00 95.38 349 ASP A CA 1
ATOM 2731 C C . ASP A 1 349 ? -23.909 8.380 7.787 1.00 95.38 349 ASP A C 1
ATOM 2733 O O . ASP A 1 349 ? -23.405 8.449 6.665 1.00 95.38 349 ASP A O 1
ATOM 2737 N N . THR A 1 350 ? -24.179 9.459 8.515 1.00 95.44 350 THR A N 1
ATOM 2738 C CA . THR A 1 350 ? -23.952 10.835 8.081 1.00 95.44 350 THR A CA 1
ATOM 2739 C C . THR A 1 350 ? -22.465 11.081 7.851 1.00 95.44 350 THR A C 1
ATOM 2741 O O . THR A 1 350 ? -22.084 11.637 6.820 1.00 95.44 350 THR A O 1
ATOM 2744 N N . LEU A 1 351 ? -21.608 10.600 8.758 1.00 95.12 351 LEU A N 1
ATOM 2745 C CA . LEU A 1 351 ? -20.157 10.683 8.599 1.00 95.12 351 LEU A CA 1
ATOM 2746 C C . LEU A 1 351 ? -19.678 9.876 7.381 1.00 95.12 351 LEU A C 1
ATOM 2748 O O . LEU A 1 351 ? -18.945 10.412 6.548 1.00 95.12 351 LEU A O 1
ATOM 2752 N N . ARG A 1 352 ? -20.173 8.642 7.194 1.00 95.31 352 ARG A N 1
ATOM 2753 C CA . ARG A 1 352 ? -19.852 7.835 5.998 1.00 95.31 352 ARG A CA 1
ATOM 2754 C C . ARG A 1 352 ? -20.311 8.506 4.696 1.00 95.31 352 ARG A C 1
ATOM 2756 O O . ARG A 1 352 ? -19.641 8.398 3.664 1.00 95.31 352 ARG A O 1
ATOM 2763 N N . ALA A 1 353 ? -21.436 9.219 4.721 1.00 93.62 353 ALA A N 1
ATOM 2764 C CA . ALA A 1 353 ? -21.940 9.969 3.574 1.00 93.62 353 ALA A CA 1
ATOM 2765 C C . ALA A 1 353 ? -21.103 11.226 3.276 1.00 93.62 353 ALA A C 1
ATOM 2767 O O . ALA A 1 353 ? -20.874 11.541 2.108 1.00 93.62 353 ALA A O 1
ATOM 2768 N N . ILE A 1 354 ? -20.617 11.943 4.298 1.00 91.81 354 ILE A N 1
ATOM 2769 C CA . ILE A 1 354 ? -19.668 13.058 4.126 1.00 91.81 354 ILE A CA 1
ATOM 2770 C C . ILE A 1 354 ? -18.374 12.544 3.488 1.00 91.81 354 ILE A C 1
ATOM 2772 O O . ILE A 1 354 ? -18.000 13.028 2.425 1.00 91.81 354 ILE A O 1
ATOM 2776 N N . MET A 1 355 ? -17.778 11.489 4.047 1.00 89.88 355 MET A N 1
ATOM 2777 C CA . MET A 1 355 ? -16.585 10.822 3.508 1.00 89.88 355 MET A CA 1
ATOM 2778 C C . MET A 1 355 ? -16.688 10.491 2.024 1.00 89.88 355 MET A C 1
ATOM 2780 O O . MET A 1 355 ? -15.807 10.785 1.220 1.00 89.88 355 MET A O 1
ATOM 2784 N N . THR A 1 356 ? -17.806 9.870 1.652 1.00 89.00 356 THR A N 1
ATOM 2785 C CA . THR A 1 356 ? -18.043 9.442 0.273 1.00 89.00 356 THR A CA 1
ATOM 2786 C C . THR A 1 356 ? -18.164 10.639 -0.674 1.00 89.00 356 THR A C 1
ATOM 2788 O O . THR A 1 356 ? -17.787 10.529 -1.838 1.00 89.00 356 THR A O 1
ATOM 2791 N N . ARG A 1 357 ? -18.643 11.793 -0.189 1.00 86.19 357 ARG A N 1
ATOM 2792 C CA . ARG A 1 357 ? -18.685 13.041 -0.963 1.00 86.19 357 ARG A CA 1
ATOM 2793 C C . ARG A 1 357 ? -17.312 13.692 -1.095 1.00 86.19 357 ARG A C 1
ATOM 2795 O O . ARG A 1 357 ? -16.976 14.104 -2.201 1.00 86.19 357 ARG A O 1
ATOM 2802 N N . GLU A 1 358 ? -16.520 13.754 -0.026 1.00 81.88 358 GLU A N 1
ATOM 2803 C CA . GLU A 1 358 ? -15.159 14.312 -0.093 1.00 81.88 358 GLU A CA 1
ATOM 2804 C C . GLU A 1 358 ? -14.275 13.506 -1.056 1.00 81.88 358 GLU A C 1
ATOM 2806 O O . GLU A 1 358 ? -13.657 14.083 -1.948 1.00 81.88 358 GLU A O 1
ATOM 2811 N N . ARG A 1 359 ? -14.367 12.169 -1.018 1.00 81.06 359 ARG A N 1
ATOM 2812 C CA . ARG A 1 359 ? -13.764 11.269 -2.018 1.00 81.06 359 ARG A CA 1
ATOM 2813 C C . ARG A 1 359 ? -14.065 11.687 -3.466 1.00 81.06 359 ARG A C 1
ATOM 2815 O O . ARG A 1 359 ? -13.172 11.680 -4.309 1.00 81.06 359 ARG A O 1
ATOM 2822 N N . LEU A 1 360 ? -15.323 12.009 -3.786 1.00 74.75 360 LEU A N 1
ATOM 2823 C CA . LEU A 1 360 ? -15.719 12.359 -5.158 1.00 74.75 360 LEU A CA 1
ATOM 2824 C C . LEU A 1 360 ? -15.067 13.663 -5.633 1.00 74.75 360 LEU A C 1
ATOM 2826 O O . LEU A 1 360 ? -14.715 13.768 -6.806 1.00 74.75 360 LEU A O 1
ATOM 2830 N N . LYS A 1 361 ? -14.871 14.636 -4.735 1.00 73.81 361 LYS A N 1
ATOM 2831 C CA . LYS A 1 361 ? -14.162 15.879 -5.067 1.00 73.81 361 LYS A CA 1
ATOM 2832 C C . LYS A 1 361 ? -12.696 15.605 -5.401 1.00 73.81 361 LYS A C 1
ATOM 2834 O O . LYS A 1 361 ? -12.187 16.147 -6.378 1.00 73.81 361 LYS A O 1
ATOM 2839 N N . SER A 1 362 ? -12.057 14.709 -4.653 1.00 69.56 362 SER A N 1
ATOM 2840 C CA . SER A 1 362 ? -10.684 14.269 -4.908 1.00 69.56 362 SER A CA 1
ATOM 2841 C C . SER A 1 362 ? -10.533 13.565 -6.265 1.00 69.56 362 SER A C 1
ATOM 2843 O O . SER A 1 362 ? -9.587 13.845 -6.995 1.00 69.56 362 SER A O 1
ATOM 2845 N N . MET A 1 363 ? -11.504 12.739 -6.674 1.00 66.38 363 MET A N 1
ATOM 2846 C CA . MET A 1 363 ? -11.495 12.080 -7.994 1.00 66.38 363 MET A CA 1
ATOM 2847 C C . MET A 1 363 ? -11.650 13.058 -9.171 1.00 66.38 363 MET A C 1
ATOM 2849 O O . MET A 1 363 ? -11.016 12.884 -10.208 1.00 66.38 363 MET A O 1
ATOM 2853 N N . LEU A 1 364 ? -12.462 14.114 -9.024 1.00 63.09 364 LEU A N 1
ATOM 2854 C CA . LEU A 1 364 ? -12.583 15.166 -10.049 1.00 63.09 364 LEU A CA 1
ATOM 2855 C C . LEU A 1 364 ? -11.256 15.904 -10.282 1.00 63.09 364 LEU A C 1
ATOM 2857 O O . LEU A 1 364 ? -11.031 16.467 -11.353 1.00 63.09 364 LEU A O 1
ATOM 2861 N N . CYS A 1 365 ? -10.377 15.890 -9.283 1.00 60.69 365 CYS A N 1
ATOM 2862 C CA . CYS A 1 365 ? -9.049 16.467 -9.359 1.00 60.69 365 CYS A CA 1
ATOM 2863 C C . CYS A 1 365 ? -8.087 15.626 -10.208 1.00 60.69 365 CYS A C 1
ATOM 2865 O O . CYS A 1 365 ? -7.340 16.174 -11.019 1.00 60.69 365 CYS A O 1
ATOM 2867 N N . GLU A 1 366 ? -8.157 14.298 -10.085 1.00 60.09 366 GLU A N 1
ATOM 2868 C CA . GLU A 1 366 ? -7.366 13.367 -10.898 1.00 60.09 366 GLU A CA 1
ATOM 2869 C C . GLU A 1 366 ? -7.698 13.493 -12.388 1.00 60.09 366 GLU A C 1
ATOM 2871 O O . GLU A 1 366 ? -6.790 13.558 -13.208 1.00 60.09 366 GLU A O 1
ATOM 2876 N N . MET A 1 367 ? -8.975 13.680 -12.738 1.00 58.56 367 MET A N 1
ATOM 2877 C CA . MET A 1 367 ? -9.403 13.920 -14.126 1.00 58.56 367 MET A CA 1
ATOM 2878 C C . MET A 1 367 ? -8.805 15.195 -14.750 1.00 58.56 367 MET A C 1
ATOM 2880 O O . MET A 1 367 ? -8.797 15.357 -15.970 1.00 58.56 367 MET A O 1
ATOM 2884 N N . ARG A 1 368 ? -8.319 16.144 -13.937 1.00 61.22 368 ARG A N 1
ATOM 2885 C CA . ARG A 1 368 ? -7.660 17.366 -14.424 1.00 61.22 368 ARG A CA 1
ATOM 2886 C C . ARG A 1 368 ? -6.191 17.125 -14.797 1.00 61.22 368 ARG A C 1
ATOM 2888 O O . ARG A 1 368 ? -5.608 17.958 -15.492 1.00 61.22 368 ARG A O 1
ATOM 2895 N N . LEU A 1 369 ? -5.604 16.010 -14.356 1.00 62.25 369 LEU A N 1
ATOM 2896 C CA . LEU A 1 369 ? -4.230 15.609 -14.675 1.00 62.25 369 LEU A CA 1
ATOM 2897 C C . LEU A 1 369 ? -4.097 15.098 -16.116 1.00 62.25 369 LEU A C 1
ATOM 2899 O O . LEU A 1 369 ? -3.050 15.317 -16.723 1.00 62.25 369 LEU A O 1
ATOM 2903 N N . ASP A 1 370 ? -5.172 14.546 -16.688 1.00 59.41 370 ASP A N 1
ATOM 2904 C CA . ASP A 1 370 ? -5.218 13.958 -18.040 1.00 59.41 370 ASP A CA 1
ATOM 2905 C C . ASP A 1 370 ? -4.909 14.949 -19.181 1.00 59.41 370 ASP A C 1
ATOM 2907 O O . ASP A 1 370 ? -4.662 14.551 -20.316 1.00 59.41 370 ASP A O 1
ATOM 2911 N N . TYR A 1 371 ? -4.897 16.258 -18.905 1.00 58.88 371 TYR A N 1
ATOM 2912 C CA . TYR A 1 371 ? -4.566 17.292 -19.895 1.00 58.88 371 TYR A CA 1
ATOM 2913 C C . TYR A 1 371 ? -3.077 17.659 -19.940 1.00 58.88 371 TYR A C 1
ATOM 2915 O O . TYR A 1 371 ? -2.688 18.548 -20.704 1.00 58.88 371 TYR A O 1
ATOM 2923 N N . ARG A 1 372 ? -2.228 17.036 -19.114 1.00 71.62 372 ARG A N 1
ATOM 2924 C CA . ARG A 1 372 ? -0.784 17.294 -19.121 1.00 71.62 372 ARG A CA 1
ATOM 2925 C C . ARG A 1 372 ? -0.053 16.291 -20.003 1.00 71.62 372 ARG A C 1
ATOM 2927 O O . ARG A 1 372 ? -0.269 15.093 -19.918 1.00 71.62 372 ARG A O 1
ATOM 2934 N N . SER A 1 373 ? 0.864 16.805 -20.816 1.00 79.88 373 SER A N 1
ATOM 2935 C CA . SER A 1 373 ? 1.799 15.988 -21.585 1.00 79.88 373 SER A CA 1
ATOM 2936 C C . SER A 1 373 ? 3.067 15.727 -20.776 1.00 79.88 373 SER A C 1
ATOM 2938 O O . SER A 1 373 ? 3.722 16.683 -20.345 1.00 79.88 373 SER A O 1
ATOM 2940 N N . TRP A 1 374 ? 3.446 14.461 -20.647 1.00 87.81 374 TRP A N 1
ATOM 2941 C CA . TRP A 1 374 ? 4.722 14.033 -20.076 1.00 87.81 374 TRP A CA 1
ATOM 2942 C C . TRP A 1 374 ? 5.688 13.642 -21.194 1.00 87.81 374 TRP A C 1
ATOM 2944 O O . TRP A 1 374 ? 5.273 13.314 -22.307 1.00 87.81 374 TRP A O 1
ATOM 2954 N N . LYS A 1 375 ? 6.996 13.753 -20.950 1.00 90.31 375 LYS A N 1
ATOM 2955 C CA . LYS A 1 375 ? 7.997 13.496 -21.998 1.00 90.31 375 LYS A CA 1
ATOM 2956 C C . LYS A 1 375 ? 8.227 12.007 -22.206 1.00 90.31 375 LYS A C 1
ATOM 2958 O O . LYS A 1 375 ? 8.484 11.585 -23.335 1.00 90.31 375 LYS A O 1
ATOM 2963 N N . ASN A 1 376 ? 8.174 11.239 -21.122 1.00 90.81 376 ASN A N 1
ATOM 2964 C CA . ASN A 1 376 ? 8.598 9.848 -21.111 1.00 90.81 376 ASN A CA 1
ATOM 2965 C C . ASN A 1 376 ? 7.452 8.841 -21.005 1.00 90.81 376 ASN A C 1
ATOM 2967 O O . ASN A 1 376 ? 7.665 7.667 -21.317 1.00 90.81 376 ASN A O 1
ATOM 2971 N N . TYR A 1 377 ? 6.248 9.277 -20.641 1.00 89.38 377 TYR A N 1
ATOM 2972 C CA . TYR A 1 377 ? 5.091 8.395 -20.552 1.00 89.38 377 TYR A CA 1
ATOM 2973 C C . TYR A 1 377 ? 3.798 9.027 -21.057 1.00 89.38 377 TYR A C 1
ATOM 2975 O O . TYR A 1 377 ? 3.709 10.244 -21.236 1.00 89.38 377 TYR A O 1
ATOM 2983 N N . LEU A 1 378 ? 2.824 8.153 -21.310 1.00 83.12 378 LEU A N 1
ATOM 2984 C CA . LEU A 1 378 ? 1.430 8.498 -21.573 1.00 83.12 378 LEU A CA 1
ATOM 2985 C C . LEU A 1 378 ? 0.592 8.357 -20.308 1.00 83.12 378 LEU A C 1
ATOM 2987 O O . LEU A 1 378 ? 0.816 7.359 -19.574 1.00 83.12 378 LEU A O 1
#

Secondary structure (DSSP, 8-state):
-----THHHHHHHHHHGGGGGS-----STTHHHHHHHHHHHHHHHHHHHHH------SSSHHHHHHHHHTT--HHHHHHHTTSS---TTSPPP-SSPPS--S-HHHHHHHHHHH-PPP-----------SSSSS--S-SSTTSTTTBPPPS-TT-TTSSTTBPPSGGGSSS-SSSSS--SB-TTTSSBHHHHHT-SSS--B-TTHHHH-GGGTT--B----TT--TTTHHHHHTT----TTTB--BEEEEE--STTT----TTTTTTSPPHHHHHHHHHHHHHHHHHHSPTTBEEEEEPPP-THHHHHHHTTSBPGGGSSSS--BHHHHHHHHHHTT--S-TTTSSS-HHHHHHHHHHHHHHHHHHTTGGGPPPSSB-